Protein AF-A0A812KD79-F1 (afdb_monomer_lite)

Sequence (451 aa):
MVLLEGEEMLLRVSSHLAPRDGAVASAVSVAFRGSLRRLDQSVTVRLQTPEEMMDEDPPESDEDIAIDRGYYTELGHIGAAEVKGVHVLKARISLAEYQTHAEMVLLERQKNLRYNFHEACDAESAGLALVGTSFCDARGRIRLASVKACGPEVMSGGFLYIETLGDDEFQRPNLGAVVIRKLLLDTVLKGRWTVAVVIPSDAELRCFLQAGFVQAKELALQGEGVVLFAVPSFLDHEMKSPREARSVPILEPMDGELPSGINKDLLELVKNEGTEAQIRDLLAKGASIEASRAIHCSVYNRDLERLEILLRLTPSPEEAVNQQDDSGLVPLMLAAQGACGVLSRFNRSVPTACCARLIAAGAKVCAVDAEGCTSLGHLWRKLREIEDFEGCFGLEMGEYDSSDLEKLLMPPSGPTTADEQLINAPSDEENVLDWEGGEEEDLEDDDEDSD

pLDDT: mean 87.13, std 13.38, range [40.28, 98.56]

Structure (mmCIF, N/CA/C/O backbone):
data_AF-A0A812KD79-F1
#
_entry.id   AF-A0A812KD79-F1
#
loop_
_atom_site.group_PDB
_atom_site.id
_atom_site.type_symbol
_atom_site.label_atom_id
_atom_site.label_alt_id
_atom_site.label_comp_id
_atom_site.label_asym_id
_atom_site.label_entity_id
_atom_site.label_seq_id
_atom_site.pdbx_PDB_ins_code
_atom_site.Cartn_x
_atom_site.Cartn_y
_atom_site.Cartn_z
_atom_site.occupancy
_atom_site.B_iso_or_equiv
_atom_site.auth_seq_id
_atom_site.auth_comp_id
_atom_site.auth_asym_id
_atom_site.auth_atom_id
_atom_site.pdbx_PDB_model_num
ATOM 1 N N . MET A 1 1 ? 1.584 12.342 -38.883 1.00 46.53 1 MET A N 1
ATOM 2 C CA . MET A 1 1 ? 0.165 12.729 -39.082 1.00 46.53 1 MET A CA 1
ATOM 3 C C . MET A 1 1 ? -0.652 11.693 -39.868 1.00 46.53 1 MET A C 1
ATOM 5 O O . MET A 1 1 ? -1.639 11.213 -39.335 1.00 46.53 1 MET A O 1
ATOM 9 N N . VAL A 1 2 ? -0.224 11.251 -41.062 1.00 40.28 2 VAL A N 1
ATOM 10 C CA . VAL A 1 2 ? -1.005 10.317 -41.921 1.00 40.28 2 VAL A CA 1
ATOM 11 C C . VAL A 1 2 ? -1.254 8.925 -41.303 1.00 40.28 2 VAL A C 1
ATOM 13 O O . VAL A 1 2 ? -2.295 8.325 -41.543 1.00 40.28 2 VAL A O 1
ATOM 16 N N . LEU A 1 3 ? -0.339 8.409 -40.471 1.00 49.12 3 LEU A N 1
ATOM 17 C CA . LEU A 1 3 ? -0.548 7.143 -39.742 1.00 49.12 3 LEU A CA 1
ATOM 18 C C . LEU A 1 3 ? -1.550 7.270 -38.579 1.00 49.12 3 LEU A C 1
ATOM 20 O O . LEU A 1 3 ? -2.150 6.275 -38.191 1.00 49.12 3 LEU A O 1
ATOM 24 N N . LEU A 1 4 ? -1.743 8.481 -38.050 1.00 48.81 4 LEU A N 1
ATOM 25 C CA . LEU A 1 4 ? -2.522 8.742 -36.836 1.00 48.81 4 LEU A CA 1
ATOM 26 C C . LEU A 1 4 ? -4.001 9.027 -37.146 1.00 48.81 4 LEU A C 1
ATOM 28 O O . LEU A 1 4 ? -4.876 8.580 -36.413 1.00 48.81 4 LEU A O 1
ATOM 32 N N . GLU A 1 5 ? -4.302 9.680 -38.273 1.00 50.75 5 GLU A N 1
ATOM 33 C CA . GLU A 1 5 ? -5.690 9.923 -38.714 1.00 50.75 5 GLU A CA 1
ATOM 34 C C . GLU A 1 5 ? -6.414 8.636 -39.164 1.00 50.75 5 GLU A C 1
ATOM 36 O O . GLU A 1 5 ? -7.643 8.551 -39.127 1.00 50.75 5 GLU A O 1
ATOM 41 N N . GLY A 1 6 ? -5.665 7.595 -39.547 1.00 53.88 6 GLY A N 1
ATOM 42 C CA . GLY A 1 6 ? -6.230 6.307 -39.963 1.00 53.88 6 GLY A CA 1
ATOM 43 C C . GLY A 1 6 ? -6.872 5.498 -38.826 1.00 53.88 6 GLY A C 1
ATOM 44 O O . GLY A 1 6 ? -7.828 4.758 -39.070 1.00 53.88 6 GLY A O 1
ATOM 45 N N . GLU A 1 7 ? -6.394 5.644 -37.584 1.00 53.59 7 GLU A N 1
ATOM 46 C CA . GLU A 1 7 ? -6.899 4.876 -36.433 1.00 53.59 7 GLU A CA 1
ATOM 47 C C . GLU A 1 7 ? -8.258 5.387 -35.931 1.00 53.59 7 GLU A C 1
ATOM 49 O O . GLU A 1 7 ? -9.150 4.581 -35.647 1.00 53.59 7 GLU A O 1
ATOM 54 N N . GLU A 1 8 ? -8.479 6.708 -35.910 1.00 55.22 8 GLU A N 1
ATOM 55 C CA . GLU A 1 8 ? -9.806 7.273 -35.617 1.00 55.22 8 GLU A CA 1
ATOM 56 C C . GLU A 1 8 ? -10.848 6.856 -36.665 1.00 55.22 8 GLU A C 1
ATOM 58 O O . GLU A 1 8 ? -12.012 6.603 -36.335 1.00 55.22 8 GLU A O 1
ATOM 63 N N . MET A 1 9 ? -10.435 6.734 -37.931 1.00 53.50 9 MET A N 1
ATOM 64 C CA . MET A 1 9 ? -11.323 6.337 -39.021 1.00 53.50 9 MET A CA 1
ATOM 65 C C . MET A 1 9 ? -11.782 4.876 -38.878 1.00 53.50 9 MET A C 1
ATOM 67 O O . MET A 1 9 ? -12.964 4.582 -39.061 1.00 53.50 9 MET A O 1
ATOM 71 N N . LEU A 1 10 ? -10.888 3.966 -38.473 1.00 55.25 10 LEU A N 1
ATOM 72 C CA . LEU A 1 10 ? -11.215 2.556 -38.219 1.00 55.25 10 LEU A CA 1
ATOM 73 C C . LEU A 1 10 ? -12.150 2.371 -37.013 1.00 55.25 10 LEU A C 1
ATOM 75 O O . LEU A 1 10 ? -13.081 1.562 -37.071 1.00 55.25 10 LEU A O 1
ATOM 79 N N . LEU A 1 11 ? -11.963 3.155 -35.947 1.00 55.53 11 LEU A N 1
ATOM 80 C CA . LEU A 1 11 ? -12.844 3.130 -34.774 1.00 55.53 11 LEU A CA 1
ATOM 81 C C . LEU A 1 11 ? -14.256 3.651 -35.091 1.00 55.53 11 LEU A C 1
ATOM 83 O O . LEU A 1 11 ? -15.237 3.080 -34.609 1.00 55.53 11 LEU A O 1
ATOM 87 N N . ARG A 1 12 ? -14.385 4.676 -35.948 1.00 57.22 12 ARG A N 1
ATOM 88 C CA . ARG A 1 12 ? -15.692 5.201 -36.389 1.00 57.22 12 ARG A CA 1
ATOM 89 C C . ARG A 1 12 ? -16.459 4.241 -37.298 1.00 57.22 12 ARG A C 1
ATOM 91 O O . ARG A 1 12 ? -17.681 4.180 -37.213 1.00 57.22 12 ARG A O 1
ATOM 98 N N . VAL A 1 13 ? -15.776 3.457 -38.134 1.00 55.59 13 VAL A N 1
ATOM 99 C CA . VAL A 1 13 ? -16.440 2.458 -38.995 1.00 55.59 13 VAL A CA 1
ATOM 100 C C . VAL A 1 13 ? -17.006 1.291 -38.172 1.00 55.59 13 VAL A C 1
ATOM 102 O O . VAL A 1 13 ? -18.058 0.748 -38.510 1.00 55.59 13 VAL A O 1
ATOM 105 N N . SER A 1 14 ? -16.370 0.934 -37.051 1.00 53.41 14 SER A N 1
ATOM 106 C CA . SER A 1 14 ? -16.801 -0.199 -36.223 1.00 53.41 14 SER A CA 1
ATOM 107 C C . SER A 1 14 ? -18.026 0.081 -35.337 1.00 53.41 14 SER A C 1
ATOM 109 O O . SER A 1 14 ? -18.644 -0.876 -34.873 1.00 53.41 14 SER A O 1
ATOM 111 N N . SER A 1 15 ? -18.391 1.340 -35.075 1.00 53.56 15 SER A N 1
ATOM 112 C CA . SER A 1 15 ? -19.503 1.686 -34.169 1.00 53.56 15 SER A CA 1
ATOM 113 C C . SER A 1 15 ? -20.869 1.812 -34.859 1.00 53.56 15 SER A C 1
ATOM 115 O O . SER A 1 15 ? -21.887 1.937 -34.180 1.00 53.56 15 SER A O 1
ATOM 117 N N . HIS A 1 16 ? -20.923 1.764 -36.196 1.00 56.22 16 HIS A N 1
ATOM 118 C CA . HIS A 1 16 ? -22.162 1.916 -36.977 1.00 56.22 16 HIS A CA 1
ATOM 119 C C . HIS A 1 16 ? -22.653 0.633 -37.662 1.00 56.22 16 HIS A C 1
ATOM 121 O O . HIS A 1 16 ? -23.721 0.634 -38.273 1.00 56.22 16 HIS A O 1
ATOM 127 N N . LEU A 1 17 ? -21.928 -0.478 -37.527 1.00 53.78 17 LEU A N 1
ATOM 128 C CA . LEU A 1 17 ? -22.324 -1.776 -38.069 1.00 53.78 17 LEU A CA 1
ATOM 129 C C . LEU A 1 17 ? -22.640 -2.734 -36.915 1.00 53.78 17 LEU A C 1
ATOM 131 O O . LEU A 1 17 ? -21.753 -3.134 -36.165 1.00 53.78 17 LEU A O 1
ATOM 135 N N . ALA A 1 18 ? -23.916 -3.100 -36.762 1.00 49.34 18 ALA A N 1
ATOM 136 C CA . ALA A 1 18 ? -24.330 -4.117 -35.799 1.00 49.34 18 ALA A CA 1
ATOM 137 C C . ALA A 1 18 ? -23.624 -5.454 -36.123 1.00 49.34 18 ALA A C 1
ATOM 139 O O . ALA A 1 18 ? -23.675 -5.902 -37.273 1.00 49.34 18 ALA A O 1
ATOM 140 N N . PRO A 1 19 ? -22.962 -6.106 -35.150 1.00 52.97 19 PRO A N 1
ATOM 141 C CA . PRO A 1 19 ? -22.109 -7.250 -35.423 1.00 52.97 19 PRO A CA 1
ATOM 142 C C . PRO A 1 19 ? -22.982 -8.479 -35.672 1.00 52.97 19 PRO A C 1
ATOM 144 O O . PRO A 1 19 ? -23.569 -9.030 -34.742 1.00 52.97 19 PRO A O 1
ATOM 147 N N . ARG A 1 20 ? -23.082 -8.917 -36.930 1.00 54.16 20 ARG A N 1
ATOM 148 C CA . ARG A 1 20 ? -23.662 -10.227 -37.259 1.00 54.16 20 ARG A CA 1
ATOM 149 C C . ARG A 1 20 ? -22.666 -11.273 -37.743 1.00 54.16 20 ARG A C 1
ATOM 151 O O . ARG A 1 20 ? -23.049 -12.431 -37.780 1.00 54.16 20 ARG A O 1
ATOM 158 N N . ASP A 1 21 ? -21.399 -10.933 -37.978 1.00 56.69 21 ASP A N 1
ATOM 159 C CA . ASP A 1 21 ? -20.440 -11.889 -38.543 1.00 56.69 21 ASP A CA 1
ATOM 160 C C . ASP A 1 21 ? -19.070 -11.865 -37.855 1.00 56.69 21 ASP A C 1
ATOM 162 O O . ASP A 1 21 ? -18.403 -10.830 -37.777 1.00 56.69 21 ASP A O 1
ATOM 166 N N . GLY A 1 22 ? -18.599 -13.045 -37.432 1.00 68.38 22 GLY A N 1
ATOM 167 C CA . GLY A 1 22 ? -17.250 -13.258 -36.883 1.00 68.38 22 GLY A CA 1
ATOM 168 C C . GLY A 1 22 ? -16.110 -12.896 -37.849 1.00 68.38 22 GLY A C 1
ATOM 169 O O . GLY A 1 22 ? -14.978 -12.682 -37.418 1.00 68.38 22 GLY A O 1
ATOM 170 N N . ALA A 1 23 ? -16.406 -12.739 -39.143 1.00 73.06 23 ALA A N 1
ATOM 171 C CA . ALA A 1 23 ? -15.455 -12.256 -40.143 1.00 73.06 23 ALA A CA 1
ATOM 172 C C . ALA A 1 23 ? -14.997 -10.808 -39.879 1.00 73.06 23 ALA A C 1
ATOM 174 O O . ALA A 1 23 ? -13.827 -10.488 -40.089 1.00 73.06 23 ALA A O 1
ATOM 175 N N . VAL A 1 24 ? -15.882 -9.943 -39.364 1.00 74.31 24 VAL A N 1
ATOM 176 C CA . VAL A 1 24 ? -15.544 -8.537 -39.079 1.00 74.31 24 VAL A CA 1
ATOM 177 C C . VAL A 1 24 ? -14.573 -8.446 -37.902 1.00 74.31 24 VAL A C 1
ATOM 179 O O . VAL A 1 24 ? -13.577 -7.731 -37.981 1.00 74.31 24 VAL A O 1
ATOM 182 N N . ALA A 1 25 ? -14.802 -9.228 -36.843 1.00 72.38 25 ALA A N 1
ATOM 183 C CA . ALA A 1 25 ? -13.904 -9.279 -35.689 1.00 72.38 25 ALA A CA 1
ATOM 184 C C . ALA A 1 25 ? -12.492 -9.753 -36.079 1.00 72.38 25 ALA A C 1
ATOM 186 O O . ALA A 1 25 ? -11.496 -9.177 -35.638 1.00 72.38 25 ALA A O 1
ATOM 187 N N . SER A 1 26 ? -12.403 -10.755 -36.962 1.00 77.31 26 SER A N 1
ATOM 188 C CA . SER A 1 26 ? -11.125 -11.250 -37.480 1.00 77.31 26 SER A CA 1
ATOM 189 C C . SER A 1 26 ? -10.384 -10.189 -38.304 1.00 77.31 26 SER A C 1
ATOM 191 O O . SER A 1 26 ? -9.203 -9.945 -38.061 1.00 77.31 26 SER A O 1
ATOM 193 N N . ALA A 1 27 ? -11.069 -9.492 -39.217 1.00 77.31 27 ALA A N 1
ATOM 194 C CA . ALA A 1 27 ? -10.455 -8.444 -40.035 1.00 77.31 27 ALA A CA 1
ATOM 195 C C . ALA A 1 27 ? -9.943 -7.257 -39.196 1.00 77.31 27 ALA A C 1
ATOM 197 O O . ALA A 1 27 ? -8.840 -6.763 -39.437 1.00 77.31 27 ALA A O 1
ATOM 198 N N . VAL A 1 28 ? -10.705 -6.835 -38.178 1.00 75.50 28 VAL A N 1
ATOM 199 C CA . VAL A 1 28 ? -10.299 -5.764 -37.249 1.00 75.50 28 VAL A CA 1
ATOM 200 C C . VAL A 1 28 ? -9.060 -6.169 -36.447 1.00 75.50 28 VAL A C 1
ATOM 202 O O . VAL A 1 28 ? -8.125 -5.379 -36.334 1.00 75.50 28 VAL A O 1
ATOM 205 N N . SER A 1 29 ? -9.004 -7.410 -35.952 1.00 77.88 29 SER A N 1
ATOM 206 C CA . SER A 1 29 ? -7.829 -7.939 -35.242 1.00 77.88 29 SER A CA 1
ATOM 207 C C . SER A 1 29 ? -6.573 -7.947 -36.126 1.00 77.88 29 SER A C 1
ATOM 209 O O . SER A 1 29 ? -5.505 -7.501 -35.701 1.00 77.88 29 SER A O 1
ATOM 211 N N . VAL A 1 30 ? -6.697 -8.378 -37.386 1.00 80.75 30 VAL A N 1
ATOM 212 C CA . VAL A 1 30 ? -5.584 -8.395 -38.352 1.00 80.75 30 VAL A CA 1
ATOM 213 C C . VAL A 1 30 ? -5.085 -6.979 -38.656 1.00 80.75 30 VAL A C 1
ATOM 215 O O . VAL A 1 30 ? -3.876 -6.741 -38.647 1.00 80.75 30 VAL A O 1
ATOM 218 N N . ALA A 1 31 ? -5.996 -6.028 -38.892 1.00 78.69 31 ALA A N 1
ATOM 219 C CA . ALA A 1 31 ? -5.642 -4.634 -39.156 1.00 78.69 31 ALA A CA 1
ATOM 220 C C . ALA A 1 31 ? -4.944 -3.980 -37.953 1.00 78.69 31 ALA A C 1
ATOM 222 O O . ALA A 1 31 ? -3.916 -3.323 -38.123 1.00 78.69 31 ALA A O 1
ATOM 223 N N . PHE A 1 32 ? -5.450 -4.222 -36.740 1.00 78.69 32 PHE A N 1
ATOM 224 C CA . PHE A 1 32 ? -4.849 -3.739 -35.497 1.00 78.69 32 PHE A CA 1
ATOM 225 C C . PHE A 1 32 ? -3.421 -4.269 -35.308 1.00 78.69 32 PHE A C 1
ATOM 227 O O . PHE A 1 32 ? -2.494 -3.485 -35.113 1.00 78.69 32 PHE A O 1
ATOM 234 N N . ARG A 1 33 ? -3.207 -5.582 -35.482 1.00 82.19 33 ARG A N 1
ATOM 235 C CA . ARG A 1 33 ? -1.863 -6.190 -35.447 1.00 82.19 33 ARG A CA 1
ATOM 236 C C . ARG A 1 33 ? -0.930 -5.596 -36.506 1.00 82.19 33 ARG A C 1
ATOM 238 O O . ARG A 1 33 ? 0.258 -5.417 -36.251 1.00 82.19 33 ARG A O 1
ATOM 245 N N . GLY A 1 34 ? -1.458 -5.276 -37.688 1.00 82.31 34 GLY A N 1
ATOM 246 C CA . GLY A 1 34 ? -0.714 -4.589 -38.744 1.00 82.31 34 GLY A CA 1
ATOM 247 C C . GLY A 1 34 ? -0.275 -3.172 -38.352 1.00 82.31 34 GLY A C 1
ATOM 248 O O . GLY A 1 34 ? 0.874 -2.814 -38.609 1.00 82.31 34 GLY A O 1
ATOM 249 N N . SER A 1 35 ? -1.157 -2.392 -37.712 1.00 81.94 35 SER A N 1
ATOM 250 C CA . SER A 1 35 ? -0.841 -1.047 -37.197 1.00 81.94 35 SER A CA 1
ATOM 251 C C . SER A 1 35 ? 0.236 -1.111 -36.113 1.00 81.94 35 SER A C 1
ATOM 253 O O . SER A 1 35 ? 1.271 -0.456 -36.233 1.00 81.94 35 SER A O 1
ATOM 255 N N . LEU A 1 36 ? 0.054 -1.995 -35.125 1.00 83.31 36 LEU A N 1
ATOM 256 C CA . LEU A 1 36 ? 1.008 -2.182 -34.030 1.00 83.31 36 LEU A CA 1
ATOM 257 C C . LEU A 1 36 ? 2.402 -2.554 -34.528 1.00 83.31 36 LEU A C 1
ATOM 259 O O . LEU A 1 36 ? 3.372 -1.973 -34.066 1.00 83.31 36 LEU A O 1
ATOM 263 N N . ARG A 1 37 ? 2.521 -3.457 -35.510 1.00 86.12 37 ARG A N 1
ATOM 264 C CA . ARG A 1 37 ? 3.829 -3.807 -36.093 1.00 86.12 37 ARG A CA 1
ATOM 265 C C . ARG A 1 37 ? 4.522 -2.626 -36.770 1.00 86.12 37 ARG A C 1
ATOM 267 O O . ARG A 1 37 ? 5.740 -2.528 -36.716 1.00 86.12 37 ARG A O 1
ATOM 274 N N . ARG A 1 38 ? 3.774 -1.739 -37.434 1.00 86.31 38 ARG A N 1
ATOM 275 C CA . ARG A 1 38 ? 4.362 -0.532 -38.043 1.00 86.31 38 ARG A CA 1
ATOM 276 C C . ARG A 1 38 ? 4.828 0.452 -36.979 1.00 86.31 38 ARG A C 1
ATOM 278 O O . ARG A 1 38 ? 5.898 1.037 -37.130 1.00 86.31 38 ARG A O 1
ATOM 285 N N . LEU A 1 39 ? 4.031 0.624 -35.925 1.00 85.06 39 LEU A N 1
ATOM 286 C CA . LEU A 1 39 ? 4.383 1.473 -34.791 1.00 85.06 39 LEU A CA 1
ATOM 287 C C . LEU A 1 39 ? 5.632 0.940 -34.083 1.00 85.06 39 LEU A C 1
ATOM 289 O O . LEU A 1 39 ? 6.584 1.682 -33.883 1.00 85.06 39 LEU A O 1
ATOM 293 N N . ASP A 1 40 ? 5.669 -0.365 -33.827 1.00 86.44 40 ASP A N 1
ATOM 294 C CA . ASP A 1 40 ? 6.815 -1.088 -33.278 1.00 86.44 40 ASP A CA 1
ATOM 295 C C . ASP A 1 40 ? 8.085 -0.897 -34.127 1.00 86.44 40 ASP A C 1
ATOM 297 O O . ASP A 1 40 ? 9.167 -0.657 -33.610 1.00 86.44 40 ASP A O 1
ATOM 301 N N . GLN A 1 41 ? 7.973 -0.878 -35.453 1.00 89.44 41 GLN A N 1
ATOM 302 C CA . GLN A 1 41 ? 9.121 -0.579 -36.318 1.00 89.44 41 GLN A CA 1
ATOM 303 C C . GLN A 1 41 ? 9.536 0.901 -36.322 1.00 89.44 41 GLN A C 1
ATOM 305 O O . GLN A 1 41 ? 10.669 1.206 -36.686 1.00 89.44 41 GLN A O 1
ATOM 310 N N . SER A 1 42 ? 8.637 1.818 -35.961 1.00 90.62 42 SER A N 1
ATOM 311 C CA . SER A 1 42 ? 8.881 3.268 -36.023 1.00 90.62 42 SER A CA 1
ATOM 312 C C . SER A 1 42 ? 9.380 3.861 -34.707 1.00 90.62 42 SER A C 1
ATOM 314 O O . SER A 1 42 ? 9.966 4.940 -34.715 1.00 90.62 42 SER A O 1
ATOM 316 N N . VAL A 1 43 ? 9.117 3.186 -33.588 1.00 93.62 43 VAL A N 1
ATOM 317 C CA . VAL A 1 43 ? 9.536 3.620 -32.256 1.00 93.62 43 VAL A CA 1
ATOM 318 C C . VAL A 1 43 ? 10.919 3.061 -31.949 1.00 93.62 43 VAL A C 1
ATOM 320 O O . VAL A 1 43 ? 11.134 1.845 -31.967 1.00 93.62 43 VAL A O 1
ATOM 323 N N . THR A 1 44 ? 11.842 3.946 -31.597 1.00 94.94 44 THR A N 1
ATOM 324 C CA . THR A 1 44 ? 13.152 3.579 -31.054 1.00 94.94 44 THR A CA 1
ATOM 325 C C . THR A 1 44 ? 13.235 4.008 -29.600 1.00 94.94 44 THR A C 1
ATOM 327 O O . THR A 1 44 ? 12.889 5.142 -29.272 1.00 94.94 44 THR A O 1
ATOM 330 N N . VAL A 1 45 ? 13.710 3.110 -28.743 1.00 94.19 45 VAL A N 1
ATOM 331 C CA . VAL A 1 45 ? 13.953 3.377 -27.323 1.00 94.19 45 VAL A CA 1
ATOM 332 C C . VAL A 1 45 ? 15.407 3.042 -27.033 1.00 94.19 45 VAL A C 1
ATOM 334 O O . VAL A 1 45 ? 15.894 1.994 -27.455 1.00 94.19 45 VAL A O 1
ATOM 337 N N . ARG A 1 46 ? 16.108 3.940 -26.347 1.00 94.88 46 ARG A N 1
ATOM 338 C CA . ARG A 1 46 ? 17.509 3.761 -25.962 1.00 94.88 46 ARG A CA 1
ATOM 339 C C . ARG A 1 46 ? 17.735 4.388 -24.591 1.00 94.88 46 ARG A C 1
ATOM 341 O O . ARG A 1 46 ? 17.288 5.508 -24.370 1.00 94.88 46 ARG A O 1
ATOM 348 N N . LEU A 1 47 ? 18.445 3.695 -23.701 1.00 93.00 47 LEU A N 1
ATOM 349 C CA . LEU A 1 47 ? 18.920 4.322 -22.465 1.00 93.00 47 LEU A CA 1
ATOM 350 C C . LEU A 1 47 ? 19.961 5.392 -22.800 1.00 93.00 47 LEU A C 1
ATOM 352 O O . LEU A 1 47 ? 20.817 5.166 -23.663 1.00 93.00 47 LEU A O 1
ATOM 356 N N . GLN A 1 48 ? 19.848 6.550 -22.157 1.00 91.12 48 GLN A N 1
ATOM 357 C CA . GLN A 1 48 ? 20.834 7.613 -22.282 1.00 91.12 48 GLN A CA 1
ATOM 358 C C . GLN A 1 48 ? 22.173 7.120 -21.747 1.00 91.12 48 GLN A C 1
ATOM 360 O O . GLN A 1 48 ? 22.230 6.414 -20.739 1.00 91.12 48 GLN A O 1
ATOM 365 N N . THR A 1 49 ? 23.249 7.456 -22.453 1.00 86.31 49 THR A N 1
ATOM 366 C CA . THR A 1 49 ? 24.589 7.158 -21.945 1.00 86.31 49 THR A CA 1
ATOM 367 C C . THR A 1 49 ? 24.960 8.146 -20.842 1.00 86.31 49 THR A C 1
ATOM 369 O O . THR A 1 49 ? 24.367 9.225 -20.770 1.00 86.31 49 THR A O 1
ATOM 372 N N . PRO A 1 50 ? 25.948 7.813 -19.997 1.00 79.88 50 PRO A N 1
ATOM 373 C CA . PRO A 1 50 ? 26.476 8.741 -19.001 1.00 79.88 50 PRO A CA 1
ATOM 374 C C . PRO A 1 50 ? 26.805 10.117 -19.584 1.00 79.88 50 PRO A C 1
ATOM 376 O O . PRO A 1 50 ? 26.415 11.134 -19.025 1.00 79.88 50 PRO A O 1
ATOM 379 N N . GLU A 1 51 ? 27.429 10.153 -20.764 1.00 81.62 51 GLU A N 1
ATOM 380 C CA . GLU A 1 51 ? 27.786 11.404 -21.435 1.00 81.62 51 GLU A CA 1
ATOM 381 C C . GLU A 1 51 ? 26.553 12.237 -21.811 1.00 81.62 51 GLU A C 1
ATOM 383 O O . GLU A 1 51 ? 26.562 13.448 -21.638 1.00 81.62 51 GLU A O 1
ATOM 388 N N . GLU A 1 52 ? 25.474 11.597 -22.276 1.00 85.06 52 GLU A N 1
ATOM 389 C CA . GLU A 1 52 ? 24.235 12.292 -22.652 1.00 85.06 52 GLU A CA 1
ATOM 390 C C . GLU A 1 52 ? 23.477 12.864 -21.445 1.00 85.06 52 GLU A C 1
ATOM 392 O O . GLU A 1 52 ? 22.671 13.774 -21.625 1.00 85.06 52 GLU A O 1
ATOM 397 N N . MET A 1 53 ? 23.692 12.319 -20.244 1.00 80.38 53 MET A N 1
ATOM 398 C CA . MET A 1 53 ? 23.083 12.825 -19.008 1.00 80.38 53 MET A CA 1
ATOM 399 C C . MET A 1 53 ? 23.875 13.996 -18.409 1.00 80.38 53 MET A C 1
ATOM 401 O O . MET A 1 53 ? 23.278 14.869 -17.790 1.00 80.38 53 MET A O 1
ATOM 405 N N . MET A 1 54 ? 25.193 14.048 -18.628 1.00 75.94 54 MET A N 1
ATOM 406 C CA . MET A 1 54 ? 26.062 15.130 -18.140 1.00 75.94 54 MET A CA 1
ATOM 407 C C . MET A 1 54 ? 25.917 16.440 -18.932 1.00 75.94 54 MET A C 1
ATOM 409 O O . MET A 1 54 ? 26.266 17.504 -18.431 1.00 75.94 54 MET A O 1
ATOM 413 N N . ASP A 1 55 ? 25.405 16.388 -20.164 1.00 72.88 55 ASP A N 1
ATOM 414 C CA . ASP A 1 55 ? 25.272 17.567 -21.033 1.00 72.88 55 ASP A CA 1
ATOM 415 C C . ASP A 1 55 ? 24.214 18.586 -20.549 1.00 72.88 55 ASP A C 1
ATOM 417 O O . ASP A 1 55 ? 24.161 19.701 -21.076 1.00 72.88 55 ASP A O 1
ATOM 421 N N . GLU A 1 56 ? 23.370 18.235 -19.570 1.00 71.31 56 GLU A N 1
ATOM 422 C CA . GLU A 1 56 ? 22.381 19.163 -18.998 1.00 71.31 56 GLU A CA 1
ATOM 423 C C . GLU A 1 56 ? 23.035 20.228 -18.098 1.00 71.31 56 GLU A C 1
ATOM 425 O O . GLU A 1 56 ? 22.585 21.372 -18.118 1.00 71.31 56 GLU A O 1
ATOM 430 N N . ASP A 1 57 ? 24.145 19.896 -17.427 1.00 70.44 57 ASP A N 1
ATOM 431 C CA . ASP A 1 57 ? 24.953 20.808 -16.609 1.00 70.44 57 ASP A CA 1
ATOM 432 C C . ASP A 1 57 ? 26.444 20.430 -16.739 1.00 70.44 57 ASP A C 1
ATOM 434 O O . ASP A 1 57 ? 26.931 19.554 -16.020 1.00 70.44 57 ASP A O 1
ATOM 438 N N . PRO A 1 58 ? 27.198 21.046 -17.673 1.00 71.31 58 PRO A N 1
ATOM 439 C CA . PRO A 1 58 ? 28.567 20.632 -17.940 1.00 71.31 58 PRO A CA 1
ATOM 440 C C . PRO A 1 58 ? 29.457 20.865 -16.706 1.00 71.31 58 PRO A C 1
ATOM 442 O O . PRO A 1 58 ? 29.427 21.962 -16.140 1.00 71.31 58 PRO A O 1
ATOM 445 N N . PRO A 1 59 ? 30.283 19.879 -16.315 1.00 73.62 59 PRO A N 1
ATOM 446 C CA . PRO A 1 59 ? 31.140 19.983 -15.139 1.00 73.62 59 PRO A CA 1
ATOM 447 C C . PRO A 1 59 ? 32.112 21.161 -15.252 1.00 73.62 59 PRO A C 1
ATOM 449 O O . PRO A 1 59 ? 32.638 21.460 -16.329 1.00 73.62 59 PRO A O 1
ATOM 452 N N . GLU A 1 60 ? 32.368 21.832 -14.127 1.00 83.12 60 GLU A N 1
ATOM 453 C CA . GLU A 1 60 ? 33.225 23.022 -14.084 1.00 83.12 60 GLU A CA 1
ATOM 454 C C . GLU A 1 60 ? 34.721 22.677 -14.229 1.00 83.12 60 GLU A C 1
ATOM 456 O O . GLU A 1 60 ? 35.516 23.541 -14.621 1.00 83.12 60 GLU A O 1
ATOM 461 N N . SER A 1 61 ? 35.120 21.425 -13.953 1.00 84.06 61 SER A N 1
ATOM 462 C CA . SER A 1 61 ? 36.513 20.967 -14.020 1.00 84.06 61 SER A CA 1
ATOM 463 C C . SER A 1 61 ? 36.695 19.496 -14.443 1.00 84.06 61 SER A C 1
ATOM 465 O O . SER A 1 61 ? 35.789 18.671 -14.347 1.00 84.06 61 SER A O 1
ATOM 467 N N . ASP A 1 62 ? 37.914 19.142 -14.880 1.00 78.31 62 ASP A N 1
ATOM 468 C CA . ASP A 1 62 ? 38.298 17.757 -15.216 1.00 78.31 62 ASP A CA 1
ATOM 469 C C . ASP A 1 62 ? 38.283 16.812 -13.994 1.00 78.31 62 ASP A C 1
ATOM 471 O O . ASP A 1 62 ? 38.150 15.596 -14.153 1.00 78.31 62 ASP A O 1
ATOM 475 N N . GLU A 1 63 ? 38.429 17.353 -12.777 1.00 77.94 63 GLU A N 1
ATOM 476 C CA . GLU A 1 63 ? 38.324 16.580 -11.532 1.00 77.94 63 GLU A CA 1
ATOM 477 C C . GLU A 1 63 ? 36.867 16.187 -11.251 1.00 77.94 63 GLU A C 1
ATOM 479 O O . GLU A 1 63 ? 36.615 15.034 -10.896 1.00 77.94 63 GLU A O 1
ATOM 484 N N . ASP A 1 64 ? 35.913 17.084 -11.524 1.00 72.12 64 ASP A N 1
ATOM 485 C CA . ASP A 1 64 ? 34.475 16.801 -11.405 1.00 72.12 64 ASP A CA 1
ATOM 486 C C . ASP A 1 64 ? 34.056 15.691 -12.383 1.00 72.12 64 ASP A C 1
ATOM 488 O O . ASP A 1 64 ? 33.387 14.739 -11.992 1.00 72.12 64 ASP A O 1
ATOM 492 N N . ILE A 1 65 ? 34.579 15.704 -13.620 1.00 74.81 65 ILE A N 1
ATOM 493 C CA . ILE A 1 65 ? 34.342 14.636 -14.614 1.00 74.81 65 ILE A CA 1
ATOM 494 C C . ILE A 1 65 ? 34.801 13.263 -14.096 1.00 74.81 65 ILE A C 1
ATOM 496 O O . ILE A 1 65 ? 34.166 12.240 -14.370 1.00 74.81 65 ILE A O 1
ATOM 500 N N . ALA A 1 66 ? 35.943 13.204 -13.406 1.00 73.62 66 ALA A N 1
ATOM 501 C CA . ALA A 1 66 ? 36.494 11.947 -12.908 1.00 73.62 66 ALA A CA 1
ATOM 502 C C . ALA A 1 66 ? 35.685 11.388 -11.729 1.00 73.62 66 ALA A C 1
ATOM 504 O O . ALA A 1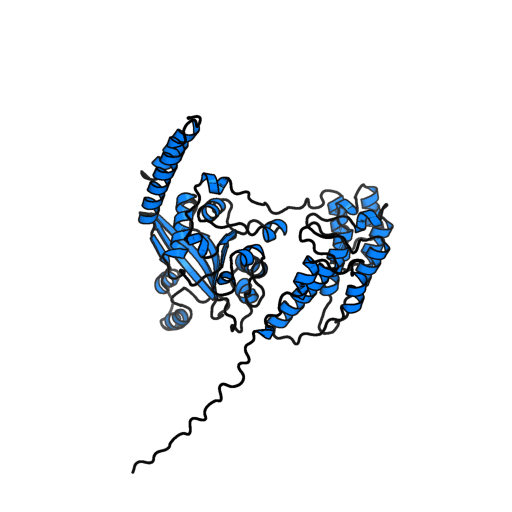 66 ? 35.499 10.171 -11.652 1.00 73.62 66 ALA A O 1
ATOM 505 N N . ILE A 1 67 ? 35.203 12.267 -10.847 1.00 75.31 67 ILE A N 1
ATOM 506 C CA . ILE A 1 67 ? 34.322 11.918 -9.729 1.00 75.31 67 ILE A CA 1
ATOM 507 C C . ILE A 1 67 ? 32.972 11.432 -10.269 1.00 75.31 67 ILE A C 1
ATOM 509 O O . ILE A 1 67 ? 32.548 10.329 -9.926 1.00 75.31 67 ILE A O 1
ATOM 513 N N . ASP A 1 68 ? 32.372 12.176 -11.199 1.00 71.12 68 ASP A N 1
ATOM 514 C CA . ASP A 1 68 ? 31.077 11.859 -11.806 1.00 71.12 68 ASP A CA 1
ATOM 515 C C . ASP A 1 68 ? 31.082 10.499 -12.502 1.00 71.12 68 ASP A C 1
ATOM 517 O O . ASP A 1 68 ? 30.184 9.688 -12.293 1.00 71.12 68 ASP A O 1
ATOM 521 N N . ARG A 1 69 ? 32.140 10.171 -13.258 1.00 75.56 69 ARG A N 1
ATOM 522 C CA . ARG A 1 69 ? 32.278 8.857 -13.917 1.00 75.56 69 ARG A CA 1
ATOM 523 C C . ARG A 1 69 ? 32.237 7.673 -12.952 1.00 75.56 69 ARG A C 1
ATOM 525 O O . ARG A 1 69 ? 31.877 6.579 -13.381 1.00 75.56 69 ARG A O 1
ATOM 532 N N . GLY A 1 70 ? 32.601 7.867 -11.684 1.00 75.94 70 GLY A N 1
ATOM 533 C CA . GLY A 1 70 ? 32.496 6.837 -10.649 1.00 75.94 70 GLY A CA 1
ATOM 534 C C . GLY A 1 70 ? 31.051 6.490 -10.277 1.00 75.94 70 GLY A C 1
ATOM 535 O O . GLY A 1 70 ? 30.803 5.382 -9.800 1.00 75.94 70 GLY A O 1
ATOM 536 N N . TYR A 1 71 ? 30.108 7.397 -10.544 1.00 78.31 71 TYR A N 1
ATOM 537 C CA . TYR A 1 71 ? 28.686 7.228 -10.261 1.00 78.31 71 TYR A CA 1
ATOM 538 C C . TYR A 1 71 ? 27.879 6.720 -11.453 1.00 78.31 71 TYR A C 1
ATOM 540 O O . TYR A 1 71 ? 26.683 6.507 -11.317 1.00 78.31 71 TYR A O 1
ATOM 548 N N . TYR A 1 72 ? 28.488 6.479 -12.614 1.00 80.50 72 TYR A N 1
ATOM 549 C CA . TYR A 1 72 ? 27.768 5.950 -13.770 1.00 80.50 72 TYR A CA 1
ATOM 550 C C . TYR A 1 72 ? 28.102 4.482 -14.034 1.00 80.50 72 TYR A C 1
ATOM 552 O O . TYR A 1 72 ? 29.257 4.056 -14.042 1.00 80.50 72 TYR A O 1
ATOM 560 N N . THR A 1 73 ? 27.065 3.698 -14.302 1.00 81.75 73 THR A N 1
ATOM 561 C CA . THR A 1 73 ? 27.134 2.301 -14.725 1.00 81.75 73 THR A CA 1
ATOM 562 C C . THR A 1 73 ? 26.606 2.153 -16.153 1.00 81.75 73 THR A C 1
ATOM 564 O O . THR A 1 73 ? 26.094 3.095 -16.755 1.00 81.75 73 THR A O 1
ATOM 567 N N . GLU A 1 74 ? 26.699 0.945 -16.717 1.00 79.12 74 GLU A N 1
ATOM 568 C CA . GLU A 1 74 ? 26.065 0.629 -18.009 1.00 79.12 74 GLU A CA 1
ATOM 569 C C . GLU A 1 74 ? 24.529 0.734 -17.980 1.00 79.12 74 GLU A C 1
ATOM 571 O O . GLU A 1 74 ? 23.892 0.738 -19.035 1.00 79.12 74 GLU A O 1
ATOM 576 N N . LEU A 1 75 ? 23.934 0.775 -16.783 1.00 78.81 75 LEU A N 1
ATOM 577 C CA . LEU A 1 75 ? 22.496 0.891 -16.592 1.00 78.81 75 LEU A CA 1
ATOM 578 C C . LEU A 1 75 ? 22.096 2.367 -16.486 1.00 78.81 75 LEU A C 1
ATOM 580 O O . LEU A 1 75 ? 21.157 2.780 -17.159 1.00 78.81 75 LEU A O 1
ATOM 584 N N . GLY A 1 76 ? 22.831 3.173 -15.720 1.00 80.62 76 GLY A N 1
ATOM 585 C CA . GLY A 1 76 ? 22.542 4.593 -15.520 1.00 80.62 76 GLY A CA 1
ATOM 586 C C . GLY A 1 76 ? 23.391 5.190 -14.401 1.00 80.62 76 GLY A C 1
ATOM 587 O O . GLY A 1 76 ? 24.502 4.726 -14.166 1.00 80.62 76 GLY A O 1
ATOM 588 N N . HIS A 1 77 ? 22.886 6.210 -13.713 1.00 81.75 77 HIS A N 1
ATOM 589 C CA . HIS A 1 77 ? 23.570 6.809 -12.563 1.00 81.75 77 HIS A CA 1
ATOM 590 C C . HIS A 1 77 ? 23.261 6.024 -11.276 1.00 81.75 77 HIS A C 1
ATOM 592 O O . HIS A 1 77 ? 22.148 5.532 -11.103 1.00 81.75 77 HIS A O 1
ATOM 598 N N . ILE A 1 78 ? 24.225 5.892 -10.368 1.00 82.06 78 ILE A N 1
ATOM 599 C CA . ILE A 1 78 ? 24.041 5.287 -9.045 1.00 82.06 78 ILE A CA 1
ATOM 600 C C . ILE A 1 78 ? 23.111 6.195 -8.236 1.00 82.06 78 ILE A C 1
ATOM 602 O O . ILE A 1 78 ? 23.333 7.396 -8.170 1.00 82.06 78 ILE A O 1
ATOM 606 N N . GLY A 1 79 ? 22.056 5.640 -7.644 1.00 77.00 79 GLY A N 1
ATOM 607 C CA . GLY A 1 79 ? 21.054 6.422 -6.910 1.00 77.00 79 GLY A CA 1
ATOM 608 C C . GLY A 1 79 ? 21.625 7.311 -5.796 1.00 77.00 79 GLY A C 1
ATOM 609 O O . GLY A 1 79 ? 22.741 7.094 -5.313 1.00 77.00 79 GLY A O 1
ATOM 610 N N . ALA A 1 80 ? 20.833 8.295 -5.367 1.00 72.69 80 ALA A N 1
ATOM 611 C CA . ALA A 1 80 ? 21.157 9.250 -4.306 1.00 72.69 80 ALA A CA 1
ATOM 612 C C . ALA A 1 80 ? 21.570 8.587 -2.982 1.00 72.69 80 ALA A C 1
ATOM 614 O O . ALA A 1 80 ? 22.308 9.178 -2.195 1.00 72.69 80 ALA A O 1
ATOM 615 N N . ALA A 1 81 ? 21.135 7.349 -2.740 1.00 65.00 81 ALA A N 1
ATOM 616 C CA . ALA A 1 81 ? 21.557 6.584 -1.573 1.00 65.00 81 ALA A CA 1
ATOM 617 C C . ALA A 1 81 ? 23.067 6.242 -1.561 1.00 65.00 81 ALA A C 1
ATOM 619 O O . ALA A 1 81 ? 23.559 5.729 -0.558 1.00 65.00 81 ALA A O 1
ATOM 620 N N . GLU A 1 82 ? 23.794 6.434 -2.674 1.00 75.06 82 GLU A N 1
ATOM 621 C CA . GLU A 1 82 ? 25.163 5.923 -2.908 1.00 75.06 82 GLU A CA 1
ATOM 622 C C . GLU A 1 82 ? 25.278 4.401 -2.678 1.00 75.06 82 GLU A C 1
ATOM 624 O O . GLU A 1 82 ? 26.355 3.815 -2.515 1.00 75.06 82 GLU A O 1
ATOM 629 N N . VAL A 1 83 ? 24.129 3.727 -2.678 1.00 76.44 83 VAL A N 1
ATOM 630 C CA . VAL A 1 83 ? 24.007 2.305 -2.417 1.00 76.44 83 VAL A CA 1
ATOM 631 C C . VAL A 1 83 ? 24.262 1.552 -3.714 1.00 76.44 83 VAL A C 1
ATOM 633 O O . VAL A 1 83 ? 23.557 1.708 -4.715 1.00 76.44 83 VAL A O 1
ATOM 636 N N . LYS A 1 84 ? 25.253 0.656 -3.683 1.00 80.31 84 LYS A N 1
ATOM 637 C CA . LYS A 1 84 ? 25.497 -0.280 -4.785 1.00 80.31 84 LYS A CA 1
ATOM 638 C C . LYS A 1 84 ? 24.226 -1.076 -5.086 1.00 80.31 84 LYS A C 1
ATOM 640 O O . LYS A 1 84 ? 23.753 -1.825 -4.234 1.00 80.31 84 LYS A O 1
ATOM 645 N N . GLY A 1 85 ? 23.738 -0.958 -6.319 1.00 85.31 85 GLY A N 1
ATOM 646 C CA . GLY A 1 85 ? 22.566 -1.685 -6.807 1.00 85.31 85 GLY A CA 1
ATOM 647 C C . GLY A 1 85 ? 21.318 -0.827 -7.007 1.00 85.31 85 GLY A C 1
ATOM 648 O O . GLY A 1 85 ? 20.320 -1.373 -7.467 1.00 85.31 85 GLY A O 1
ATOM 649 N N . VAL A 1 86 ? 21.358 0.475 -6.709 1.00 91.12 86 VAL A N 1
ATOM 650 C CA . VAL A 1 86 ? 20.320 1.434 -7.121 1.00 91.12 86 VAL A CA 1
ATOM 651 C C . VAL A 1 86 ? 20.796 2.158 -8.373 1.00 91.12 86 VAL A C 1
ATOM 653 O O . VAL A 1 86 ? 21.854 2.783 -8.354 1.00 91.12 86 VAL A O 1
ATOM 656 N N . HIS A 1 87 ? 20.030 2.070 -9.457 1.00 92.31 87 HIS A N 1
ATOM 657 C CA . HIS A 1 87 ? 20.362 2.694 -10.737 1.00 92.31 87 HIS A CA 1
ATOM 658 C C . HIS A 1 87 ? 19.209 3.584 -11.199 1.00 92.31 87 HIS A C 1
ATOM 660 O O . HIS A 1 87 ? 18.118 3.082 -11.471 1.00 92.31 87 HIS A O 1
ATOM 666 N N . VAL A 1 88 ? 19.454 4.886 -11.319 1.00 93.25 88 VAL A N 1
ATOM 667 C CA . VAL A 1 88 ? 18.544 5.857 -11.934 1.00 93.25 88 VAL A CA 1
ATOM 668 C C . VAL A 1 88 ? 18.805 5.870 -13.435 1.00 93.25 88 VAL A C 1
ATOM 670 O O . VAL A 1 88 ? 19.933 6.054 -13.897 1.00 93.25 88 VAL A O 1
ATOM 673 N N . LEU A 1 89 ? 17.753 5.629 -14.206 1.00 94.75 89 LEU A N 1
ATOM 674 C CA . LEU A 1 89 ? 17.807 5.382 -15.637 1.00 94.75 89 LEU A CA 1
ATOM 675 C C . LEU A 1 89 ? 16.957 6.427 -16.353 1.00 94.75 89 LEU A C 1
ATOM 677 O O . LEU A 1 89 ? 15.771 6.579 -16.056 1.00 94.75 89 LEU A O 1
ATOM 681 N N . LYS A 1 90 ? 17.526 7.061 -17.376 1.00 95.19 90 LYS A N 1
ATOM 682 C CA . LYS A 1 90 ? 16.769 7.865 -18.336 1.00 95.19 90 LYS A CA 1
ATOM 683 C C . LYS A 1 90 ? 16.794 7.186 -19.698 1.00 95.19 90 LYS A C 1
ATOM 685 O O . LYS A 1 90 ? 17.844 6.771 -20.188 1.00 95.19 90 LYS A O 1
ATOM 690 N N . ALA A 1 91 ? 15.638 7.051 -20.333 1.00 95.38 91 ALA A N 1
ATOM 691 C CA . ALA A 1 91 ? 15.516 6.484 -21.669 1.00 95.38 91 ALA A CA 1
ATOM 692 C C . ALA A 1 91 ? 15.025 7.535 -22.655 1.00 95.38 91 ALA A C 1
ATOM 694 O O . ALA A 1 91 ? 13.955 8.101 -22.465 1.00 95.38 91 ALA A O 1
ATOM 695 N N . ARG A 1 92 ? 15.755 7.746 -23.752 1.00 95.25 92 ARG A N 1
ATOM 696 C CA . ARG A 1 92 ? 15.282 8.558 -24.874 1.00 95.25 92 ARG A CA 1
ATOM 697 C C . ARG A 1 92 ? 14.356 7.715 -25.746 1.00 95.25 92 ARG A C 1
ATOM 699 O O . ARG A 1 92 ? 14.728 6.644 -26.236 1.00 95.25 92 ARG A O 1
ATOM 706 N N . ILE A 1 93 ? 13.156 8.231 -25.971 1.00 95.00 93 ILE A N 1
ATOM 707 C CA . ILE A 1 93 ? 12.138 7.639 -26.835 1.00 95.00 93 ILE A CA 1
ATOM 708 C C . ILE A 1 93 ? 12.039 8.513 -28.079 1.00 95.00 93 ILE A C 1
ATOM 710 O O . ILE A 1 93 ? 11.947 9.735 -27.985 1.00 95.00 93 ILE A O 1
ATOM 714 N N . SER A 1 94 ? 12.078 7.910 -29.264 1.00 93.06 94 SER A N 1
ATOM 715 C CA . SER A 1 94 ? 11.938 8.647 -30.522 1.00 93.06 94 SER A CA 1
ATOM 716 C C . SER A 1 94 ? 10.907 7.999 -31.437 1.00 93.06 94 SER A C 1
ATOM 718 O O . SER A 1 94 ? 10.900 6.781 -31.631 1.00 93.06 94 SER A O 1
ATOM 720 N N . LEU A 1 95 ? 10.043 8.838 -32.008 1.00 91.00 95 LEU A N 1
ATOM 721 C CA . LEU A 1 95 ? 9.059 8.480 -33.023 1.00 91.00 95 LEU A CA 1
ATOM 722 C C . LEU A 1 95 ? 9.043 9.569 -34.099 1.00 91.00 95 LEU A C 1
ATOM 724 O O . LEU A 1 95 ? 8.497 10.653 -33.896 1.00 91.00 95 LEU A O 1
ATOM 728 N N . ALA A 1 96 ? 9.596 9.262 -35.273 1.00 89.81 96 ALA A N 1
ATOM 729 C CA . ALA A 1 96 ? 9.801 10.247 -36.337 1.00 89.81 96 ALA A CA 1
ATOM 730 C C . ALA A 1 96 ? 10.583 11.482 -35.829 1.00 89.81 96 ALA A C 1
ATOM 732 O O . ALA A 1 96 ? 11.726 11.332 -35.412 1.00 89.81 96 ALA A O 1
ATOM 733 N N . GLU A 1 97 ? 9.988 12.677 -35.879 1.00 87.75 97 GLU A N 1
ATOM 734 C CA . GLU A 1 97 ? 10.601 13.936 -35.419 1.00 87.75 97 GLU A CA 1
ATOM 735 C C . GLU A 1 97 ? 10.349 14.221 -33.929 1.00 87.75 97 GLU A C 1
ATOM 737 O O . GLU A 1 97 ? 10.912 15.165 -33.382 1.00 87.75 97 GLU A O 1
ATOM 742 N N . TYR A 1 98 ? 9.519 13.413 -33.265 1.00 89.44 98 TYR A N 1
ATOM 743 C CA . TYR A 1 98 ? 9.168 13.595 -31.861 1.00 89.44 98 TYR A CA 1
ATOM 744 C C . TYR A 1 98 ? 10.126 12.820 -30.966 1.00 89.44 98 TYR A C 1
ATOM 746 O O . TYR A 1 98 ? 10.418 11.643 -31.213 1.00 89.44 98 TYR A O 1
ATOM 754 N N . GLN A 1 99 ? 10.579 13.478 -29.905 1.00 92.56 99 GLN A N 1
ATOM 755 C CA . GLN A 1 99 ? 11.399 12.883 -28.863 1.00 92.56 99 GLN A CA 1
ATOM 756 C C . GLN A 1 99 ? 10.781 13.173 -27.504 1.00 92.56 99 GLN A C 1
ATOM 758 O O . GLN A 1 99 ? 10.244 14.253 -27.284 1.00 92.56 99 GLN A O 1
ATOM 763 N N . THR A 1 100 ? 10.874 12.200 -26.611 1.00 93.88 100 THR A N 1
ATOM 764 C CA . THR A 1 100 ? 10.540 12.358 -25.197 1.00 93.88 100 THR A CA 1
ATOM 765 C C . THR A 1 100 ? 11.471 11.468 -24.373 1.00 93.88 100 THR A C 1
ATOM 767 O O . THR A 1 100 ? 12.342 10.787 -24.934 1.00 93.88 100 THR A O 1
ATOM 770 N N . HIS A 1 101 ? 11.305 11.464 -23.058 1.00 94.50 101 HIS A N 1
ATOM 771 C CA . HIS A 1 101 ? 12.104 10.662 -22.142 1.00 94.50 101 HIS A CA 1
ATOM 772 C C . HIS A 1 101 ? 11.222 9.816 -21.219 1.00 94.50 101 HIS A C 1
ATOM 774 O O . HIS A 1 101 ? 10.051 10.111 -21.027 1.00 94.50 101 HIS A O 1
ATOM 780 N N . ALA A 1 102 ? 11.773 8.736 -20.680 1.00 95.62 102 ALA A N 1
ATOM 781 C CA . ALA A 1 102 ? 11.181 8.004 -19.567 1.00 95.62 102 ALA A CA 1
ATOM 782 C C . ALA A 1 102 ? 12.206 7.907 -18.444 1.00 95.62 102 ALA A C 1
ATOM 784 O O . ALA A 1 102 ? 13.382 7.643 -18.717 1.00 95.62 102 ALA A O 1
ATOM 785 N N . GLU A 1 103 ? 11.750 8.092 -17.212 1.00 96.12 103 GLU A N 1
ATOM 786 C CA . GLU A 1 103 ? 12.580 8.011 -16.014 1.00 96.12 103 GLU A CA 1
ATOM 787 C C . GLU A 1 103 ? 12.194 6.779 -15.208 1.00 96.12 103 GLU A C 1
ATOM 789 O O . GLU A 1 103 ? 11.015 6.444 -15.042 1.00 96.12 103 GLU A O 1
ATOM 794 N N . MET A 1 104 ? 13.207 6.047 -14.763 1.00 97.62 104 MET A N 1
ATOM 795 C CA . MET A 1 104 ? 13.026 4.804 -14.032 1.00 97.62 104 MET A CA 1
ATOM 796 C C . MET A 1 104 ? 14.107 4.650 -12.974 1.00 97.62 104 MET A C 1
ATOM 798 O O . MET A 1 104 ? 15.229 5.119 -13.146 1.00 97.62 104 MET A O 1
ATOM 802 N N . VAL A 1 105 ? 13.801 3.878 -11.939 1.00 96.88 105 VAL A N 1
ATOM 803 C CA . VAL A 1 105 ? 14.768 3.455 -10.927 1.00 96.88 105 VAL A CA 1
ATOM 804 C C . VAL A 1 105 ? 14.786 1.934 -10.871 1.00 96.88 105 VAL A C 1
ATOM 806 O O . VAL A 1 105 ? 13.751 1.297 -10.681 1.00 96.88 105 VAL A O 1
ATOM 809 N N . LEU A 1 106 ? 15.957 1.330 -11.049 1.00 96.50 106 LEU A N 1
ATOM 810 C CA . LEU A 1 106 ? 16.170 -0.107 -10.915 1.00 96.50 106 LEU A CA 1
ATOM 811 C C . LEU A 1 106 ? 16.941 -0.396 -9.628 1.00 96.50 106 LEU A C 1
ATOM 813 O O . LEU A 1 106 ? 18.099 -0.011 -9.501 1.00 96.50 106 LEU A O 1
ATOM 817 N N . LEU A 1 107 ? 16.318 -1.135 -8.715 1.00 95.38 107 LEU A N 1
ATOM 818 C CA . LEU A 1 107 ? 16.921 -1.580 -7.464 1.00 95.38 107 LEU A CA 1
ATOM 819 C C . LEU A 1 107 ? 17.200 -3.077 -7.535 1.00 95.38 107 LEU A C 1
ATOM 821 O O . LEU A 1 107 ? 16.288 -3.890 -7.687 1.00 95.38 107 LEU A O 1
ATOM 825 N N . GLU A 1 108 ? 18.455 -3.476 -7.417 1.00 92.88 108 GLU A N 1
ATOM 826 C CA . GLU A 1 108 ? 18.838 -4.883 -7.388 1.00 92.88 108 GLU A CA 1
ATOM 827 C C . GLU A 1 108 ? 18.441 -5.538 -6.060 1.00 92.88 108 GLU A C 1
ATOM 829 O O . GLU A 1 108 ? 18.946 -5.165 -5.008 1.00 92.88 108 GLU A O 1
ATOM 834 N N . ARG A 1 109 ? 17.590 -6.572 -6.097 1.00 90.62 109 ARG A N 1
ATOM 835 C CA . ARG A 1 109 ? 17.144 -7.308 -4.899 1.00 90.62 109 ARG A CA 1
ATOM 836 C C . ARG A 1 109 ? 17.964 -8.582 -4.700 1.00 90.62 109 ARG A C 1
ATOM 838 O O . ARG A 1 109 ? 17.463 -9.697 -4.860 1.00 90.62 109 ARG A O 1
ATOM 845 N N . GLN A 1 110 ? 19.267 -8.448 -4.474 1.00 73.00 110 GLN A N 1
ATOM 846 C CA . GLN A 1 110 ? 20.131 -9.608 -4.224 1.00 73.00 110 GLN A CA 1
ATOM 847 C C . GLN A 1 110 ? 20.117 -10.033 -2.749 1.00 73.00 110 GLN A C 1
ATOM 849 O O . GLN A 1 110 ? 20.057 -9.204 -1.847 1.00 73.00 110 GLN A O 1
ATOM 854 N N . LYS A 1 111 ? 20.266 -11.343 -2.509 1.00 64.81 111 LYS A N 1
ATOM 855 C CA . LYS A 1 111 ? 20.233 -11.964 -1.171 1.00 64.81 111 LYS A CA 1
ATOM 856 C C . LYS A 1 111 ? 21.345 -11.503 -0.214 1.00 64.81 111 LYS A C 1
ATOM 858 O O . LYS A 1 111 ? 21.179 -11.642 0.989 1.00 64.81 111 LYS A O 1
ATOM 863 N N . ASN A 1 112 ? 22.449 -10.965 -0.738 1.00 63.06 112 ASN A N 1
ATOM 864 C CA . ASN A 1 112 ? 23.660 -10.650 0.036 1.00 63.06 112 ASN A CA 1
ATOM 865 C C . ASN A 1 112 ? 23.951 -9.148 0.127 1.00 63.06 112 ASN A C 1
ATOM 867 O O . ASN A 1 112 ? 25.083 -8.742 0.403 1.00 63.06 112 ASN A O 1
ATOM 871 N N . LEU A 1 113 ? 22.962 -8.307 -0.160 1.00 65.25 113 LEU A N 1
ATOM 872 C CA . LEU A 1 113 ? 23.156 -6.871 -0.068 1.00 65.25 113 LEU A CA 1
ATOM 873 C C . LEU A 1 113 ? 23.125 -6.458 1.398 1.00 65.25 113 LEU A C 1
ATOM 875 O O . LEU A 1 113 ? 22.218 -6.806 2.144 1.00 65.25 113 LEU A O 1
ATOM 879 N N . ARG A 1 114 ? 24.151 -5.710 1.805 1.00 75.69 114 ARG A N 1
ATOM 880 C CA . ARG A 1 114 ? 24.272 -5.158 3.161 1.00 75.69 114 ARG A CA 1
ATOM 881 C C . ARG A 1 114 ? 23.387 -3.928 3.386 1.00 75.69 114 ARG A C 1
ATOM 883 O O . ARG A 1 114 ? 23.536 -3.282 4.416 1.00 75.69 114 ARG A O 1
ATOM 890 N N . TYR A 1 115 ? 22.544 -3.566 2.420 1.00 79.62 115 TYR A N 1
ATOM 891 C CA . TYR A 1 115 ? 21.731 -2.359 2.483 1.00 79.62 115 TYR A CA 1
ATOM 892 C C . TYR A 1 115 ? 20.261 -2.690 2.733 1.00 79.62 115 TYR A C 1
ATOM 894 O O . TYR A 1 115 ? 19.763 -3.736 2.315 1.00 79.62 115 TYR A O 1
ATOM 902 N N . ASN A 1 116 ? 19.577 -1.769 3.405 1.00 87.31 116 ASN A N 1
ATOM 903 C CA . ASN A 1 116 ? 18.144 -1.824 3.634 1.00 87.31 116 ASN A CA 1
ATOM 904 C C . ASN A 1 116 ? 17.408 -1.350 2.369 1.00 87.31 116 ASN A C 1
ATOM 906 O O . ASN A 1 116 ? 17.544 -0.202 1.947 1.00 87.31 116 ASN A O 1
ATOM 910 N N . PHE A 1 117 ? 16.633 -2.239 1.748 1.00 91.38 117 PHE A N 1
ATOM 911 C CA . PHE A 1 117 ? 15.891 -1.958 0.519 1.00 91.38 117 PHE A CA 1
ATOM 912 C C . PHE A 1 117 ? 14.904 -0.797 0.682 1.00 91.38 117 PHE A C 1
ATOM 914 O O . PHE A 1 117 ? 14.747 -0.003 -0.239 1.00 91.38 117 PHE A O 1
ATOM 921 N N . HIS A 1 118 ? 14.263 -0.663 1.847 1.00 92.31 118 HIS A N 1
ATOM 922 C CA . HIS A 1 118 ? 13.327 0.437 2.098 1.00 92.31 118 HIS A CA 1
ATOM 923 C C . HIS A 1 118 ? 14.042 1.782 2.201 1.00 92.31 118 HIS A C 1
ATOM 925 O O . HIS A 1 118 ? 13.533 2.754 1.658 1.00 92.31 118 HIS A O 1
ATOM 931 N N . GLU A 1 119 ? 15.224 1.833 2.820 1.00 88.19 119 GLU A N 1
ATOM 932 C CA . GLU A 1 119 ? 16.046 3.054 2.854 1.00 88.19 119 GLU A CA 1
ATOM 933 C C . GLU A 1 119 ? 16.480 3.471 1.447 1.00 88.19 119 GLU A C 1
ATOM 935 O O . GLU A 1 119 ? 16.402 4.646 1.100 1.00 88.19 119 GLU A O 1
ATOM 940 N N . ALA A 1 120 ? 16.873 2.504 0.612 1.00 91.12 120 ALA A N 1
ATOM 941 C CA . ALA A 1 120 ? 17.187 2.762 -0.788 1.00 91.12 120 ALA A CA 1
ATOM 942 C C . ALA A 1 120 ? 15.971 3.295 -1.565 1.00 91.12 120 ALA A C 1
ATOM 944 O O . ALA A 1 120 ? 16.129 4.156 -2.419 1.00 91.12 120 ALA A O 1
ATOM 945 N N . CYS A 1 121 ? 14.756 2.820 -1.275 1.00 94.25 121 CYS A N 1
ATOM 946 C CA . CYS A 1 121 ? 13.543 3.366 -1.884 1.00 94.25 121 CYS A CA 1
ATOM 947 C C . CYS A 1 121 ? 13.218 4.791 -1.405 1.00 94.25 121 CYS A C 1
ATOM 949 O O . CYS A 1 121 ? 12.865 5.635 -2.226 1.00 94.25 121 CYS A O 1
ATOM 951 N N . ASP A 1 122 ? 13.328 5.043 -0.097 1.00 91.69 122 ASP A N 1
ATOM 952 C CA . ASP A 1 122 ? 13.043 6.338 0.540 1.00 91.69 122 ASP A CA 1
ATOM 953 C C . ASP A 1 122 ? 13.992 7.446 0.070 1.00 91.69 122 ASP A C 1
ATOM 955 O O . ASP A 1 122 ? 13.569 8.580 -0.145 1.00 91.69 122 ASP A O 1
ATOM 959 N N . ALA A 1 123 ? 15.261 7.099 -0.160 1.00 91.31 123 ALA A N 1
ATOM 960 C CA . ALA A 1 123 ? 16.282 8.034 -0.616 1.00 91.31 123 ALA A CA 1
ATOM 961 C C . ALA A 1 123 ? 16.038 8.593 -2.030 1.00 91.31 123 ALA A C 1
ATOM 963 O O . ALA A 1 123 ? 16.477 9.708 -2.308 1.00 91.31 123 ALA A O 1
ATOM 964 N N . GLU A 1 124 ? 15.362 7.854 -2.920 1.00 93.56 124 GLU A N 1
ATOM 965 C CA . GLU A 1 124 ? 15.176 8.296 -4.311 1.00 93.56 124 GLU A CA 1
ATOM 966 C C . GLU A 1 124 ? 13.881 9.091 -4.505 1.00 93.56 124 GLU A C 1
ATOM 968 O O . GLU A 1 124 ? 13.914 10.206 -5.022 1.00 93.56 124 GLU A O 1
ATOM 973 N N . SER A 1 125 ? 12.720 8.547 -4.112 1.00 94.69 125 SER A N 1
ATOM 974 C CA . SER A 1 125 ? 11.452 9.275 -4.239 1.00 94.69 125 SER A CA 1
ATOM 975 C C . SER A 1 125 ? 10.348 8.735 -3.334 1.00 94.69 125 SER A C 1
ATOM 977 O O . SER A 1 125 ? 10.279 7.547 -3.026 1.00 94.69 125 SER A O 1
ATOM 979 N N . ALA A 1 126 ? 9.402 9.603 -2.958 1.00 94.38 126 ALA A N 1
ATOM 980 C CA . ALA A 1 126 ? 8.247 9.210 -2.147 1.00 94.38 126 ALA A CA 1
ATOM 981 C C . ALA A 1 126 ? 7.360 8.159 -2.846 1.00 94.38 126 ALA A C 1
ATOM 983 O O . ALA A 1 126 ? 6.807 7.276 -2.190 1.00 94.38 126 ALA A O 1
ATOM 984 N N . GLY A 1 127 ? 7.240 8.234 -4.179 1.00 95.44 127 GLY A N 1
ATOM 985 C CA . GLY A 1 127 ? 6.509 7.243 -4.970 1.00 95.44 127 GLY A CA 1
ATOM 986 C C . GLY A 1 127 ? 7.183 5.872 -4.924 1.00 95.44 127 GLY A C 1
ATOM 987 O O . GLY A 1 127 ? 6.509 4.865 -4.697 1.00 95.44 127 GLY A O 1
ATOM 988 N N . LEU A 1 128 ? 8.516 5.837 -5.049 1.00 96.44 128 LEU A N 1
ATOM 989 C CA . LEU A 1 128 ? 9.295 4.613 -4.902 1.00 96.44 128 LEU A CA 1
ATOM 990 C C . LEU A 1 128 ? 9.232 4.062 -3.471 1.00 96.44 128 LEU A C 1
ATOM 992 O O . LEU A 1 128 ? 9.066 2.856 -3.305 1.00 96.44 128 LEU A O 1
ATOM 996 N N . ALA A 1 129 ? 9.321 4.915 -2.449 1.00 95.25 129 ALA A N 1
ATOM 997 C CA . ALA A 1 129 ? 9.188 4.529 -1.044 1.00 95.25 129 ALA A CA 1
ATOM 998 C C . ALA A 1 129 ? 7.854 3.816 -0.781 1.00 95.25 129 ALA A C 1
ATOM 1000 O O . ALA A 1 129 ? 7.824 2.721 -0.209 1.00 95.25 129 ALA A O 1
ATOM 1001 N N . LEU A 1 130 ? 6.756 4.398 -1.277 1.00 94.38 130 LEU A N 1
ATOM 1002 C CA . LEU A 1 130 ? 5.414 3.839 -1.157 1.00 94.38 130 LEU A CA 1
ATOM 1003 C C . LEU A 1 130 ? 5.322 2.448 -1.795 1.00 94.38 130 LEU A C 1
ATOM 1005 O O . LEU A 1 130 ? 4.933 1.480 -1.136 1.00 94.38 130 LEU A O 1
ATOM 1009 N N . VAL A 1 131 ? 5.699 2.312 -3.072 1.00 96.62 131 VAL A N 1
ATOM 1010 C CA . VAL A 1 131 ? 5.570 1.015 -3.755 1.00 96.62 131 VAL A CA 1
ATOM 1011 C C . VAL A 1 131 ? 6.603 0.001 -3.277 1.00 96.62 131 VAL A C 1
ATOM 1013 O O . VAL A 1 131 ? 6.291 -1.181 -3.184 1.00 96.62 131 VAL A O 1
ATOM 1016 N N . GLY A 1 132 ? 7.814 0.436 -2.939 1.00 96.44 132 GLY A N 1
ATOM 1017 C CA . GLY A 1 132 ? 8.896 -0.422 -2.469 1.00 96.44 132 GLY A CA 1
ATOM 1018 C C . GLY A 1 132 ? 8.554 -1.090 -1.140 1.00 96.44 132 GLY A C 1
ATOM 1019 O O . GLY A 1 132 ? 8.689 -2.306 -1.015 1.00 96.44 132 GLY A O 1
ATOM 1020 N N . THR A 1 133 ? 8.029 -0.324 -0.181 1.00 93.00 133 THR A N 1
ATOM 1021 C CA . THR A 1 133 ? 7.597 -0.836 1.136 1.00 93.00 133 THR A CA 1
ATOM 1022 C C . THR A 1 133 ? 6.339 -1.706 1.064 1.00 93.00 133 THR A C 1
ATOM 1024 O O . THR A 1 133 ? 6.181 -2.660 1.835 1.00 93.00 133 THR A O 1
ATOM 1027 N N . SER A 1 134 ? 5.472 -1.417 0.093 1.00 94.12 134 SER A N 1
ATOM 1028 C CA . SER A 1 134 ? 4.257 -2.185 -0.183 1.00 94.12 134 SER A CA 1
ATOM 1029 C C . SER A 1 134 ? 4.547 -3.531 -0.859 1.00 94.12 134 SER A C 1
ATOM 1031 O O . SER A 1 134 ? 3.980 -4.562 -0.493 1.00 94.12 134 SER A O 1
ATOM 1033 N N . PHE A 1 135 ? 5.439 -3.548 -1.855 1.00 96.25 135 PHE A N 1
ATOM 1034 C CA . PHE A 1 135 ? 5.755 -4.748 -2.635 1.00 96.25 135 PHE A CA 1
ATOM 1035 C C . PHE A 1 135 ? 6.785 -5.645 -1.966 1.00 96.25 135 PHE A C 1
ATOM 1037 O O . PHE A 1 135 ? 6.700 -6.866 -2.122 1.00 96.25 135 PHE A O 1
ATOM 1044 N N . CYS A 1 136 ? 7.747 -5.060 -1.256 1.00 94.56 136 CYS A N 1
ATOM 1045 C CA . CYS A 1 136 ? 8.904 -5.755 -0.719 1.00 94.56 136 CYS A CA 1
ATOM 1046 C C . CYS A 1 136 ? 9.043 -5.552 0.792 1.00 94.56 136 CYS A C 1
ATOM 1048 O O . CYS A 1 136 ? 8.576 -4.564 1.353 1.00 94.56 136 CYS A O 1
ATOM 1050 N N . ASP A 1 137 ? 9.717 -6.477 1.470 1.00 88.38 137 ASP A N 1
ATOM 1051 C CA . ASP A 1 137 ? 10.279 -6.203 2.795 1.00 88.38 137 ASP A CA 1
ATOM 1052 C C . ASP A 1 137 ? 11.592 -5.408 2.684 1.00 88.38 137 ASP A C 1
ATOM 1054 O O . ASP A 1 137 ? 12.069 -5.120 1.583 1.00 88.38 137 ASP A O 1
ATOM 1058 N N . ALA A 1 138 ? 12.189 -5.047 3.820 1.00 87.19 138 ALA A N 1
ATOM 1059 C CA . ALA A 1 138 ? 13.419 -4.257 3.836 1.00 87.19 138 ALA A CA 1
ATOM 1060 C C . ALA A 1 138 ? 14.664 -5.044 3.371 1.00 87.19 138 ALA A C 1
ATOM 1062 O O . ALA A 1 138 ? 15.722 -4.454 3.176 1.00 87.19 138 ALA A O 1
ATOM 1063 N N . ARG A 1 139 ? 14.543 -6.351 3.089 1.00 87.38 139 ARG A N 1
ATOM 1064 C CA . ARG A 1 139 ? 15.561 -7.150 2.379 1.00 87.38 139 ARG A CA 1
ATOM 1065 C C . ARG A 1 139 ? 15.283 -7.243 0.868 1.00 87.38 139 ARG A C 1
ATOM 1067 O O . ARG A 1 139 ? 15.986 -7.955 0.154 1.00 87.38 139 ARG A O 1
ATOM 1074 N N . GLY A 1 140 ? 14.244 -6.574 0.363 1.00 91.44 140 GLY A N 1
ATOM 1075 C CA . GLY A 1 140 ? 13.829 -6.629 -1.039 1.00 91.44 140 GLY A CA 1
ATOM 1076 C C . GLY A 1 140 ? 13.041 -7.894 -1.412 1.00 91.44 140 GLY A C 1
ATOM 1077 O O . GLY A 1 140 ? 12.847 -8.183 -2.590 1.00 91.44 140 GLY A O 1
ATOM 1078 N N . ARG A 1 141 ? 12.564 -8.705 -0.466 1.00 89.94 141 ARG A N 1
ATOM 1079 C CA . ARG A 1 141 ? 11.774 -9.904 -0.802 1.00 89.94 141 ARG A CA 1
ATOM 1080 C C . ARG A 1 141 ? 10.328 -9.520 -1.077 1.00 89.94 141 ARG A C 1
ATOM 1082 O O . ARG A 1 141 ? 9.737 -8.768 -0.310 1.00 89.94 141 ARG A O 1
ATOM 1089 N N . ILE A 1 142 ? 9.730 -10.079 -2.132 1.00 93.81 142 ILE A N 1
ATOM 1090 C CA . ILE A 1 142 ? 8.324 -9.809 -2.472 1.00 93.81 142 ILE A CA 1
ATOM 1091 C C . ILE A 1 142 ? 7.407 -10.243 -1.324 1.00 93.81 142 ILE A C 1
ATOM 1093 O O . ILE A 1 142 ? 7.505 -11.367 -0.831 1.00 93.81 142 ILE A O 1
ATOM 1097 N N . ARG A 1 143 ? 6.466 -9.375 -0.944 1.00 91.00 143 ARG A N 1
ATOM 1098 C CA . ARG A 1 143 ? 5.437 -9.614 0.079 1.00 91.00 143 ARG A CA 1
ATOM 1099 C C . ARG A 1 143 ? 4.081 -9.939 -0.538 1.00 91.00 143 ARG A C 1
ATOM 1101 O O . ARG A 1 143 ? 3.456 -10.906 -0.096 1.00 91.00 143 ARG A O 1
ATOM 1108 N N . LEU A 1 144 ? 3.681 -9.201 -1.577 1.00 91.62 144 LEU A N 1
ATOM 1109 C CA . LEU A 1 144 ? 2.343 -9.274 -2.172 1.00 91.62 144 LEU A CA 1
ATOM 1110 C C . LEU A 1 144 ? 2.023 -10.650 -2.765 1.00 91.62 144 LEU A C 1
ATOM 1112 O O . LEU A 1 144 ? 2.795 -11.213 -3.547 1.00 91.62 144 LEU A O 1
ATOM 1116 N N . ALA A 1 145 ? 0.849 -11.174 -2.408 1.00 87.88 145 ALA A N 1
ATOM 1117 C CA . ALA A 1 145 ? 0.407 -12.501 -2.816 1.00 87.88 145 ALA A CA 1
ATOM 1118 C C . ALA A 1 145 ? 0.147 -12.571 -4.327 1.00 87.88 145 ALA A C 1
ATOM 1120 O O . ALA A 1 145 ? 0.544 -13.543 -4.970 1.00 87.88 145 ALA A O 1
ATOM 1121 N N . SER A 1 146 ? -0.448 -11.524 -4.909 1.00 93.12 146 SER A N 1
ATOM 1122 C CA . SER A 1 146 ? -0.688 -11.410 -6.351 1.00 93.12 146 SER A CA 1
ATOM 1123 C C . SER A 1 146 ? 0.591 -11.484 -7.179 1.00 93.12 146 SER A C 1
ATOM 1125 O O . SER A 1 146 ? 0.589 -12.118 -8.232 1.00 93.12 146 SER A O 1
ATOM 1127 N N . VAL A 1 147 ? 1.690 -10.908 -6.687 1.00 95.94 147 VAL A N 1
ATOM 1128 C CA . VAL A 1 147 ? 3.000 -10.967 -7.350 1.00 95.94 147 VAL A CA 1
ATOM 1129 C C . VAL A 1 147 ? 3.624 -12.352 -7.178 1.00 95.94 147 VAL A C 1
ATOM 1131 O O . VAL A 1 147 ? 4.076 -12.941 -8.154 1.00 95.94 147 VAL A O 1
ATOM 1134 N N . LYS A 1 148 ? 3.596 -12.926 -5.966 1.00 94.12 148 LYS A N 1
ATOM 1135 C CA . LYS A 1 148 ? 4.099 -14.293 -5.702 1.00 94.12 148 LYS A CA 1
ATOM 1136 C C . LYS A 1 148 ? 3.397 -15.354 -6.548 1.00 94.12 148 LYS A C 1
ATOM 1138 O O . LYS A 1 148 ? 4.031 -16.307 -6.995 1.00 94.12 148 LYS A O 1
ATOM 1143 N N . ALA A 1 149 ? 2.098 -15.183 -6.789 1.00 93.25 149 ALA A N 1
ATOM 1144 C CA . ALA A 1 149 ? 1.299 -16.088 -7.608 1.00 93.25 149 ALA A CA 1
ATOM 1145 C C . ALA A 1 149 ? 1.749 -16.138 -9.079 1.00 93.25 149 ALA A C 1
ATOM 1147 O O . ALA A 1 149 ? 1.372 -17.068 -9.792 1.00 93.25 149 ALA A O 1
ATOM 1148 N N . CYS A 1 150 ? 2.553 -15.172 -9.538 1.00 94.38 150 CYS A N 1
ATOM 1149 C CA . CYS A 1 150 ? 3.097 -15.171 -10.890 1.00 94.38 150 CYS A CA 1
ATOM 1150 C C . CYS A 1 150 ? 4.199 -16.213 -11.117 1.00 94.38 150 CYS A C 1
ATOM 1152 O O . CYS A 1 150 ? 4.415 -16.575 -12.268 1.00 94.38 150 CYS A O 1
ATOM 1154 N N . GLY A 1 151 ? 4.851 -16.713 -10.062 1.00 93.25 151 GLY A N 1
ATOM 1155 C CA . GLY A 1 151 ? 5.890 -17.739 -10.166 1.00 93.25 151 GLY A CA 1
ATOM 1156 C C . GLY A 1 151 ? 7.164 -17.408 -9.380 1.00 93.25 151 GLY A C 1
ATOM 1157 O O . GLY A 1 151 ? 7.323 -16.290 -8.890 1.00 93.25 151 GLY A O 1
ATOM 1158 N N . PRO A 1 152 ? 8.084 -18.376 -9.215 1.00 90.69 152 PRO A N 1
ATOM 1159 C CA . PRO A 1 152 ? 9.305 -18.205 -8.425 1.00 90.69 152 PRO A CA 1
ATOM 1160 C C . PRO A 1 152 ? 10.295 -17.190 -9.017 1.00 90.69 152 PRO A C 1
ATOM 1162 O O . PRO A 1 152 ? 11.134 -16.666 -8.288 1.00 90.69 152 PRO A O 1
ATOM 1165 N N . GLU A 1 153 ? 10.206 -16.875 -10.311 1.00 91.06 153 GLU A N 1
ATOM 1166 C CA . GLU A 1 153 ? 11.072 -15.905 -10.986 1.00 91.06 153 GLU A CA 1
ATOM 1167 C C . GLU A 1 153 ? 10.982 -14.493 -10.389 1.00 91.06 153 GLU A C 1
ATOM 1169 O O . GLU A 1 153 ? 11.946 -13.735 -10.454 1.00 91.06 153 GLU A O 1
ATOM 1174 N N . VAL A 1 154 ? 9.862 -14.146 -9.745 1.00 92.75 154 VAL A N 1
ATOM 1175 C CA . VAL A 1 154 ? 9.673 -12.836 -9.100 1.00 92.75 154 VAL A CA 1
ATOM 1176 C C . VAL A 1 154 ? 10.455 -12.703 -7.791 1.00 92.75 154 VAL A C 1
ATOM 1178 O O . VAL A 1 154 ? 10.566 -11.604 -7.246 1.00 92.75 154 VAL A O 1
ATOM 1181 N N . MET A 1 155 ? 11.004 -13.799 -7.262 1.00 88.81 155 MET A N 1
ATOM 1182 C CA . MET A 1 155 ? 11.659 -13.825 -5.949 1.00 88.81 155 MET A CA 1
ATOM 1183 C C . MET A 1 155 ? 13.122 -13.369 -5.988 1.00 88.81 155 MET A C 1
ATOM 1185 O O . MET A 1 155 ? 13.713 -13.139 -4.938 1.00 88.81 155 MET A O 1
ATOM 1189 N N . SER A 1 156 ? 13.710 -13.219 -7.176 1.00 86.69 156 SER A N 1
ATOM 1190 C CA . SER A 1 156 ? 15.102 -12.794 -7.364 1.00 86.69 156 SER A CA 1
ATOM 1191 C C . SER A 1 156 ? 15.220 -11.822 -8.531 1.00 86.69 156 SER A C 1
ATOM 1193 O O . SER A 1 156 ? 14.487 -11.972 -9.499 1.00 86.69 156 SER A O 1
ATOM 1195 N N . GLY A 1 157 ? 16.147 -10.865 -8.483 1.00 91.06 157 GLY A N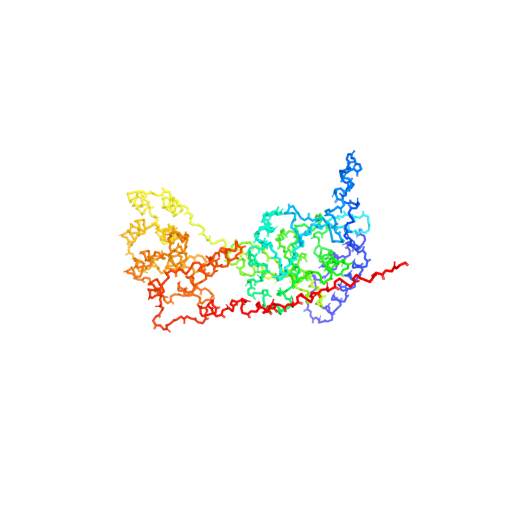 1
ATOM 1196 C CA . GLY A 1 157 ? 16.405 -9.913 -9.575 1.00 91.06 157 GLY A CA 1
ATOM 1197 C C . GLY A 1 157 ? 15.984 -8.481 -9.241 1.00 91.06 157 GLY A C 1
ATOM 1198 O O . GLY A 1 157 ? 15.672 -8.172 -8.096 1.00 91.06 157 GLY A O 1
ATOM 1199 N N . GLY A 1 158 ? 16.008 -7.579 -10.220 1.00 95.56 158 GLY A N 1
ATOM 1200 C CA . GLY A 1 158 ? 15.726 -6.164 -9.983 1.00 95.56 158 GLY A CA 1
ATOM 1201 C C . GLY A 1 158 ? 14.248 -5.837 -9.747 1.00 95.56 158 GLY A C 1
ATOM 1202 O O . GLY A 1 158 ? 13.352 -6.489 -10.292 1.00 95.56 158 GLY A O 1
ATOM 1203 N N . PHE A 1 159 ? 14.009 -4.811 -8.938 1.00 97.50 159 PHE A N 1
ATOM 1204 C CA . PHE A 1 159 ? 12.756 -4.078 -8.807 1.00 97.50 159 PHE A CA 1
ATOM 1205 C C . PHE A 1 159 ? 12.856 -2.812 -9.646 1.00 97.50 159 PHE A C 1
ATOM 1207 O O . PHE A 1 159 ? 13.673 -1.945 -9.353 1.00 97.50 159 PHE A O 1
ATOM 1214 N N . LEU A 1 160 ? 12.069 -2.731 -10.711 1.00 98.00 160 LEU A N 1
ATOM 1215 C CA . LEU A 1 160 ? 12.059 -1.580 -11.600 1.00 98.00 160 LEU A CA 1
ATOM 1216 C C . LEU A 1 160 ? 10.847 -0.708 -11.279 1.00 98.00 160 LEU A C 1
ATOM 1218 O O . LEU A 1 160 ? 9.715 -1.141 -11.466 1.00 98.00 160 LEU A O 1
ATOM 1222 N N . TYR A 1 161 ? 11.073 0.519 -10.843 1.00 98.19 161 TYR A N 1
ATOM 1223 C CA . TYR A 1 161 ? 10.038 1.535 -10.727 1.00 98.19 161 TYR A CA 1
ATOM 1224 C C . TYR A 1 161 ? 10.076 2.437 -11.956 1.00 98.19 161 TYR A C 1
ATOM 1226 O O . TYR A 1 161 ? 11.131 2.959 -12.306 1.00 98.19 161 TYR A O 1
ATOM 1234 N N . ILE A 1 162 ? 8.943 2.578 -12.640 1.00 97.88 162 ILE A N 1
ATOM 1235 C CA . ILE A 1 162 ? 8.789 3.493 -13.774 1.00 97.88 162 ILE A CA 1
ATOM 1236 C C . ILE A 1 162 ? 8.117 4.746 -13.227 1.00 97.88 162 ILE A C 1
ATOM 1238 O O . ILE A 1 162 ? 6.941 4.696 -12.870 1.00 97.88 162 ILE A O 1
ATOM 1242 N N . GLU A 1 163 ? 8.874 5.833 -13.128 1.00 96.50 163 GLU A N 1
ATOM 1243 C CA . GLU A 1 163 ? 8.418 7.068 -12.493 1.00 96.50 163 GLU A CA 1
ATOM 1244 C C . GLU A 1 163 ? 7.636 7.942 -13.470 1.00 96.50 163 GLU A C 1
ATOM 1246 O O . GLU A 1 163 ? 6.541 8.399 -13.150 1.00 96.50 163 GLU A O 1
ATOM 1251 N N . THR A 1 164 ? 8.163 8.117 -14.683 1.00 94.75 164 THR A N 1
ATOM 1252 C CA . THR A 1 164 ? 7.521 8.912 -15.734 1.00 94.75 164 THR A CA 1
ATOM 1253 C C . THR A 1 164 ? 7.633 8.226 -17.092 1.00 94.75 164 THR A C 1
ATOM 1255 O O . THR A 1 164 ? 8.640 7.586 -17.416 1.00 94.75 164 THR A O 1
ATOM 1258 N N . LEU A 1 165 ? 6.588 8.356 -17.918 1.00 93.62 165 LEU A N 1
ATOM 1259 C CA . LEU A 1 165 ? 6.573 7.848 -19.289 1.00 93.62 165 LEU A CA 1
ATOM 1260 C C . LEU A 1 165 ? 6.255 8.958 -20.297 1.00 93.62 165 LEU A C 1
ATOM 1262 O O . LEU A 1 165 ? 5.185 8.984 -20.908 1.00 93.62 165 LEU A O 1
ATOM 1266 N N . GLY A 1 166 ? 7.238 9.818 -20.537 1.00 89.19 166 GLY A N 1
ATOM 1267 C CA . GLY A 1 166 ? 7.187 10.839 -21.573 1.00 89.19 166 GLY A CA 1
ATOM 1268 C C . GLY A 1 166 ? 6.030 11.824 -21.457 1.00 89.19 166 GLY A C 1
ATOM 1269 O O . GLY A 1 166 ? 5.251 11.841 -20.505 1.00 89.19 166 GLY A O 1
ATOM 1270 N N . ASP A 1 167 ? 5.925 12.666 -22.476 1.00 89.62 167 ASP A N 1
ATOM 1271 C CA . ASP A 1 167 ? 4.909 13.715 -22.537 1.00 89.62 167 ASP A CA 1
ATOM 1272 C C . ASP A 1 167 ? 3.552 13.171 -23.023 1.00 89.62 167 ASP A C 1
ATOM 1274 O O . ASP A 1 167 ? 3.458 12.072 -23.580 1.00 89.62 167 ASP A O 1
ATOM 1278 N N . ASP A 1 168 ? 2.497 13.985 -22.911 1.00 85.75 168 ASP A N 1
ATOM 1279 C CA . ASP A 1 168 ? 1.107 13.660 -23.280 1.00 85.75 168 ASP A CA 1
ATOM 1280 C C . ASP A 1 168 ? 0.943 12.975 -24.655 1.00 85.75 168 ASP A C 1
ATOM 1282 O O . ASP A 1 168 ? 0.037 12.163 -24.869 1.00 85.75 168 ASP A O 1
ATOM 1286 N N . GLU A 1 169 ? 1.810 13.281 -25.627 1.00 81.38 169 GLU A N 1
ATOM 1287 C CA . GLU A 1 169 ? 1.749 12.672 -26.960 1.00 81.38 169 GLU A CA 1
ATOM 1288 C C . GLU A 1 169 ? 2.086 11.170 -26.948 1.00 81.38 169 GLU A C 1
ATOM 1290 O O . GLU A 1 169 ? 1.504 10.395 -27.720 1.00 81.38 169 GLU A O 1
ATOM 1295 N N . PHE A 1 170 ? 2.959 10.744 -26.036 1.00 78.19 170 PHE A N 1
ATOM 1296 C CA . PHE A 1 170 ? 3.363 9.352 -25.843 1.00 78.19 170 PHE A CA 1
ATOM 1297 C C . PHE A 1 170 ? 2.429 8.584 -24.904 1.00 78.19 170 PHE A C 1
ATOM 1299 O O . PHE A 1 170 ? 2.429 7.355 -24.916 1.00 78.19 170 PHE A O 1
ATOM 1306 N N . GLN A 1 171 ? 1.522 9.283 -24.219 1.00 78.56 171 GLN A N 1
ATOM 1307 C CA . GLN A 1 171 ? 0.465 8.699 -23.388 1.00 78.56 171 GLN A CA 1
ATOM 1308 C C . GLN A 1 171 ? -0.757 8.232 -24.206 1.00 78.56 171 GLN A C 1
ATOM 1310 O O . GLN A 1 171 ? -1.795 7.840 -23.669 1.00 78.56 171 GLN A O 1
ATOM 1315 N N . ARG A 1 172 ? -0.661 8.222 -25.544 1.00 81.44 172 ARG A N 1
ATOM 1316 C CA . ARG A 1 172 ? -1.678 7.588 -26.394 1.00 81.44 172 ARG A CA 1
ATOM 1317 C C . ARG A 1 172 ? -1.623 6.065 -26.213 1.00 81.44 172 ARG A C 1
ATOM 1319 O O . ARG A 1 172 ? -0.561 5.494 -26.447 1.00 81.44 172 ARG A O 1
ATOM 1326 N N . PRO A 1 173 ? -2.752 5.373 -25.950 1.00 77.25 173 PRO A N 1
ATOM 1327 C CA . PRO A 1 173 ? -2.762 3.967 -25.525 1.00 77.25 173 PRO A CA 1
ATOM 1328 C C . PRO A 1 173 ? -1.890 3.013 -26.358 1.00 77.25 173 PRO A C 1
ATOM 1330 O O . PRO A 1 173 ? -1.085 2.270 -25.803 1.00 77.25 173 PRO A O 1
ATOM 1333 N N . ASN A 1 174 ? -1.990 3.069 -27.693 1.00 88.94 174 ASN A N 1
ATOM 1334 C CA . ASN A 1 174 ? -1.204 2.208 -28.584 1.00 88.94 174 ASN A CA 1
ATOM 1335 C C . ASN A 1 174 ? 0.294 2.541 -28.563 1.00 88.94 174 ASN A C 1
ATOM 1337 O O . ASN A 1 174 ? 1.122 1.633 -28.581 1.00 88.94 174 ASN A O 1
ATOM 1341 N N . LEU A 1 175 ? 0.634 3.832 -28.557 1.00 91.38 175 LEU A N 1
ATOM 1342 C CA . LEU A 1 175 ? 2.018 4.293 -28.595 1.00 91.38 175 LEU A CA 1
ATOM 1343 C C . LEU A 1 175 ? 2.706 4.049 -27.258 1.00 91.38 175 LEU A C 1
ATOM 1345 O O . LEU A 1 175 ? 3.737 3.385 -27.242 1.00 91.38 175 LEU A O 1
ATOM 1349 N N . GLY A 1 176 ? 2.098 4.485 -26.154 1.00 93.44 176 GLY A N 1
ATOM 1350 C CA . GLY A 1 176 ? 2.627 4.262 -24.813 1.00 93.44 176 GLY A CA 1
ATOM 1351 C C . GLY A 1 176 ? 2.823 2.777 -24.522 1.00 93.44 176 GLY A C 1
ATOM 1352 O O . GLY A 1 176 ? 3.890 2.381 -24.066 1.00 93.44 176 GLY A O 1
ATOM 1353 N N . ALA A 1 177 ? 1.865 1.917 -24.890 1.00 95.62 177 ALA A N 1
ATOM 1354 C CA . ALA A 1 177 ? 2.009 0.472 -24.704 1.00 95.62 177 ALA A CA 1
ATOM 1355 C C . ALA A 1 177 ? 3.194 -0.132 -25.480 1.00 95.62 177 ALA A C 1
ATOM 1357 O O . ALA A 1 177 ? 3.925 -0.965 -24.938 1.00 95.62 177 ALA A O 1
ATOM 1358 N N . VAL A 1 178 ? 3.406 0.294 -26.732 1.00 95.50 178 VAL A N 1
ATOM 1359 C CA . VAL A 1 178 ? 4.564 -0.127 -27.540 1.00 95.50 178 VAL A CA 1
ATOM 1360 C C . VAL A 1 178 ? 5.867 0.378 -26.923 1.00 95.50 178 VAL A C 1
ATOM 1362 O O . VAL A 1 178 ? 6.814 -0.396 -26.801 1.00 95.50 178 VAL A O 1
ATOM 1365 N N . VAL A 1 179 ? 5.906 1.643 -26.497 1.00 95.44 179 VAL A N 1
ATOM 1366 C CA . VAL A 1 179 ? 7.072 2.251 -25.844 1.00 95.44 179 VAL A CA 1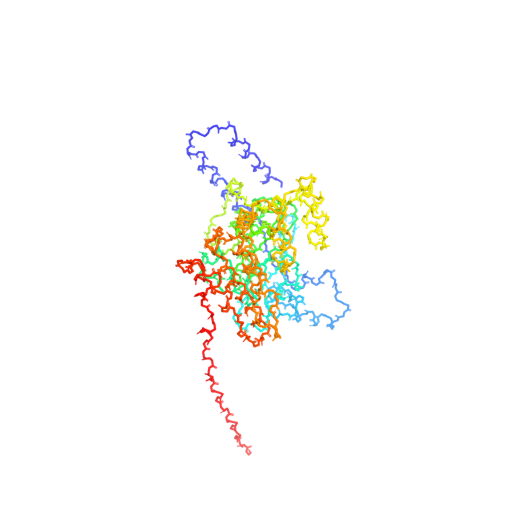
ATOM 1367 C C . VAL A 1 179 ? 7.444 1.483 -24.578 1.00 95.44 179 VAL A C 1
ATOM 1369 O O . VAL A 1 179 ? 8.592 1.069 -24.461 1.00 95.44 179 VAL A O 1
ATOM 1372 N N . ILE A 1 180 ? 6.486 1.213 -23.684 1.00 96.69 180 ILE A N 1
ATOM 1373 C CA . ILE A 1 180 ? 6.709 0.452 -22.442 1.00 96.69 180 ILE A CA 1
ATOM 1374 C C . ILE A 1 180 ? 7.318 -0.919 -22.752 1.00 96.69 180 ILE A C 1
ATOM 1376 O O . ILE A 1 180 ? 8.301 -1.326 -22.138 1.00 96.69 180 ILE A O 1
ATOM 1380 N N . ARG A 1 181 ? 6.765 -1.655 -23.724 1.00 97.00 181 ARG A N 1
ATOM 1381 C CA . ARG A 1 181 ? 7.285 -2.991 -24.048 1.00 97.00 181 ARG A CA 1
ATOM 1382 C C . ARG A 1 181 ? 8.677 -2.936 -24.652 1.00 97.00 181 ARG A C 1
ATOM 1384 O O . ARG A 1 181 ? 9.513 -3.739 -24.255 1.00 97.00 181 ARG A O 1
ATOM 1391 N N . LYS A 1 182 ? 8.945 -1.989 -25.551 1.00 96.44 182 LYS A N 1
ATOM 1392 C CA . LYS A 1 182 ? 10.287 -1.777 -26.111 1.00 96.44 182 LYS A CA 1
ATOM 1393 C C . LYS A 1 182 ? 11.294 -1.376 -25.053 1.00 96.44 182 LYS A C 1
ATOM 1395 O O . LYS A 1 182 ? 12.400 -1.892 -25.050 1.00 96.44 182 LYS A O 1
ATOM 1400 N N . LEU A 1 183 ? 10.905 -0.505 -24.132 1.00 96.12 183 LEU A N 1
ATOM 1401 C CA . LEU A 1 183 ? 11.743 -0.108 -23.010 1.00 96.12 183 LEU A CA 1
ATOM 1402 C C . LEU A 1 183 ? 12.211 -1.332 -22.216 1.00 96.12 183 LEU A C 1
ATOM 1404 O O . LEU A 1 183 ? 13.392 -1.450 -21.908 1.00 96.12 183 LEU A O 1
ATOM 1408 N N . LEU A 1 184 ? 11.313 -2.288 -21.974 1.00 96.81 184 LEU A N 1
ATOM 1409 C CA . LEU A 1 184 ? 11.599 -3.495 -21.196 1.00 96.81 184 LEU A CA 1
ATOM 1410 C C . LEU A 1 184 ? 12.229 -4.648 -22.007 1.00 96.81 184 LEU A C 1
ATOM 1412 O O . LEU A 1 184 ? 12.847 -5.529 -21.407 1.00 96.81 184 LEU A O 1
ATOM 1416 N N . LEU A 1 185 ? 12.079 -4.666 -23.340 1.00 95.19 185 LEU A N 1
ATOM 1417 C CA . LEU A 1 185 ? 12.562 -5.731 -24.240 1.00 95.19 185 LEU A CA 1
ATOM 1418 C C . LEU A 1 185 ? 13.821 -5.383 -25.037 1.00 95.19 185 LEU A C 1
ATOM 1420 O O . LEU A 1 185 ? 14.659 -6.260 -25.247 1.00 95.19 185 LEU A O 1
ATOM 1424 N N . ASP A 1 186 ? 13.929 -4.149 -25.516 1.00 94.12 186 ASP A N 1
ATOM 1425 C CA . ASP A 1 186 ? 14.918 -3.728 -26.516 1.00 94.12 186 ASP A CA 1
ATOM 1426 C C . ASP A 1 186 ? 16.097 -2.970 -25.882 1.00 94.12 186 ASP A C 1
ATOM 1428 O O . ASP A 1 186 ? 17.014 -2.542 -26.584 1.00 94.12 186 ASP A O 1
ATOM 1432 N N . THR A 1 187 ? 16.096 -2.803 -24.558 1.00 93.31 187 THR A N 1
ATOM 1433 C CA . THR A 1 187 ? 17.175 -2.147 -23.810 1.00 93.31 187 THR A CA 1
ATOM 1434 C C . THR A 1 187 ? 17.943 -3.139 -22.935 1.00 93.31 187 THR A C 1
ATOM 1436 O O . THR A 1 187 ? 17.584 -4.314 -22.812 1.00 93.31 187 THR A O 1
ATOM 1439 N N . VAL A 1 188 ? 18.997 -2.653 -22.274 1.00 92.50 188 VAL A N 1
ATOM 1440 C CA . VAL A 1 188 ? 19.782 -3.422 -21.292 1.00 92.50 188 VAL A CA 1
ATOM 1441 C C . VAL A 1 188 ? 18.967 -3.868 -20.073 1.00 92.50 188 VAL A C 1
ATOM 1443 O O . VAL A 1 188 ? 19.430 -4.713 -19.312 1.00 92.50 188 VAL A O 1
ATOM 1446 N N . LEU A 1 189 ? 17.736 -3.367 -19.907 1.00 94.06 189 LEU A N 1
ATOM 1447 C CA . LEU A 1 189 ? 16.807 -3.823 -18.874 1.00 94.06 189 LEU A CA 1
ATOM 1448 C C . LEU A 1 189 ? 16.372 -5.277 -19.060 1.00 94.06 189 LEU A C 1
ATOM 1450 O O . LEU A 1 189 ? 15.987 -5.926 -18.085 1.00 94.06 189 LEU A O 1
ATOM 1454 N N . LYS A 1 190 ? 16.419 -5.817 -20.282 1.00 94.88 190 LYS A N 1
ATOM 1455 C CA . LYS A 1 190 ? 15.974 -7.186 -20.548 1.00 94.88 190 LYS A CA 1
ATOM 1456 C C . LYS A 1 190 ? 16.736 -8.187 -19.672 1.00 94.88 190 LYS A C 1
ATOM 1458 O O . LYS A 1 190 ? 17.940 -8.370 -19.814 1.00 94.88 190 LYS A O 1
ATOM 1463 N N . GLY A 1 191 ? 16.005 -8.872 -18.790 1.00 93.44 191 GLY A N 1
ATOM 1464 C CA . GLY A 1 191 ? 16.566 -9.860 -17.863 1.00 93.44 191 GLY A CA 1
ATOM 1465 C C . GLY A 1 191 ? 17.238 -9.275 -16.614 1.00 93.44 191 GLY A C 1
ATOM 1466 O O . GLY A 1 191 ? 17.802 -10.037 -15.834 1.00 93.44 191 GLY A O 1
ATOM 1467 N N . ARG A 1 192 ? 17.184 -7.954 -16.401 1.00 94.50 192 ARG A N 1
ATOM 1468 C CA . ARG A 1 192 ? 17.708 -7.287 -15.192 1.00 94.50 192 ARG A CA 1
ATOM 1469 C C . ARG A 1 192 ? 16.642 -7.042 -14.128 1.00 94.50 192 ARG A C 1
ATOM 1471 O O . ARG A 1 192 ? 16.968 -6.912 -12.952 1.00 94.50 192 ARG A O 1
ATOM 1478 N N . TRP A 1 193 ? 15.376 -7.012 -14.522 1.00 96.44 193 TRP A N 1
ATOM 1479 C CA . TRP A 1 193 ? 14.238 -6.828 -13.629 1.00 96.44 193 TRP A CA 1
ATOM 1480 C C . TRP A 1 193 ? 13.387 -8.097 -13.576 1.00 96.44 193 TRP A C 1
ATOM 1482 O O . TRP A 1 193 ? 13.347 -8.884 -14.524 1.00 96.44 193 TRP A O 1
ATOM 1492 N N . THR A 1 194 ? 12.688 -8.281 -12.463 1.00 96.94 194 THR A N 1
ATOM 1493 C CA . THR A 1 194 ? 11.719 -9.374 -12.286 1.00 96.94 194 THR A CA 1
ATOM 1494 C C . THR A 1 194 ? 10.376 -8.913 -11.745 1.00 96.94 194 THR A C 1
ATOM 1496 O O . THR A 1 194 ? 9.393 -9.642 -11.867 1.00 96.94 194 THR A O 1
ATOM 1499 N N . VAL A 1 195 ? 10.300 -7.678 -11.247 1.00 98.06 195 VAL A N 1
ATOM 1500 C CA . VAL A 1 195 ? 9.044 -6.958 -11.031 1.00 98.06 195 VAL A CA 1
ATOM 1501 C C . VAL A 1 195 ? 9.226 -5.527 -11.525 1.00 98.06 195 VAL A C 1
ATOM 1503 O O . VAL A 1 195 ? 10.202 -4.875 -11.158 1.00 98.06 195 VAL A O 1
ATOM 1506 N N . ALA A 1 196 ? 8.312 -5.063 -12.374 1.00 98.38 196 ALA A N 1
ATOM 1507 C CA . ALA A 1 196 ? 8.211 -3.667 -12.786 1.00 98.38 196 ALA A CA 1
ATOM 1508 C C . ALA A 1 196 ? 6.941 -3.062 -12.183 1.00 98.38 196 ALA A C 1
ATOM 1510 O O . ALA A 1 196 ? 5.883 -3.680 -12.286 1.00 98.38 196 ALA A O 1
ATOM 1511 N N . VAL A 1 197 ? 7.035 -1.887 -11.564 1.00 98.38 197 VAL A N 1
ATOM 1512 C CA . VAL A 1 197 ? 5.943 -1.227 -10.836 1.00 98.38 197 VAL A CA 1
ATOM 1513 C C . VAL A 1 197 ? 5.795 0.216 -11.302 1.00 98.38 197 VAL A C 1
ATOM 1515 O O . VAL A 1 197 ? 6.776 0.865 -11.659 1.00 98.38 197 VAL A O 1
ATOM 1518 N N . VAL A 1 198 ? 4.559 0.708 -11.308 1.00 98.12 198 VAL A N 1
ATOM 1519 C CA . VAL A 1 198 ? 4.227 2.094 -11.647 1.00 98.12 198 VAL A CA 1
ATOM 1520 C C . VAL A 1 198 ? 3.007 2.562 -10.854 1.00 98.12 198 VAL A C 1
ATOM 1522 O O . VAL A 1 198 ? 2.066 1.790 -10.633 1.00 98.12 198 VAL A O 1
ATOM 1525 N N . ILE A 1 199 ? 3.015 3.837 -10.470 1.00 97.31 199 ILE A N 1
ATOM 1526 C CA . ILE A 1 199 ? 1.827 4.584 -10.046 1.00 97.31 199 ILE A CA 1
ATOM 1527 C C . ILE A 1 199 ? 1.433 5.465 -11.240 1.00 97.31 199 ILE A C 1
ATOM 1529 O O . ILE A 1 199 ? 1.994 6.546 -11.404 1.00 97.31 199 ILE A O 1
ATOM 1533 N N . PRO A 1 200 ? 0.555 4.997 -12.144 1.00 96.38 200 PRO A N 1
ATOM 1534 C CA . PRO A 1 200 ? 0.265 5.730 -13.364 1.00 96.38 200 PRO A CA 1
ATOM 1535 C C . PRO A 1 200 ? -0.633 6.933 -13.075 1.00 96.38 200 PRO A C 1
ATOM 1537 O O . PRO A 1 200 ? -1.557 6.854 -12.264 1.00 96.38 200 PRO A O 1
ATOM 1540 N N . SER A 1 201 ? -0.449 8.007 -13.837 1.00 94.81 201 SER A N 1
ATOM 1541 C CA . SER A 1 201 ? -1.491 9.023 -13.982 1.00 94.81 201 SER A CA 1
ATOM 1542 C C . SER A 1 201 ? -2.731 8.459 -14.698 1.00 94.81 201 SER A C 1
ATOM 1544 O O . SER A 1 201 ? -2.674 7.433 -15.387 1.00 94.81 201 SER A O 1
ATOM 1546 N N . ASP A 1 202 ? -3.863 9.165 -14.615 1.00 92.38 202 ASP A N 1
ATOM 1547 C CA . ASP A 1 202 ? -5.093 8.800 -15.340 1.00 92.38 202 ASP A CA 1
ATOM 1548 C C . ASP A 1 202 ? -4.874 8.658 -16.856 1.00 92.38 202 ASP A C 1
ATOM 1550 O O . ASP A 1 202 ? -5.495 7.814 -17.515 1.00 92.38 202 ASP A O 1
ATOM 1554 N N . ALA A 1 203 ? -3.978 9.476 -17.416 1.00 91.00 203 ALA A N 1
ATOM 1555 C CA . ALA A 1 203 ? -3.643 9.464 -18.833 1.00 91.00 203 ALA A CA 1
ATOM 1556 C C . ALA A 1 203 ? -2.784 8.243 -19.215 1.00 91.00 203 ALA A C 1
ATOM 1558 O O . ALA A 1 203 ? -3.017 7.611 -20.250 1.00 91.00 203 ALA A O 1
ATOM 1559 N N . GLU A 1 204 ? -1.852 7.840 -18.351 1.00 94.50 204 GLU A N 1
ATOM 1560 C CA . GLU A 1 204 ? -0.955 6.702 -18.580 1.00 94.50 204 GLU A CA 1
ATOM 1561 C C . GLU A 1 204 ? -1.602 5.348 -18.278 1.00 94.50 204 GLU A C 1
ATOM 1563 O O . GLU A 1 204 ? -1.237 4.337 -18.887 1.00 94.50 204 GLU A O 1
ATOM 1568 N N . LEU A 1 205 ? -2.589 5.308 -17.376 1.00 95.44 205 LEU A N 1
ATOM 1569 C CA . LEU A 1 205 ? -3.224 4.087 -16.875 1.00 95.44 205 LEU A CA 1
ATOM 1570 C C . LEU A 1 205 ? -3.594 3.113 -18.002 1.00 95.44 205 LEU A C 1
ATOM 1572 O O . LEU A 1 205 ? -3.317 1.911 -17.942 1.00 95.44 205 LEU A O 1
ATOM 1576 N N . ARG A 1 206 ? -4.191 3.621 -19.085 1.00 94.88 206 ARG A N 1
ATOM 1577 C CA . ARG A 1 206 ? -4.610 2.773 -20.209 1.00 94.88 206 ARG A CA 1
ATOM 1578 C C . ARG A 1 206 ? -3.437 2.267 -21.048 1.00 94.88 206 ARG A C 1
ATOM 1580 O O . ARG A 1 206 ? -3.556 1.161 -21.571 1.00 94.88 206 ARG A O 1
ATOM 1587 N N . CYS A 1 207 ? -2.327 2.999 -21.134 1.00 95.75 207 CYS A N 1
ATOM 1588 C CA . CYS A 1 207 ? -1.104 2.536 -21.795 1.00 95.75 207 CYS A CA 1
ATOM 1589 C C . CYS A 1 207 ? -0.514 1.324 -21.067 1.00 95.75 207 CYS A C 1
ATOM 1591 O O . CYS A 1 207 ? -0.258 0.296 -21.693 1.00 95.75 207 CYS A O 1
ATOM 1593 N N . PHE A 1 208 ? -0.380 1.399 -19.741 1.00 97.50 208 PHE A N 1
ATOM 1594 C CA . PHE A 1 208 ? 0.169 0.304 -18.936 1.00 97.50 208 PHE A CA 1
ATOM 1595 C C . PHE A 1 208 ? -0.719 -0.943 -18.956 1.00 97.50 208 PHE A C 1
ATOM 1597 O O . PHE A 1 208 ? -0.241 -2.051 -19.224 1.00 97.50 208 PHE A O 1
ATOM 1604 N N . LEU A 1 209 ? -2.034 -0.782 -18.776 1.00 97.38 209 LEU A N 1
ATOM 1605 C CA . LEU A 1 209 ? -2.968 -1.907 -18.886 1.00 97.38 209 LEU A CA 1
ATOM 1606 C C . LEU A 1 209 ? -2.926 -2.562 -20.266 1.00 97.38 209 LEU A C 1
ATOM 1608 O O . LEU A 1 209 ? -3.055 -3.787 -20.364 1.00 97.38 209 LEU A O 1
ATOM 1612 N N . GLN A 1 210 ? -2.769 -1.750 -21.317 1.00 96.81 210 GLN A N 1
ATOM 1613 C CA . GLN A 1 210 ? -2.657 -2.219 -22.691 1.00 96.81 210 GLN A CA 1
ATOM 1614 C C . GLN A 1 210 ? -1.341 -2.971 -22.936 1.00 96.81 210 GLN A C 1
ATOM 1616 O O . GLN A 1 210 ? -1.359 -4.026 -23.576 1.00 96.81 210 GLN A O 1
ATOM 1621 N N . ALA A 1 211 ? -0.229 -2.477 -22.381 1.00 97.06 211 ALA A N 1
ATOM 1622 C CA . ALA A 1 211 ? 1.073 -3.141 -22.423 1.00 97.06 211 ALA A CA 1
ATOM 1623 C C . ALA A 1 211 ? 1.024 -4.534 -21.779 1.00 97.06 211 ALA A C 1
ATOM 1625 O O . ALA A 1 211 ? 1.688 -5.456 -22.259 1.00 97.06 211 ALA A O 1
ATOM 1626 N N . GLY A 1 212 ? 0.190 -4.690 -20.746 1.00 97.31 212 GLY A N 1
ATOM 1627 C CA . GLY A 1 212 ? -0.071 -5.956 -20.063 1.00 97.31 212 GLY A CA 1
ATOM 1628 C C . GLY A 1 212 ? 0.082 -5.891 -18.547 1.00 97.31 212 GLY A C 1
ATOM 1629 O O . GLY A 1 212 ? -0.073 -6.925 -17.904 1.00 97.31 212 GLY A O 1
ATOM 1630 N N . PHE A 1 213 ? 0.323 -4.706 -17.978 1.00 98.19 213 PHE A N 1
ATOM 1631 C CA . PHE A 1 213 ? 0.377 -4.523 -16.532 1.00 98.19 213 PHE A CA 1
ATOM 1632 C C . PHE A 1 213 ? -0.963 -4.897 -15.885 1.00 98.19 213 PHE A C 1
ATOM 1634 O O . PHE A 1 213 ? -2.041 -4.816 -16.499 1.00 98.19 213 PHE A O 1
ATOM 1641 N N . VAL A 1 214 ? -0.878 -5.321 -14.629 1.00 97.56 214 VAL A N 1
ATOM 1642 C CA . VAL A 1 214 ? -1.995 -5.764 -13.798 1.00 97.56 214 VAL A CA 1
ATOM 1643 C C . VAL A 1 214 ? -2.017 -4.927 -12.527 1.00 97.56 214 VAL A C 1
ATOM 1645 O O . VAL A 1 214 ? -0.973 -4.573 -11.992 1.00 97.56 214 VAL A O 1
ATOM 1648 N N . GLN A 1 215 ? -3.210 -4.590 -12.047 1.00 97.31 215 GLN A N 1
ATOM 1649 C CA . GLN A 1 215 ? -3.358 -3.858 -10.795 1.00 97.31 215 GLN A CA 1
ATOM 1650 C C . GLN A 1 215 ? -3.030 -4.752 -9.592 1.00 97.31 215 GLN A C 1
ATOM 1652 O O . GLN A 1 215 ? -3.544 -5.871 -9.501 1.00 97.31 215 GLN A O 1
ATOM 1657 N N . ALA A 1 216 ? -2.235 -4.232 -8.655 1.00 96.62 216 ALA A N 1
ATOM 1658 C CA . ALA A 1 216 ? -2.058 -4.814 -7.329 1.00 96.62 216 ALA A CA 1
ATOM 1659 C C . ALA A 1 216 ? -3.339 -4.576 -6.515 1.00 96.62 216 ALA A C 1
ATOM 1661 O O . ALA A 1 216 ? -3.538 -3.516 -5.922 1.00 96.62 216 ALA A O 1
ATOM 1662 N N . LYS A 1 217 ? -4.260 -5.545 -6.557 1.00 92.94 217 LYS A N 1
ATOM 1663 C CA . LYS A 1 217 ? -5.600 -5.409 -5.964 1.00 92.94 217 LYS A CA 1
ATOM 1664 C C . LYS A 1 217 ? -5.538 -5.205 -4.458 1.00 92.94 217 LYS A C 1
ATOM 1666 O O . LYS A 1 217 ? -6.358 -4.474 -3.922 1.00 92.94 217 LYS A O 1
ATOM 1671 N N . GLU A 1 218 ? -4.575 -5.844 -3.806 1.00 89.69 218 GLU A N 1
ATOM 1672 C CA . GLU A 1 218 ? -4.341 -5.733 -2.370 1.00 89.69 218 GLU A CA 1
ATOM 1673 C C . GLU A 1 218 ? -4.084 -4.280 -1.962 1.00 89.69 218 GLU A C 1
ATOM 1675 O O . GLU A 1 218 ? -4.687 -3.806 -1.008 1.00 89.69 218 GLU A O 1
ATOM 1680 N N . LEU A 1 219 ? -3.284 -3.548 -2.744 1.00 91.12 219 LEU A N 1
ATOM 1681 C CA . LEU A 1 219 ? -2.967 -2.143 -2.472 1.00 91.12 219 LEU A CA 1
ATOM 1682 C C . LEU A 1 219 ? -4.162 -1.223 -2.724 1.00 91.12 219 LEU A C 1
ATOM 1684 O O . LEU A 1 219 ? -4.434 -0.326 -1.932 1.00 91.12 219 LEU A O 1
ATOM 1688 N N . ALA A 1 220 ? -4.939 -1.492 -3.776 1.00 90.06 220 ALA A N 1
ATOM 1689 C CA . ALA A 1 220 ? -6.180 -0.759 -4.014 1.00 90.06 220 ALA A CA 1
ATOM 1690 C C . ALA A 1 220 ? -7.176 -0.952 -2.854 1.00 90.06 220 ALA A C 1
ATOM 1692 O O . ALA A 1 220 ? -7.755 0.010 -2.363 1.00 90.06 220 ALA A O 1
ATOM 1693 N N . LEU A 1 221 ? -7.340 -2.180 -2.355 1.00 83.56 221 LEU A N 1
ATOM 1694 C CA . LEU A 1 221 ? -8.215 -2.458 -1.210 1.00 83.56 221 LEU A CA 1
ATOM 1695 C C . LEU A 1 221 ? -7.720 -1.817 0.095 1.00 83.56 221 LEU A C 1
ATOM 1697 O O . LEU A 1 221 ? -8.530 -1.541 0.973 1.00 83.56 221 LEU A O 1
ATOM 1701 N N . GLN A 1 222 ? -6.417 -1.558 0.208 1.00 81.44 222 GLN A N 1
ATOM 1702 C CA . GLN A 1 222 ? -5.806 -0.846 1.334 1.00 81.44 222 GLN A CA 1
ATOM 1703 C C . GLN A 1 222 ? -5.905 0.682 1.215 1.00 81.44 222 GLN A C 1
ATOM 1705 O O . GLN A 1 222 ? -5.547 1.384 2.156 1.00 81.44 222 GLN A O 1
ATOM 1710 N N . GLY A 1 223 ? -6.407 1.206 0.093 1.00 85.44 223 GLY A N 1
ATOM 1711 C CA . GLY A 1 223 ? -6.518 2.646 -0.132 1.00 85.44 223 GLY A CA 1
ATOM 1712 C C . GLY A 1 223 ? -5.245 3.302 -0.677 1.00 85.44 223 GLY A C 1
ATOM 1713 O O . GLY A 1 223 ? -5.214 4.518 -0.818 1.00 85.44 223 GLY A O 1
ATOM 1714 N N . GLU A 1 224 ? -4.227 2.528 -1.064 1.00 87.31 224 GLU A N 1
ATOM 1715 C CA . GLU A 1 224 ? -2.936 3.031 -1.581 1.00 87.31 224 GLU A CA 1
ATOM 1716 C C . GLU A 1 224 ? -3.006 3.476 -3.060 1.00 87.31 224 GLU A C 1
ATOM 1718 O O . GLU A 1 224 ? -1.997 3.638 -3.747 1.00 87.31 224 GLU A O 1
ATOM 1723 N N . GLY A 1 225 ? -4.220 3.650 -3.587 1.00 91.75 225 GLY A N 1
ATOM 1724 C CA . GLY A 1 225 ? -4.471 4.077 -4.958 1.00 91.75 225 GLY A CA 1
ATOM 1725 C C . GLY A 1 225 ? -4.309 2.978 -6.012 1.00 91.75 225 GLY A C 1
ATOM 1726 O O . GLY A 1 225 ? -4.385 1.773 -5.755 1.00 91.75 225 GLY A O 1
ATOM 1727 N N . VAL A 1 226 ? -4.154 3.409 -7.265 1.00 95.81 226 VAL A N 1
ATOM 1728 C CA . VAL A 1 226 ? -3.999 2.508 -8.411 1.00 95.81 226 VAL A CA 1
ATOM 1729 C C . VAL A 1 226 ? -2.517 2.238 -8.621 1.00 95.81 226 VAL A C 1
ATOM 1731 O O . VAL A 1 226 ? -1.835 3.009 -9.279 1.00 95.81 226 VAL A O 1
ATOM 1734 N N . VAL A 1 227 ? -2.023 1.118 -8.097 1.00 97.25 227 VAL A N 1
ATOM 1735 C CA . VAL A 1 227 ? -0.655 0.653 -8.362 1.00 97.25 227 VAL A CA 1
ATOM 1736 C C . VAL A 1 227 ? -0.696 -0.509 -9.344 1.00 97.25 227 VAL A C 1
ATOM 1738 O O . VAL A 1 227 ? -1.442 -1.477 -9.153 1.00 97.25 227 VAL A O 1
ATOM 1741 N N . LEU A 1 228 ? 0.091 -0.423 -10.415 1.00 98.06 228 LEU A N 1
ATOM 1742 C CA . LEU A 1 228 ? 0.194 -1.483 -11.411 1.00 98.06 228 LEU A CA 1
ATOM 1743 C C . LEU A 1 228 ? 1.559 -2.153 -11.352 1.00 98.06 228 LEU A C 1
ATOM 1745 O O . LEU A 1 228 ? 2.572 -1.500 -11.115 1.00 98.06 228 LEU A O 1
ATOM 1749 N N . PHE A 1 229 ? 1.591 -3.445 -11.659 1.00 98.38 229 PHE A N 1
ATOM 1750 C CA . PHE A 1 229 ? 2.828 -4.194 -11.799 1.00 98.38 229 PHE A CA 1
ATOM 1751 C C . PHE A 1 229 ? 2.834 -5.098 -13.031 1.00 98.38 229 PHE A C 1
ATOM 1753 O O . PHE A 1 229 ? 1.792 -5.440 -13.600 1.00 98.38 229 PHE A O 1
ATOM 1760 N N . ALA A 1 230 ? 4.033 -5.503 -13.431 1.00 98.12 230 ALA A N 1
ATOM 1761 C CA . ALA A 1 230 ? 4.278 -6.521 -14.436 1.00 98.12 230 ALA A CA 1
ATOM 1762 C C . ALA A 1 230 ? 5.456 -7.414 -14.024 1.00 98.12 230 ALA A C 1
ATOM 1764 O O . ALA A 1 230 ? 6.332 -7.012 -13.259 1.00 98.12 230 ALA A O 1
ATOM 1765 N N . VAL A 1 231 ? 5.475 -8.631 -14.563 1.00 97.62 231 VAL A N 1
ATOM 1766 C CA . VAL A 1 231 ? 6.533 -9.642 -14.386 1.00 97.62 231 VAL A CA 1
ATOM 1767 C C . VAL A 1 231 ? 6.985 -10.120 -15.767 1.00 97.62 231 VAL A C 1
ATOM 1769 O O . VAL A 1 231 ? 6.149 -10.112 -16.670 1.00 97.62 231 VAL A O 1
ATOM 1772 N N . PRO A 1 232 ? 8.240 -10.557 -15.983 1.00 97.06 232 PRO A N 1
ATOM 1773 C CA . PRO A 1 232 ? 8.802 -10.769 -17.323 1.00 97.06 232 PRO A CA 1
ATOM 1774 C C . PRO A 1 232 ? 7.946 -11.591 -18.297 1.00 97.06 232 PRO A C 1
ATOM 1776 O O . PRO A 1 232 ? 7.889 -11.248 -19.477 1.00 97.06 232 PRO A O 1
ATOM 1779 N N . SER A 1 233 ? 7.217 -12.604 -17.819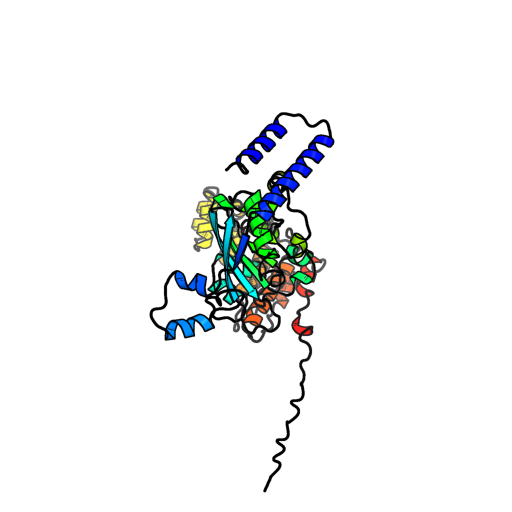 1.00 95.56 233 SER A N 1
ATOM 1780 C CA . SER A 1 233 ? 6.332 -13.446 -18.642 1.00 95.56 233 SER A CA 1
ATOM 1781 C C . SER A 1 233 ? 5.228 -12.671 -19.379 1.00 95.56 233 SER A C 1
ATOM 1783 O O . SER A 1 233 ? 4.741 -13.124 -20.414 1.00 95.56 233 SER A O 1
ATOM 1785 N N . PHE A 1 234 ? 4.872 -11.454 -18.944 1.00 95.25 234 PHE A N 1
ATOM 1786 C CA . PHE A 1 234 ? 3.920 -10.606 -19.677 1.00 95.25 234 PHE A CA 1
ATOM 1787 C C . PHE A 1 234 ? 4.419 -10.215 -21.078 1.00 95.25 234 PHE A C 1
ATOM 1789 O O . PHE A 1 234 ? 3.618 -9.936 -21.980 1.00 95.25 234 PHE A O 1
ATOM 1796 N N . LEU A 1 235 ? 5.742 -10.215 -21.271 1.00 94.75 235 LEU A N 1
ATOM 1797 C CA . LEU A 1 235 ? 6.379 -9.906 -22.544 1.00 94.75 235 LEU A CA 1
ATOM 1798 C C . LEU A 1 235 ? 6.189 -11.016 -23.588 1.00 94.75 235 LEU A C 1
ATOM 1800 O O . LEU A 1 235 ? 6.298 -10.735 -24.784 1.00 94.75 235 LEU A O 1
ATOM 1804 N N . ASP A 1 236 ? 5.818 -12.224 -23.162 1.00 95.19 236 ASP A N 1
ATOM 1805 C CA . ASP A 1 236 ? 5.491 -13.348 -24.047 1.00 95.19 236 ASP A CA 1
ATOM 1806 C C . ASP A 1 236 ? 4.029 -13.314 -24.525 1.00 95.19 236 ASP A C 1
ATOM 1808 O O . ASP A 1 236 ? 3.648 -14.002 -25.475 1.00 95.19 236 ASP A O 1
ATOM 1812 N N . HIS A 1 237 ? 3.187 -12.498 -23.888 1.00 94.88 237 HIS A N 1
ATOM 1813 C CA . HIS A 1 237 ? 1.781 -12.337 -24.249 1.00 94.88 237 HIS A CA 1
ATOM 1814 C C . HIS A 1 237 ? 1.581 -11.200 -25.251 1.00 94.88 237 HIS A C 1
ATOM 1816 O O . HIS A 1 237 ? 2.273 -10.184 -25.198 1.00 94.88 237 HIS A O 1
ATOM 1822 N N . GLU A 1 238 ? 0.604 -11.335 -26.152 1.00 94.50 238 GLU A N 1
ATOM 1823 C CA . GLU A 1 238 ? 0.208 -10.224 -27.023 1.00 94.50 238 GLU A CA 1
ATOM 1824 C C . GLU A 1 238 ? -0.288 -9.032 -26.185 1.00 94.50 238 GLU A C 1
ATOM 1826 O O . GLU A 1 238 ? -0.953 -9.207 -25.161 1.00 94.50 238 GLU A O 1
ATOM 1831 N N . MET A 1 239 ? 0.012 -7.809 -26.637 1.00 95.00 239 MET A N 1
ATOM 1832 C CA . MET A 1 239 ? -0.591 -6.605 -26.061 1.00 95.00 239 MET A CA 1
ATOM 1833 C C . MET A 1 239 ? -2.111 -6.682 -26.149 1.00 95.00 239 MET A C 1
ATOM 1835 O O . MET A 1 239 ? -2.666 -7.123 -27.161 1.00 95.00 239 MET A O 1
ATOM 1839 N N . LYS A 1 240 ? -2.785 -6.162 -25.124 1.00 95.25 240 LYS A N 1
ATOM 1840 C CA . LYS A 1 240 ? -4.237 -6.002 -25.170 1.00 95.25 240 LYS A CA 1
ATOM 1841 C C . LYS A 1 240 ? -4.588 -4.977 -26.251 1.00 95.25 240 LYS A C 1
ATOM 1843 O O . LYS A 1 240 ? -3.824 -4.065 -26.564 1.00 95.25 240 LYS A O 1
ATOM 1848 N N . SER A 1 241 ? -5.772 -5.097 -26.827 1.00 93.38 241 SER A N 1
ATOM 1849 C CA . SER A 1 241 ? -6.355 -4.022 -27.625 1.00 93.38 241 SER A CA 1
ATOM 1850 C C . SER A 1 241 ? -6.794 -2.856 -26.722 1.00 93.38 241 SER A C 1
ATOM 1852 O O . SER A 1 241 ? -7.092 -3.068 -25.541 1.00 93.38 241 SER A O 1
ATOM 1854 N N . PRO A 1 242 ? -6.957 -1.629 -27.254 1.00 91.88 242 PRO A N 1
ATOM 1855 C CA . PRO A 1 242 ? -7.500 -0.506 -26.486 1.00 91.88 242 PRO A CA 1
ATOM 1856 C C . PRO A 1 242 ? -8.861 -0.803 -25.852 1.00 91.88 242 PRO A C 1
ATOM 1858 O O . PRO A 1 242 ? -9.173 -0.320 -24.766 1.00 91.88 242 PRO A O 1
ATOM 1861 N N . ARG A 1 243 ? -9.691 -1.614 -26.520 1.00 92.06 243 ARG A N 1
ATOM 1862 C CA . ARG A 1 243 ? -10.999 -2.019 -25.998 1.00 92.06 243 ARG A CA 1
ATOM 1863 C C . ARG A 1 243 ? -10.855 -2.949 -24.797 1.00 92.06 243 ARG A C 1
ATOM 1865 O O . ARG A 1 243 ? -11.558 -2.755 -23.808 1.00 92.06 243 ARG A O 1
ATOM 1872 N N . GLU A 1 244 ? -9.966 -3.933 -24.875 1.00 94.81 244 GLU A N 1
ATOM 1873 C CA . GLU A 1 244 ? -9.688 -4.845 -23.761 1.00 94.81 244 GLU A CA 1
ATOM 1874 C C . GLU A 1 244 ? -9.094 -4.085 -22.578 1.00 94.81 244 GLU A C 1
ATOM 1876 O O . GLU A 1 244 ? -9.605 -4.218 -21.472 1.00 94.81 244 GLU A O 1
ATOM 1881 N N . ALA A 1 245 ? -8.111 -3.210 -22.814 1.00 95.12 245 ALA A N 1
ATOM 1882 C CA . ALA A 1 245 ? -7.507 -2.371 -21.779 1.00 95.12 245 ALA A CA 1
ATOM 1883 C C . ALA A 1 245 ? -8.531 -1.460 -21.077 1.00 95.12 245 ALA A C 1
ATOM 1885 O O . ALA A 1 245 ? -8.475 -1.292 -19.861 1.00 95.12 245 ALA A O 1
ATOM 1886 N N . ARG A 1 246 ? -9.507 -0.906 -21.814 1.00 94.50 246 ARG A N 1
ATOM 1887 C CA . ARG A 1 246 ? -10.633 -0.137 -21.242 1.00 94.50 246 ARG A CA 1
ATOM 1888 C C . ARG A 1 246 ? -11.619 -0.990 -20.450 1.00 94.50 246 ARG A C 1
ATOM 1890 O O . ARG A 1 246 ? -12.282 -0.470 -19.563 1.00 94.50 246 ARG A O 1
ATOM 1897 N N . SER A 1 247 ? -11.728 -2.270 -20.794 1.00 95.06 247 SER A N 1
ATOM 1898 C CA . SER A 1 247 ? -12.641 -3.213 -20.143 1.00 95.06 247 SER A CA 1
ATOM 1899 C C . SER A 1 247 ? -12.034 -3.851 -18.892 1.00 95.06 247 SER A C 1
ATOM 1901 O O . SER A 1 247 ? -12.750 -4.542 -18.173 1.00 95.06 247 SER A O 1
ATOM 1903 N N . VAL A 1 248 ? -10.735 -3.647 -18.628 1.00 95.88 248 VAL A N 1
ATOM 1904 C CA . VAL A 1 248 ? -10.116 -4.070 -17.368 1.00 95.88 248 VAL A CA 1
ATOM 1905 C C . VAL A 1 248 ? -10.762 -3.268 -16.233 1.00 95.88 248 VAL A C 1
ATOM 1907 O O . VAL A 1 248 ? -10.681 -2.033 -16.266 1.00 95.88 248 VAL A O 1
ATOM 1910 N N . PRO A 1 249 ? -11.413 -3.935 -15.260 1.00 95.94 249 PRO A N 1
ATOM 1911 C CA . PRO A 1 249 ? -11.959 -3.253 -14.100 1.00 95.94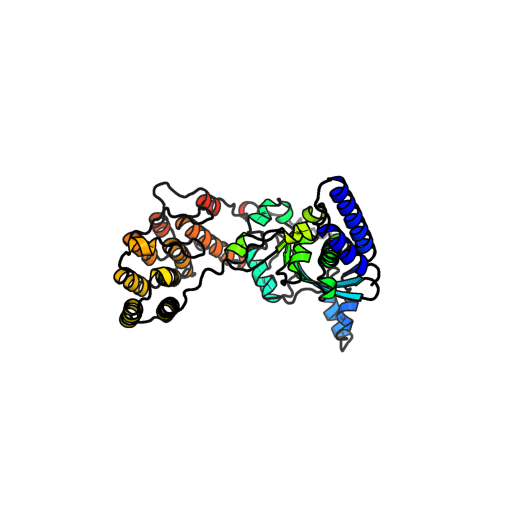 249 PRO A CA 1
ATOM 1912 C C . PRO A 1 249 ? -10.805 -2.669 -13.290 1.00 95.94 249 PRO A C 1
ATOM 1914 O O . PRO A 1 249 ? -9.855 -3.382 -12.965 1.00 95.94 249 PRO A O 1
ATOM 1917 N N . ILE A 1 250 ? -10.898 -1.377 -12.997 1.00 95.44 250 ILE A N 1
ATOM 1918 C CA . ILE A 1 250 ? -10.010 -0.705 -12.056 1.00 95.44 250 ILE A CA 1
ATOM 1919 C C . ILE A 1 250 ? -10.702 -0.765 -10.710 1.00 95.44 250 ILE A C 1
ATOM 1921 O O . ILE A 1 250 ? -11.842 -0.317 -10.587 1.00 95.44 250 ILE A O 1
ATOM 1925 N N . LEU A 1 251 ? -10.041 -1.374 -9.733 1.00 92.81 251 LEU A N 1
ATOM 1926 C CA . LEU A 1 251 ? -10.443 -1.210 -8.349 1.00 92.81 251 LEU A CA 1
ATOM 1927 C C . LEU A 1 251 ? -9.985 0.182 -7.945 1.00 92.81 251 LEU A C 1
ATOM 1929 O O . LEU A 1 251 ? -8.788 0.432 -7.827 1.00 92.81 251 LEU A O 1
ATOM 1933 N N . GLU A 1 252 ? -10.923 1.107 -7.823 1.00 86.50 252 GLU A N 1
ATOM 1934 C CA . GLU A 1 252 ? -10.619 2.359 -7.148 1.00 86.50 252 GLU A CA 1
ATOM 1935 C C . GLU A 1 252 ? -10.288 2.033 -5.690 1.00 86.50 252 GLU A C 1
ATOM 1937 O O . GLU A 1 252 ? -10.834 1.052 -5.157 1.00 86.50 252 GLU A O 1
ATOM 1942 N N . PRO A 1 253 ? -9.365 2.787 -5.063 1.00 78.44 253 PRO A N 1
ATOM 1943 C CA . PRO A 1 253 ? -9.202 2.690 -3.629 1.00 78.44 253 PRO A CA 1
ATOM 1944 C C . PRO A 1 253 ? -10.585 2.777 -3.001 1.00 78.44 253 PRO A C 1
ATOM 1946 O O . PRO A 1 253 ? -11.403 3.606 -3.413 1.00 78.44 253 PRO A O 1
ATOM 1949 N N . MET A 1 254 ? -10.890 1.872 -2.069 1.00 71.44 254 MET A N 1
ATOM 1950 C CA . MET A 1 254 ? -12.054 2.105 -1.234 1.00 71.44 254 MET A CA 1
ATOM 1951 C C . MET A 1 254 ? -11.702 3.335 -0.408 1.00 71.44 254 MET A C 1
ATOM 1953 O O . MET A 1 254 ? -11.109 3.221 0.661 1.00 71.44 254 MET A O 1
ATOM 1957 N N . ASP A 1 255 ? -12.056 4.508 -0.936 1.00 66.81 255 ASP A N 1
ATOM 1958 C CA . ASP A 1 255 ? -12.255 5.726 -0.172 1.00 66.81 255 ASP A CA 1
ATOM 1959 C C . ASP A 1 255 ? -13.440 5.423 0.718 1.00 66.81 255 ASP A C 1
ATOM 1961 O O . ASP A 1 255 ? -14.592 5.777 0.455 1.00 66.81 255 ASP A O 1
ATOM 1965 N N . GLY A 1 256 ? -13.149 4.620 1.727 1.00 70.88 256 GLY A N 1
ATOM 1966 C CA . GLY A 1 256 ? -14.078 4.290 2.746 1.00 70.88 256 GLY A CA 1
ATOM 1967 C C . GLY A 1 256 ? -14.692 5.595 3.227 1.00 70.88 256 GLY A C 1
ATOM 1968 O O . GLY A 1 256 ? -13.941 6.547 3.461 1.00 70.88 256 GLY A O 1
ATOM 1969 N N . GLU A 1 257 ? -16.029 5.686 3.240 1.00 80.62 257 GLU A N 1
ATOM 1970 C CA . GLU A 1 257 ? -16.718 6.952 3.488 1.00 80.62 257 GLU A CA 1
ATOM 1971 C C . GLU A 1 257 ? -16.209 7.515 4.813 1.00 80.62 257 GLU A C 1
ATOM 1973 O O . GLU A 1 257 ? -16.602 7.075 5.898 1.00 80.62 257 GLU A O 1
ATOM 1978 N N . LEU A 1 258 ? -15.282 8.475 4.719 1.00 85.06 258 LEU A N 1
ATOM 1979 C CA . LEU A 1 258 ? -14.719 9.096 5.897 1.00 85.06 258 LEU A CA 1
ATOM 1980 C C . LEU A 1 258 ? -15.895 9.670 6.680 1.00 85.06 258 LEU A C 1
ATOM 1982 O O . LEU A 1 258 ? -16.788 10.280 6.071 1.00 85.06 258 LEU A O 1
ATOM 1986 N N . PRO A 1 259 ? -15.908 9.511 8.016 1.00 92.44 259 PRO A N 1
ATOM 1987 C CA . PRO A 1 259 ? -16.937 10.123 8.829 1.00 92.44 259 PRO A CA 1
ATOM 1988 C C . PRO A 1 259 ? -17.098 11.584 8.423 1.00 92.44 259 PRO A C 1
ATOM 1990 O O . PRO A 1 259 ? -16.125 12.336 8.352 1.00 92.44 259 PRO A O 1
ATOM 1993 N N . SER A 1 260 ? -18.328 11.964 8.090 1.00 95.00 260 SER A N 1
ATOM 1994 C CA . SER A 1 260 ? -18.673 13.298 7.609 1.00 95.00 260 SER A CA 1
ATOM 1995 C C . SER A 1 260 ? -19.627 13.987 8.586 1.00 95.00 260 SER A C 1
ATOM 1997 O O . SER A 1 260 ? -20.233 13.352 9.458 1.00 95.00 260 SER A O 1
ATOM 1999 N N . GLY A 1 261 ? -19.725 15.316 8.485 1.00 96.44 261 GLY A N 1
ATOM 2000 C CA . GLY A 1 261 ? -20.553 16.127 9.380 1.00 96.44 261 GLY A CA 1
ATOM 2001 C C . GLY A 1 261 ? -20.227 15.880 10.856 1.00 96.44 261 GLY A C 1
ATOM 2002 O O . GLY A 1 261 ? -19.067 15.821 11.244 1.00 96.44 261 GLY A O 1
ATOM 2003 N N . ILE A 1 262 ? -21.254 15.675 11.679 1.00 97.81 262 ILE A N 1
ATOM 2004 C CA . ILE A 1 262 ? -21.080 15.553 13.132 1.00 97.81 262 ILE A CA 1
ATOM 2005 C C . ILE A 1 262 ? -20.326 14.284 13.576 1.00 97.81 262 ILE A C 1
ATOM 2007 O O . ILE A 1 262 ? -19.726 14.256 14.649 1.00 97.81 262 ILE A O 1
ATOM 2011 N N . ASN A 1 263 ? -20.315 13.233 12.750 1.00 97.50 263 ASN A N 1
ATOM 2012 C CA . ASN A 1 263 ? -19.530 12.029 13.029 1.00 97.50 263 ASN A CA 1
ATOM 2013 C C . ASN A 1 263 ? -18.032 12.293 12.833 1.00 97.50 263 ASN A C 1
ATOM 2015 O O . ASN A 1 263 ? -17.218 11.761 13.587 1.00 97.50 263 ASN A O 1
ATOM 2019 N N . LYS A 1 264 ? -17.678 13.161 11.873 1.00 97.31 264 LYS A N 1
ATOM 2020 C CA . LYS A 1 264 ? -16.314 13.680 11.717 1.00 97.31 264 LYS A CA 1
ATOM 2021 C C . LYS A 1 264 ? -15.878 14.434 12.964 1.00 97.31 264 LYS A C 1
ATOM 2023 O O . LYS A 1 264 ? -14.812 14.149 13.498 1.00 97.31 264 LYS A O 1
ATOM 2028 N N . ASP A 1 265 ? -16.732 15.338 13.447 1.00 98.06 265 ASP A N 1
ATOM 2029 C CA . ASP A 1 265 ? -16.453 16.146 14.636 1.00 98.06 265 ASP A CA 1
ATOM 2030 C C . ASP A 1 265 ? -16.214 15.255 15.863 1.00 98.06 265 ASP A C 1
ATOM 2032 O O . ASP A 1 265 ? -15.315 15.522 16.657 1.00 98.06 265 ASP A O 1
ATOM 2036 N N . LEU A 1 266 ? -16.977 14.162 16.008 1.00 98.31 266 LEU A N 1
ATOM 2037 C CA . LEU A 1 266 ? -16.778 13.193 17.088 1.00 98.31 266 LEU A CA 1
ATOM 2038 C C . LEU A 1 266 ? -15.443 12.450 16.955 1.00 98.31 266 LEU A C 1
ATOM 2040 O O . LEU A 1 266 ? -14.722 12.321 17.945 1.00 98.31 266 LEU A O 1
ATOM 2044 N N . LEU A 1 267 ? -15.089 11.995 15.751 1.00 97.31 267 LEU A N 1
ATOM 2045 C CA . LEU A 1 267 ? -13.803 11.339 15.511 1.00 97.31 267 LEU A CA 1
ATOM 2046 C C . LEU A 1 267 ? -12.625 12.284 15.791 1.00 97.31 267 LEU A C 1
ATOM 2048 O O . LEU A 1 267 ? -11.675 11.901 16.471 1.00 97.31 267 LEU A O 1
ATOM 2052 N N . GLU A 1 268 ? -12.682 13.521 15.293 1.00 97.19 268 GLU A N 1
ATOM 2053 C CA . GLU A 1 268 ? -11.658 14.541 15.542 1.00 97.19 268 GLU A CA 1
ATOM 2054 C C . GLU A 1 268 ? -11.562 14.892 17.026 1.00 97.19 268 GLU A C 1
ATOM 2056 O O . GLU A 1 268 ? -10.461 15.032 17.556 1.00 97.19 268 GLU A O 1
ATOM 2061 N N . LEU A 1 269 ? -12.694 14.985 17.725 1.00 97.75 269 LEU A N 1
ATOM 2062 C CA . LEU A 1 269 ? -12.713 15.219 19.163 1.00 97.75 269 LEU A CA 1
ATOM 2063 C C . LEU A 1 269 ? -12.016 14.083 19.926 1.00 97.75 269 LEU A C 1
ATOM 2065 O O . LEU A 1 269 ? -11.224 14.361 20.821 1.00 97.75 269 LEU A O 1
ATOM 2069 N N . VAL A 1 270 ? -12.267 12.820 19.567 1.00 97.00 270 VAL A N 1
ATOM 2070 C CA . VAL A 1 270 ? -11.612 11.658 20.195 1.00 97.00 270 VAL A CA 1
ATOM 2071 C C . VAL A 1 270 ? -10.110 11.636 19.902 1.00 97.00 270 VAL A C 1
ATOM 2073 O O . VAL A 1 270 ? -9.325 11.370 20.809 1.00 97.00 270 VAL A O 1
ATOM 2076 N N . LYS A 1 271 ? -9.691 11.980 18.675 1.00 95.31 271 LYS A N 1
ATOM 2077 C CA . LYS A 1 271 ? -8.268 12.121 18.312 1.00 95.31 271 LYS A CA 1
ATOM 2078 C C . LYS A 1 271 ? -7.559 13.216 19.113 1.00 95.31 271 LYS A C 1
ATOM 2080 O O . LYS A 1 271 ? -6.395 13.056 19.455 1.00 95.31 271 LYS A O 1
ATOM 2085 N N . ASN A 1 272 ? -8.267 14.301 19.418 1.00 95.94 272 ASN A N 1
ATOM 2086 C CA . ASN A 1 272 ? -7.747 15.461 20.144 1.00 95.94 272 ASN A CA 1
ATOM 2087 C C . ASN A 1 272 ? -8.018 15.398 21.658 1.00 95.94 272 ASN A C 1
ATOM 2089 O O . ASN A 1 272 ? -8.103 16.440 22.308 1.00 95.94 272 ASN A O 1
ATOM 2093 N N . GLU A 1 273 ? -8.187 14.194 22.213 1.00 95.00 273 GLU A N 1
ATOM 2094 C CA . GLU A 1 273 ? -8.362 13.960 23.654 1.00 95.00 273 GLU A CA 1
ATOM 2095 C C . GLU A 1 273 ? -9.535 14.737 24.285 1.00 95.00 273 GLU A C 1
ATOM 2097 O O . GLU A 1 273 ? -9.470 15.216 25.419 1.00 95.00 273 GLU A O 1
ATOM 2102 N N . GLY A 1 274 ? -10.636 14.886 23.546 1.00 95.00 274 GLY A N 1
ATOM 2103 C CA . GLY A 1 274 ? -11.824 15.569 24.036 1.00 95.00 274 GLY A CA 1
ATOM 2104 C C . GLY A 1 274 ? -12.429 14.913 25.279 1.00 95.00 274 GLY A C 1
ATOM 2105 O O . GLY A 1 274 ? -12.402 13.698 25.469 1.00 95.00 274 GLY A O 1
ATOM 2106 N N . THR A 1 275 ? -13.026 15.738 26.136 1.00 97.50 275 THR A N 1
ATOM 2107 C CA . THR A 1 275 ? -13.607 15.294 27.410 1.00 97.50 275 THR A CA 1
ATOM 2108 C C . THR A 1 275 ? -14.903 14.496 27.219 1.00 97.50 275 THR A C 1
ATOM 2110 O O . THR A 1 275 ? -15.648 14.708 26.258 1.00 97.50 275 THR A O 1
ATOM 2113 N N . GLU A 1 276 ? -15.260 13.653 28.198 1.00 98.00 276 GLU A N 1
ATOM 2114 C CA . GLU A 1 276 ? -16.539 12.914 28.209 1.00 98.00 276 GLU A CA 1
ATOM 2115 C C . GLU A 1 276 ? -17.757 13.842 28.018 1.00 98.00 276 GLU A C 1
ATOM 2117 O O . GLU A 1 276 ? -18.727 13.473 27.355 1.00 98.00 276 GLU A O 1
ATOM 2122 N N . ALA A 1 277 ? -17.712 15.066 28.557 1.00 97.94 277 ALA A N 1
ATOM 2123 C CA . ALA A 1 277 ? -18.788 16.044 28.406 1.00 97.94 277 ALA A CA 1
ATOM 2124 C C . ALA A 1 277 ? -18.959 16.516 26.951 1.00 97.94 277 ALA A C 1
ATOM 2126 O O . ALA A 1 277 ? -20.089 16.636 26.480 1.00 97.94 277 ALA A O 1
ATOM 2127 N N . GLN A 1 278 ? -17.855 16.747 26.235 1.00 98.25 278 GLN A N 1
ATOM 2128 C CA . GLN A 1 278 ? -17.884 17.140 24.823 1.00 98.25 278 GLN A CA 1
ATOM 2129 C C . GLN A 1 278 ? -18.352 15.981 23.936 1.00 98.25 278 GLN A C 1
ATOM 2131 O O . GLN A 1 278 ? -19.156 16.192 23.031 1.00 98.25 278 GLN A O 1
ATOM 2136 N N . ILE A 1 279 ? -17.921 14.751 24.241 1.00 98.31 279 ILE A N 1
ATOM 2137 C CA . ILE A 1 279 ? -18.396 13.548 23.543 1.00 98.31 279 ILE A CA 1
ATOM 2138 C C . ILE A 1 279 ? -19.915 13.421 23.714 1.00 98.31 279 ILE A C 1
ATOM 2140 O O . ILE A 1 279 ? -20.638 13.298 22.729 1.00 98.31 279 ILE A O 1
ATOM 2144 N N . ARG A 1 280 ? -20.428 13.533 24.949 1.00 98.25 280 ARG A N 1
ATOM 2145 C CA . ARG A 1 280 ? -21.876 13.503 25.227 1.00 98.25 280 ARG A CA 1
ATOM 2146 C C . ARG A 1 280 ? -22.650 14.589 24.478 1.00 98.25 280 ARG A C 1
ATOM 2148 O O . ARG A 1 280 ? -23.751 14.309 24.015 1.00 98.25 280 ARG A O 1
ATOM 2155 N N . ASP A 1 281 ? -22.103 15.799 24.363 1.00 98.38 281 ASP A N 1
ATOM 2156 C CA . ASP A 1 281 ? -22.735 16.898 23.620 1.00 98.38 281 ASP A CA 1
ATOM 2157 C C . ASP A 1 281 ? -22.877 16.571 22.123 1.00 98.38 281 ASP A C 1
ATOM 2159 O O . ASP A 1 281 ? -23.951 16.760 21.553 1.00 98.38 281 ASP A O 1
ATOM 2163 N N . LEU A 1 282 ? -21.844 16.000 21.494 1.00 98.38 282 LEU A N 1
ATOM 2164 C CA . LEU A 1 282 ? -21.922 15.565 20.095 1.00 98.38 282 LEU A CA 1
ATOM 2165 C C . LEU A 1 282 ? -22.905 14.406 19.897 1.00 98.38 282 LEU A C 1
ATOM 2167 O O . LEU A 1 282 ? -23.702 14.437 18.960 1.00 98.38 282 LEU A O 1
ATOM 2171 N N . LEU A 1 283 ? -22.917 13.426 20.804 1.00 98.12 283 LEU A N 1
ATOM 2172 C CA . LEU A 1 283 ? -23.897 12.334 20.765 1.00 98.12 283 LEU A CA 1
ATOM 2173 C C . LEU A 1 283 ? -25.332 12.864 20.918 1.00 98.12 283 LEU A C 1
ATOM 2175 O O . LEU A 1 283 ? -26.227 12.454 20.183 1.00 98.12 283 LEU A O 1
ATOM 2179 N N . ALA A 1 284 ? -25.557 13.837 21.807 1.00 97.81 284 ALA A N 1
ATOM 2180 C CA . ALA A 1 284 ? -26.864 14.476 21.982 1.00 97.81 284 ALA A CA 1
ATOM 2181 C C . ALA A 1 284 ? -27.323 15.259 20.739 1.00 97.81 284 ALA A C 1
ATOM 2183 O O . ALA A 1 284 ? -28.522 15.383 20.491 1.00 97.81 284 ALA A O 1
ATOM 2184 N N . LYS A 1 285 ? -26.377 15.765 19.943 1.00 98.19 285 LYS A N 1
ATOM 2185 C CA . LYS A 1 285 ? -26.625 16.420 18.651 1.00 98.19 285 LYS A CA 1
ATOM 2186 C C . LYS A 1 285 ? -26.801 15.431 17.488 1.00 98.19 285 LYS A C 1
ATOM 2188 O O . LYS A 1 285 ? -27.061 15.868 16.369 1.00 98.19 285 LYS A O 1
ATOM 2193 N N . GLY A 1 286 ? -26.704 14.125 17.745 1.00 97.88 286 GLY A N 1
ATOM 2194 C CA . GLY A 1 286 ? -26.969 13.069 16.769 1.00 97.88 286 GLY A CA 1
ATOM 2195 C C . GLY A 1 286 ? -25.729 12.400 16.175 1.00 97.88 286 GLY A C 1
ATOM 2196 O O . GLY A 1 286 ? -25.870 11.688 15.185 1.00 97.88 286 GLY A O 1
ATOM 2197 N N . ALA A 1 287 ? -24.535 12.603 16.742 1.00 98.00 287 ALA A N 1
ATOM 2198 C CA . ALA A 1 287 ? -23.378 11.791 16.371 1.00 98.00 287 ALA A CA 1
ATOM 2199 C C . ALA A 1 287 ? -23.579 10.320 16.768 1.00 98.00 287 ALA A C 1
ATOM 2201 O O . ALA A 1 287 ? -24.164 10.020 17.809 1.00 98.00 287 ALA A O 1
ATOM 2202 N N . SER A 1 288 ? -23.053 9.408 15.953 1.00 97.88 288 SER A N 1
ATOM 2203 C CA . SER A 1 288 ? -23.011 7.970 16.222 1.00 97.88 288 SER A CA 1
ATOM 2204 C C . SER A 1 288 ? -21.565 7.530 16.449 1.00 97.88 288 SER A C 1
ATOM 2206 O O . SER A 1 288 ? -20.653 7.896 15.704 1.00 97.88 288 SER A O 1
ATOM 2208 N N . ILE A 1 289 ? -21.351 6.732 17.497 1.00 97.44 289 ILE A N 1
ATOM 2209 C CA . ILE A 1 289 ? -20.035 6.165 17.834 1.00 97.44 289 ILE A CA 1
ATOM 2210 C C . ILE A 1 289 ? -19.582 5.205 16.726 1.00 97.44 289 ILE A C 1
ATOM 2212 O O . ILE A 1 289 ? -18.418 5.203 16.333 1.00 97.44 289 ILE A O 1
ATOM 2216 N N . GLU A 1 290 ? -20.538 4.453 16.198 1.00 96.00 290 GLU A N 1
ATOM 2217 C CA . GLU A 1 290 ? -20.410 3.496 15.110 1.00 96.00 290 GLU A CA 1
ATOM 2218 C C . GLU A 1 290 ? -20.022 4.200 13.800 1.00 96.00 290 GLU A C 1
ATOM 2220 O O . GLU A 1 290 ? -18.989 3.914 13.198 1.00 96.00 290 GLU A O 1
ATOM 2225 N N . ALA A 1 291 ? -20.806 5.199 13.383 1.00 95.44 291 ALA A N 1
ATOM 2226 C CA . ALA A 1 291 ? -20.571 5.927 12.133 1.00 95.44 291 ALA A CA 1
ATOM 2227 C C . ALA A 1 291 ? -19.332 6.843 12.175 1.00 95.44 291 ALA A C 1
ATOM 2229 O O . ALA A 1 291 ? -18.804 7.215 11.131 1.00 95.44 291 ALA A O 1
ATOM 2230 N N . SER A 1 292 ? -18.873 7.233 13.368 1.00 96.94 292 SER A N 1
ATOM 2231 C CA . SER A 1 292 ? -17.637 8.010 13.550 1.00 96.94 292 SER A CA 1
ATOM 2232 C C . SER A 1 292 ? -16.375 7.156 13.628 1.00 96.94 292 SER A C 1
ATOM 2234 O O . SER A 1 292 ? -15.283 7.706 13.511 1.00 96.94 292 SER A O 1
ATOM 2236 N N . ARG A 1 293 ? -16.493 5.837 13.847 1.00 96.81 293 ARG A N 1
ATOM 2237 C CA . ARG A 1 293 ? -15.356 4.935 14.124 1.00 96.81 293 ARG A CA 1
ATOM 2238 C C . ARG A 1 293 ? -14.509 5.365 15.317 1.00 96.81 293 ARG A C 1
ATOM 2240 O O . ARG A 1 293 ? -13.305 5.110 15.382 1.00 96.81 293 ARG A O 1
ATOM 2247 N N . ALA A 1 294 ? -15.137 6.022 16.286 1.00 97.81 294 ALA A N 1
ATOM 2248 C CA . ALA A 1 294 ? -14.447 6.506 17.471 1.00 97.81 294 ALA A CA 1
ATOM 2249 C C . ALA A 1 294 ? -13.768 5.356 18.239 1.00 97.81 294 ALA A C 1
ATOM 2251 O O . ALA A 1 294 ? -12.631 5.507 18.682 1.00 97.81 294 ALA A O 1
ATOM 2252 N N . ILE A 1 295 ? -14.423 4.189 18.330 1.00 98.31 295 ILE A N 1
ATOM 2253 C CA . ILE A 1 295 ? -13.862 3.006 19.003 1.00 98.31 295 ILE A CA 1
ATOM 2254 C C . ILE A 1 295 ? -12.621 2.495 18.264 1.00 98.31 295 ILE A C 1
ATOM 2256 O O . ILE A 1 295 ? -11.601 2.292 18.919 1.00 98.31 295 ILE A O 1
ATOM 2260 N N . HIS A 1 296 ? -12.674 2.336 16.933 1.00 97.75 296 HIS A N 1
ATOM 2261 C CA . HIS A 1 296 ? -11.520 1.946 16.105 1.00 97.75 296 HIS A CA 1
ATOM 2262 C C . HIS A 1 296 ? -10.320 2.867 16.348 1.00 97.75 296 HIS A C 1
ATOM 2264 O O . HIS A 1 296 ? -9.206 2.397 16.570 1.00 97.75 296 HIS A O 1
ATOM 2270 N N . CYS A 1 297 ? -10.556 4.180 16.394 1.00 96.50 297 CYS A N 1
ATOM 2271 C CA . CYS A 1 297 ? -9.501 5.151 16.661 1.00 96.50 297 CYS A CA 1
ATOM 2272 C C . CYS A 1 297 ? -8.923 5.024 18.080 1.00 96.50 297 CYS A C 1
ATOM 2274 O O . CYS A 1 297 ? -7.703 5.042 18.244 1.00 96.50 297 CYS A O 1
ATOM 2276 N N . SER A 1 298 ? -9.769 4.892 19.109 1.00 97.44 298 SER A N 1
ATOM 2277 C CA . SER A 1 298 ? -9.302 4.762 20.495 1.00 97.44 298 SER A CA 1
ATOM 2278 C C . SER A 1 298 ? -8.461 3.506 20.700 1.00 97.44 298 SER A C 1
ATOM 2280 O O . SER A 1 298 ? -7.423 3.571 21.353 1.00 97.44 298 SER A O 1
ATOM 2282 N N . VAL A 1 299 ? -8.865 2.369 20.127 1.00 97.38 299 VAL A N 1
ATOM 2283 C CA . VAL A 1 299 ? -8.139 1.101 20.310 1.00 97.38 299 VAL A CA 1
ATOM 2284 C C . VAL A 1 299 ? -6.818 1.081 19.547 1.00 97.38 299 VAL A C 1
ATOM 2286 O O . VAL A 1 299 ? -5.825 0.612 20.097 1.00 97.38 299 VAL A O 1
ATOM 2289 N N . TYR A 1 300 ? -6.776 1.659 18.342 1.00 94.06 300 TYR A N 1
ATOM 2290 C CA . TYR A 1 300 ? -5.544 1.808 17.565 1.00 94.06 300 TYR A CA 1
ATOM 2291 C C . TYR A 1 300 ? -4.515 2.673 18.310 1.00 94.06 300 TYR A C 1
ATOM 2293 O O . TYR A 1 300 ? -3.345 2.313 18.419 1.00 94.06 300 TYR A O 1
ATOM 2301 N N . ASN A 1 301 ? -4.975 3.766 18.928 1.00 92.25 301 ASN A N 1
ATOM 2302 C CA . ASN A 1 301 ? -4.139 4.648 19.748 1.00 92.25 301 ASN A CA 1
ATOM 2303 C C . ASN A 1 301 ? -3.859 4.103 21.163 1.00 92.25 301 ASN A C 1
ATOM 2305 O O . ASN A 1 301 ? -3.092 4.711 21.911 1.00 92.25 301 ASN A O 1
ATOM 2309 N N . ARG A 1 302 ? -4.445 2.952 21.530 1.00 94.88 302 ARG A N 1
ATOM 2310 C CA . ARG A 1 302 ? -4.364 2.316 22.863 1.00 94.88 302 ARG A CA 1
ATOM 2311 C C . ARG A 1 302 ? -4.894 3.193 23.998 1.00 94.88 302 ARG A C 1
ATOM 2313 O O . ARG A 1 302 ? -4.435 3.120 25.138 1.00 94.88 302 ARG A O 1
ATOM 2320 N N . ASP A 1 303 ? -5.871 4.024 23.684 1.00 95.94 303 ASP A N 1
ATOM 2321 C CA . ASP A 1 303 ? -6.473 4.971 24.604 1.00 95.94 303 ASP A CA 1
ATOM 2322 C C . ASP A 1 303 ? -7.598 4.301 25.402 1.00 95.94 303 ASP A C 1
ATOM 2324 O O . ASP A 1 303 ? -8.784 4.374 25.060 1.00 95.94 303 ASP A O 1
ATOM 2328 N N . LEU A 1 304 ? -7.205 3.576 26.454 1.00 97.44 304 LEU A N 1
ATOM 2329 C CA . LEU A 1 304 ? -8.134 2.796 27.273 1.00 97.44 304 LEU A CA 1
ATOM 2330 C C . LEU A 1 304 ? -9.199 3.676 27.940 1.00 97.44 304 LEU A C 1
ATOM 2332 O O . LEU A 1 304 ? -10.355 3.268 28.026 1.00 97.44 304 LEU A O 1
ATOM 2336 N N . GLU A 1 305 ? -8.836 4.880 28.385 1.00 97.31 305 GLU A N 1
ATOM 2337 C CA . GLU A 1 305 ? -9.776 5.802 29.027 1.00 97.31 305 GLU A CA 1
ATOM 2338 C C . GLU A 1 305 ? -10.879 6.220 28.049 1.00 97.31 305 GLU A C 1
ATOM 2340 O O . GLU A 1 305 ? -12.069 6.145 28.372 1.00 97.31 305 GLU A O 1
ATOM 2345 N N . ARG A 1 306 ? -10.506 6.608 26.823 1.00 97.56 306 ARG A N 1
ATOM 2346 C CA . ARG A 1 306 ? -11.490 7.021 25.817 1.00 97.56 306 ARG A CA 1
ATOM 2347 C C . ARG A 1 306 ? -12.307 5.836 25.318 1.00 97.56 306 ARG A C 1
ATOM 2349 O O . ARG A 1 306 ? -13.521 5.975 25.171 1.00 97.56 306 ARG A O 1
ATOM 2356 N N . LEU A 1 307 ? -11.702 4.654 25.180 1.00 98.31 307 LEU A N 1
ATOM 2357 C CA . LEU A 1 307 ? -12.441 3.416 24.930 1.00 98.31 307 LEU A CA 1
ATOM 2358 C C . LEU A 1 307 ? -13.508 3.172 26.010 1.00 98.31 307 LEU A C 1
ATOM 2360 O O . LEU A 1 307 ? -14.659 2.890 25.685 1.00 98.31 307 LEU A O 1
ATOM 2364 N N . GLU A 1 308 ? -13.167 3.306 27.294 1.00 98.38 308 GLU A N 1
ATOM 2365 C CA . GLU A 1 308 ? -14.125 3.116 28.388 1.00 98.38 308 GLU A CA 1
ATOM 2366 C C . GLU A 1 308 ? -15.264 4.137 28.376 1.00 98.38 308 GLU A C 1
ATOM 2368 O O . GLU A 1 308 ? -16.408 3.774 28.666 1.00 98.38 308 GLU A O 1
ATOM 2373 N N . ILE A 1 309 ? -14.974 5.396 28.037 1.00 98.31 309 ILE A N 1
ATOM 2374 C CA . ILE A 1 309 ? -15.995 6.434 27.867 1.00 98.31 309 ILE A CA 1
ATOM 2375 C C . ILE A 1 309 ? -16.942 6.045 26.727 1.00 98.31 309 ILE A C 1
ATOM 2377 O O . ILE A 1 309 ? -18.154 5.994 26.934 1.00 98.31 309 ILE A O 1
ATOM 2381 N N . LEU A 1 310 ? -16.410 5.711 25.550 1.00 98.50 310 LEU A N 1
ATOM 2382 C CA . LEU A 1 310 ? -17.207 5.345 24.377 1.00 98.50 310 LEU A CA 1
ATOM 2383 C C . LEU A 1 310 ? -18.077 4.108 24.637 1.00 98.50 310 LEU A C 1
ATOM 2385 O O . LEU A 1 310 ? -19.274 4.136 24.361 1.00 98.50 310 LEU A O 1
ATOM 2389 N N . LEU A 1 311 ? -17.521 3.061 25.256 1.00 98.31 311 LEU A N 1
ATOM 2390 C CA . LEU A 1 311 ? -18.264 1.843 25.605 1.00 98.31 311 LEU A CA 1
ATOM 2391 C C . LEU A 1 311 ? -19.370 2.080 26.642 1.00 98.31 311 LEU A C 1
ATOM 2393 O O . LEU A 1 311 ? -20.334 1.325 26.693 1.00 98.31 311 LEU A O 1
ATOM 2397 N N . ARG A 1 312 ? -19.239 3.102 27.492 1.00 98.25 312 ARG A N 1
ATOM 2398 C CA . ARG A 1 312 ? -20.272 3.476 28.469 1.00 98.25 312 ARG A CA 1
ATOM 2399 C C . ARG A 1 312 ? -21.384 4.313 27.841 1.00 98.25 312 ARG A C 1
ATOM 2401 O O . ARG A 1 312 ? -22.508 4.298 28.338 1.00 98.25 312 ARG A O 1
ATOM 2408 N N . LEU A 1 313 ? -21.050 5.091 26.812 1.00 98.06 313 LEU A N 1
ATOM 2409 C CA . LEU A 1 313 ? -21.972 6.002 26.137 1.00 98.06 313 LEU A CA 1
ATOM 2410 C C . LEU A 1 313 ? -22.701 5.359 24.954 1.00 98.06 313 LEU A C 1
ATOM 2412 O O . LEU A 1 313 ? -23.775 5.841 24.596 1.00 98.06 313 LEU A O 1
ATOM 2416 N N . THR A 1 314 ? -22.159 4.291 24.361 1.00 97.44 314 THR A N 1
ATOM 2417 C CA . THR A 1 314 ? -22.860 3.547 23.306 1.00 97.44 314 THR A CA 1
ATOM 2418 C C . THR A 1 314 ? -24.074 2.803 23.881 1.00 97.44 314 THR A C 1
ATOM 2420 O O . THR A 1 314 ? -23.979 2.184 24.946 1.00 97.44 314 THR A O 1
ATOM 2423 N N . PRO A 1 315 ? -25.234 2.844 23.200 1.00 96.75 315 PRO A N 1
ATOM 2424 C CA . PRO A 1 315 ? -26.421 2.110 23.628 1.00 96.75 315 PRO A CA 1
ATOM 2425 C C . PRO A 1 315 ? -26.266 0.587 23.498 1.00 96.75 315 PRO A C 1
ATOM 2427 O O . PRO A 1 315 ? -26.960 -0.146 24.201 1.00 96.75 315 PRO A O 1
ATOM 2430 N N . SER A 1 316 ? -25.376 0.112 22.618 1.00 97.25 316 SER A N 1
ATOM 2431 C CA . SER A 1 316 ? -25.170 -1.311 22.323 1.00 97.25 316 SER A CA 1
ATOM 2432 C C . SER A 1 316 ? -23.669 -1.619 22.222 1.00 97.25 316 SER A C 1
ATOM 2434 O O . SER A 1 316 ? -23.122 -1.691 21.120 1.00 97.25 316 SER A O 1
ATOM 2436 N N . PRO A 1 317 ? -22.967 -1.794 23.364 1.00 97.81 317 PRO A N 1
ATOM 2437 C CA . PRO A 1 317 ? -21.523 -2.026 23.362 1.00 97.81 317 PRO A CA 1
ATOM 2438 C C . PRO A 1 317 ? -21.106 -3.235 22.526 1.00 97.81 317 PRO A C 1
ATOM 2440 O O . PRO A 1 317 ? -20.135 -3.136 21.786 1.00 97.81 317 PRO A O 1
ATOM 2443 N N . GLU A 1 318 ? -21.858 -4.338 22.598 1.00 98.12 318 GLU A N 1
ATOM 2444 C CA . GLU A 1 318 ? -21.581 -5.567 21.843 1.00 98.12 318 GLU A CA 1
ATOM 2445 C C . GLU A 1 318 ? -21.649 -5.347 20.328 1.00 98.12 318 GLU A C 1
ATOM 2447 O O . GLU A 1 318 ? -20.809 -5.855 19.588 1.00 98.12 318 GLU A O 1
ATOM 2452 N N . GLU A 1 319 ? -22.624 -4.578 19.847 1.00 97.62 319 GLU A N 1
ATOM 2453 C CA . GLU A 1 319 ? -22.750 -4.269 18.423 1.00 97.62 319 GLU A CA 1
ATOM 2454 C C . GLU A 1 319 ? -21.617 -3.348 17.963 1.00 97.62 319 GLU A C 1
ATOM 2456 O O . GLU A 1 319 ? -20.939 -3.648 16.980 1.00 97.62 319 GLU A O 1
ATOM 2461 N N . ALA A 1 320 ? -21.340 -2.292 18.732 1.00 97.75 320 ALA A N 1
ATOM 2462 C CA . ALA A 1 320 ? -20.315 -1.308 18.407 1.00 97.75 320 ALA A CA 1
ATOM 2463 C C . ALA A 1 320 ? -18.901 -1.917 18.332 1.00 97.75 320 ALA A C 1
ATOM 2465 O O . ALA A 1 320 ? -18.124 -1.572 17.444 1.00 97.75 320 ALA A O 1
ATOM 2466 N N . VAL A 1 321 ? -18.552 -2.863 19.217 1.00 98.38 321 VAL A N 1
ATOM 2467 C CA . VAL A 1 321 ? -17.223 -3.517 19.201 1.00 98.38 321 VAL A CA 1
ATOM 2468 C C . VAL A 1 321 ? -17.056 -4.588 18.124 1.00 98.38 321 VAL A C 1
ATOM 2470 O O . VAL A 1 321 ? -15.947 -5.087 17.937 1.00 98.38 321 VAL A O 1
ATOM 2473 N N . ASN A 1 322 ? -18.133 -4.962 17.432 1.00 98.31 322 ASN A N 1
ATOM 2474 C CA . ASN A 1 322 ? -18.115 -5.934 16.338 1.00 98.31 322 ASN A CA 1
ATOM 2475 C C . ASN A 1 322 ? -18.365 -5.291 14.967 1.00 98.31 322 ASN A C 1
ATOM 2477 O O . ASN A 1 322 ? -18.449 -6.004 13.966 1.00 98.31 322 ASN A O 1
ATOM 2481 N N . GLN A 1 323 ? -18.495 -3.967 14.907 1.00 97.19 323 GLN A N 1
ATOM 2482 C CA . GLN A 1 323 ? -18.663 -3.256 13.652 1.00 97.19 323 GLN A CA 1
ATOM 2483 C C . GLN A 1 323 ? -17.341 -3.207 12.883 1.00 97.19 323 GLN A C 1
ATOM 2485 O O . GLN A 1 323 ? -16.310 -2.811 13.423 1.00 97.19 323 GLN A O 1
ATOM 2490 N N . GLN A 1 324 ? -17.384 -3.591 11.612 1.00 95.81 324 GLN A N 1
ATOM 2491 C CA . GLN A 1 324 ? -16.248 -3.459 10.707 1.00 95.81 324 GLN A CA 1
ATOM 2492 C C . GLN A 1 324 ? -16.103 -2.007 10.229 1.00 95.81 324 GLN A C 1
ATOM 2494 O O . GLN A 1 324 ? -17.104 -1.314 10.030 1.00 95.81 324 GLN A O 1
ATOM 2499 N N . ASP A 1 325 ? -14.866 -1.544 10.068 1.00 93.69 325 ASP A N 1
ATOM 2500 C CA . ASP A 1 325 ? -14.577 -0.354 9.267 1.00 93.69 325 ASP A CA 1
ATOM 2501 C C . ASP A 1 325 ? -14.621 -0.679 7.762 1.00 93.69 325 ASP A C 1
ATOM 2503 O O . ASP A 1 325 ? -14.999 -1.782 7.359 1.00 93.69 325 ASP A O 1
ATOM 2507 N N . ASP A 1 326 ? -14.255 0.285 6.917 1.00 87.56 326 ASP A N 1
ATOM 2508 C CA . ASP A 1 326 ? -14.279 0.089 5.459 1.00 87.56 326 ASP A CA 1
ATOM 2509 C C . ASP A 1 326 ? -13.228 -0.908 4.971 1.00 87.56 326 ASP A C 1
ATOM 2511 O O . ASP A 1 326 ? -13.396 -1.508 3.912 1.00 87.56 326 ASP A O 1
ATOM 2515 N N . SER A 1 327 ? -12.183 -1.135 5.768 1.00 83.88 327 SER A N 1
ATOM 2516 C CA . SER A 1 327 ? -11.172 -2.161 5.519 1.00 83.88 327 SER A CA 1
ATOM 2517 C C . SER A 1 327 ? -11.635 -3.548 5.981 1.00 83.88 327 SER A C 1
ATOM 2519 O O . SER A 1 327 ? -10.890 -4.522 5.878 1.00 83.88 327 SER A O 1
ATOM 2521 N N . GLY A 1 328 ? -12.860 -3.670 6.505 1.00 91.31 328 GLY A N 1
ATOM 2522 C CA . GLY A 1 328 ? -13.399 -4.922 7.027 1.00 91.31 328 GLY A CA 1
ATOM 2523 C C . GLY A 1 328 ? -12.870 -5.291 8.416 1.00 91.31 328 GLY A C 1
ATOM 2524 O O . GLY A 1 328 ? -13.099 -6.414 8.871 1.00 91.31 328 GLY A O 1
ATOM 2525 N N . LEU A 1 329 ? -12.178 -4.379 9.106 1.00 95.38 329 LEU A N 1
ATOM 2526 C CA . LEU A 1 329 ? -11.549 -4.644 10.395 1.00 95.38 329 LEU A CA 1
ATOM 2527 C C . LEU A 1 329 ? -12.480 -4.268 11.547 1.00 95.38 329 LEU A C 1
ATOM 2529 O O . LEU A 1 329 ? -13.036 -3.170 11.616 1.00 95.38 329 LEU A O 1
ATOM 2533 N N . VAL A 1 330 ? -12.630 -5.184 12.503 1.00 97.75 330 VAL A N 1
ATOM 2534 C CA . VAL A 1 330 ? -13.313 -4.890 13.771 1.00 97.75 330 VAL A CA 1
ATOM 2535 C C . VAL A 1 330 ? -12.334 -4.259 14.770 1.00 97.75 330 VAL A C 1
ATOM 2537 O O . VAL A 1 330 ? -11.132 -4.539 14.705 1.00 97.75 330 VAL A O 1
ATOM 2540 N N . PRO A 1 331 ? -12.807 -3.489 15.768 1.00 98.44 331 PRO A N 1
ATOM 2541 C CA . PRO A 1 331 ? -11.951 -2.885 16.788 1.00 98.44 331 PRO A CA 1
ATOM 2542 C C . PRO A 1 331 ? -10.963 -3.846 17.457 1.00 98.44 331 PRO A C 1
ATOM 2544 O O . PRO A 1 331 ? -9.845 -3.451 17.771 1.00 98.44 331 PRO A O 1
ATOM 2547 N N . LEU A 1 332 ? -11.331 -5.116 17.661 1.00 98.50 332 LEU A N 1
ATOM 2548 C CA . LEU A 1 332 ? -10.431 -6.094 18.280 1.00 98.50 332 LEU A CA 1
ATOM 2549 C C . LEU A 1 332 ? -9.202 -6.414 17.411 1.00 98.50 332 LEU A C 1
ATOM 2551 O O . LEU A 1 332 ? -8.121 -6.621 17.953 1.00 98.50 332 LEU A O 1
ATOM 2555 N N . MET A 1 333 ? -9.339 -6.411 16.079 1.00 98.38 333 MET A N 1
ATOM 2556 C CA . MET A 1 333 ? -8.209 -6.593 15.155 1.00 98.38 333 MET A CA 1
ATOM 2557 C C . MET A 1 333 ? -7.246 -5.405 15.238 1.00 98.38 333 MET A C 1
ATOM 2559 O O . MET A 1 333 ? -6.044 -5.600 15.398 1.00 98.38 333 MET A O 1
ATOM 2563 N N . LEU A 1 334 ? -7.777 -4.178 15.236 1.00 97.19 334 LEU A N 1
ATOM 2564 C CA . LEU A 1 334 ? -6.973 -2.960 15.390 1.00 97.19 334 LEU A CA 1
ATOM 2565 C C . LEU A 1 334 ? -6.304 -2.871 16.767 1.00 97.19 334 LEU A C 1
ATOM 2567 O O . LEU A 1 334 ? -5.156 -2.449 16.867 1.00 97.19 334 LEU A O 1
ATOM 2571 N N . ALA A 1 335 ? -6.991 -3.298 17.830 1.00 97.62 335 ALA A N 1
ATOM 2572 C CA . ALA A 1 335 ? -6.420 -3.362 19.173 1.00 97.62 335 ALA A CA 1
ATOM 2573 C C . ALA A 1 335 ? -5.231 -4.334 19.240 1.00 97.62 335 ALA A C 1
ATOM 2575 O O . ALA A 1 335 ? -4.217 -4.015 19.861 1.00 97.62 335 ALA A O 1
ATOM 2576 N N . ALA A 1 336 ? -5.344 -5.494 18.583 1.00 97.06 336 ALA A N 1
ATOM 2577 C CA . ALA A 1 336 ? -4.275 -6.485 18.505 1.00 97.06 336 ALA A CA 1
ATOM 2578 C C . ALA A 1 336 ? -3.038 -5.934 17.773 1.00 97.06 336 ALA A C 1
ATOM 2580 O O . ALA A 1 336 ? -1.929 -6.054 18.287 1.00 97.06 336 ALA A O 1
ATOM 2581 N N . GLN A 1 337 ? -3.229 -5.248 16.638 1.00 94.94 337 GLN A N 1
ATOM 2582 C CA . GLN A 1 337 ? -2.140 -4.566 15.924 1.00 94.94 337 GLN A CA 1
ATOM 2583 C C . GLN A 1 337 ? -1.514 -3.443 16.770 1.00 94.94 337 GLN A C 1
ATOM 2585 O O . GLN A 1 337 ? -0.292 -3.349 16.900 1.00 94.94 337 GLN A O 1
ATOM 2590 N N . GLY A 1 338 ? -2.348 -2.590 17.374 1.00 93.19 338 GLY A N 1
ATOM 2591 C CA . GLY A 1 338 ? -1.904 -1.440 18.164 1.00 93.19 338 GLY A CA 1
ATOM 2592 C C . GLY A 1 338 ? -1.104 -1.836 19.406 1.00 93.19 338 GLY A C 1
ATOM 2593 O O . GLY A 1 338 ? -0.171 -1.122 19.789 1.00 93.19 338 GLY A O 1
ATOM 2594 N N . ALA A 1 339 ? -1.408 -2.992 20.007 1.00 93.75 339 ALA A N 1
ATOM 2595 C CA . ALA A 1 339 ? -0.699 -3.516 21.173 1.00 93.75 339 ALA A CA 1
ATOM 2596 C C . ALA A 1 339 ? 0.807 -3.708 20.909 1.00 93.75 339 ALA A C 1
ATOM 2598 O O . ALA A 1 339 ? 1.629 -3.381 21.766 1.00 93.75 339 ALA A O 1
ATOM 2599 N N . CYS A 1 340 ? 1.183 -4.126 19.700 1.00 90.25 340 CYS A N 1
ATOM 2600 C CA . CYS A 1 340 ? 2.582 -4.277 19.300 1.00 90.25 340 CYS A CA 1
ATOM 2601 C C . CYS A 1 340 ? 3.307 -2.938 19.100 1.00 90.25 340 CYS A C 1
ATOM 2603 O O . CYS A 1 340 ? 4.523 -2.869 19.226 1.00 90.25 340 CYS A O 1
ATOM 2605 N N . GLY A 1 341 ? 2.594 -1.837 18.850 1.00 81.50 341 GLY A N 1
ATOM 2606 C CA . GLY A 1 341 ? 3.224 -0.537 18.602 1.00 81.50 341 GLY A CA 1
ATOM 2607 C C . GLY A 1 341 ? 3.866 0.127 19.832 1.00 81.50 341 GLY A C 1
ATOM 2608 O O . GLY A 1 341 ? 4.310 1.267 19.725 1.00 81.50 341 GLY A O 1
ATOM 2609 N N . VAL A 1 342 ? 3.785 -0.462 21.039 1.00 76.62 342 VAL A N 1
ATOM 2610 C CA . VAL A 1 342 ? 4.481 0.041 22.258 1.00 76.62 342 VAL A CA 1
ATOM 2611 C C . VAL A 1 342 ? 5.803 -0.691 22.461 1.00 76.62 342 VAL A C 1
ATOM 2613 O O . VAL A 1 342 ? 6.591 -0.323 23.336 1.00 76.62 342 VAL A O 1
ATOM 2616 N N . LEU A 1 343 ? 6.020 -1.761 21.698 1.00 80.50 343 LEU A N 1
ATOM 2617 C CA . LEU A 1 343 ? 7.180 -2.598 21.873 1.00 80.50 343 LEU A CA 1
ATOM 2618 C C . LEU A 1 343 ? 8.430 -1.757 21.647 1.00 80.50 343 LEU A C 1
ATOM 2620 O O . LEU A 1 343 ? 8.577 -1.017 20.677 1.00 80.50 343 LEU A O 1
ATOM 2624 N N . SER A 1 344 ? 9.295 -1.811 22.644 1.00 78.56 344 SER A N 1
ATOM 2625 C CA . SER A 1 344 ? 10.604 -1.187 22.622 1.00 78.56 344 SER A CA 1
ATOM 2626 C C . SER A 1 344 ? 11.571 -2.145 23.288 1.00 78.56 344 SER A C 1
ATOM 2628 O O . SER A 1 344 ? 11.165 -3.024 24.053 1.00 78.56 344 SER A O 1
ATOM 2630 N N . ARG A 1 345 ? 12.870 -1.914 23.103 1.00 74.12 345 ARG A N 1
ATOM 2631 C CA . ARG A 1 345 ? 13.904 -2.712 23.775 1.00 74.12 345 ARG A CA 1
ATOM 2632 C C . ARG A 1 345 ? 13.725 -2.798 25.297 1.00 74.12 345 ARG A C 1
ATOM 2634 O O . ARG A 1 345 ? 14.165 -3.773 25.896 1.00 74.12 345 ARG A O 1
ATOM 2641 N N . PHE A 1 346 ? 13.080 -1.803 25.913 1.00 82.62 346 PHE A N 1
ATOM 2642 C CA . PHE A 1 346 ? 12.844 -1.738 27.358 1.00 82.62 346 PHE A CA 1
ATOM 2643 C C . PHE A 1 346 ? 11.463 -2.238 27.791 1.00 82.62 346 PHE A C 1
ATOM 2645 O O . PHE A 1 346 ? 11.255 -2.481 28.978 1.00 82.62 346 PHE A O 1
ATOM 2652 N N . ASN A 1 347 ? 10.521 -2.386 26.859 1.00 84.06 347 ASN A N 1
ATOM 2653 C CA . ASN A 1 347 ? 9.172 -2.852 27.143 1.00 84.06 347 ASN A CA 1
ATOM 2654 C C . ASN A 1 347 ? 8.770 -3.922 26.127 1.00 84.06 347 ASN A C 1
ATOM 2656 O O . ASN A 1 347 ? 8.259 -3.607 25.054 1.00 84.06 347 ASN A O 1
ATOM 2660 N N . ARG A 1 348 ? 9.035 -5.182 26.484 1.00 84.81 348 ARG A N 1
ATOM 2661 C CA . ARG A 1 348 ? 8.756 -6.359 25.646 1.00 84.81 348 ARG A CA 1
ATOM 2662 C C . ARG A 1 348 ? 7.398 -7.005 25.924 1.00 84.81 348 ARG A C 1
ATOM 2664 O O . ARG A 1 348 ? 7.019 -7.933 25.220 1.00 84.81 348 ARG A O 1
ATOM 2671 N N . SER A 1 349 ? 6.688 -6.553 26.960 1.00 89.31 349 SER A N 1
ATOM 2672 C CA . SER A 1 349 ? 5.371 -7.089 27.304 1.00 89.31 349 SER A CA 1
ATOM 2673 C C . SER A 1 349 ? 4.308 -6.406 26.453 1.00 89.31 349 SER A C 1
ATOM 2675 O O . SER A 1 349 ? 4.179 -5.178 26.474 1.00 89.31 349 SER A O 1
ATOM 2677 N N . VAL A 1 350 ? 3.548 -7.204 25.704 1.00 88.06 350 VAL A N 1
ATOM 2678 C CA . VAL A 1 350 ? 2.475 -6.693 24.852 1.00 88.06 350 VAL A CA 1
ATOM 2679 C C . VAL A 1 350 ? 1.267 -6.310 25.726 1.00 88.06 350 VAL A C 1
ATOM 2681 O O . VAL A 1 350 ? 0.720 -7.166 26.425 1.00 88.06 350 VAL A O 1
ATOM 2684 N N . PRO A 1 351 ? 0.798 -5.047 25.715 1.00 91.50 351 PRO A N 1
ATOM 2685 C CA . PRO A 1 351 ? -0.339 -4.636 26.532 1.00 91.50 351 PRO A CA 1
ATOM 2686 C C . PRO A 1 351 ? -1.633 -5.359 26.143 1.00 91.50 351 PRO A C 1
ATOM 2688 O O . PRO A 1 351 ? -2.031 -5.375 24.981 1.00 91.50 351 PRO A O 1
ATOM 2691 N N . THR A 1 352 ? -2.355 -5.884 27.133 1.00 96.38 352 THR A N 1
ATOM 2692 C CA . THR A 1 352 ? -3.595 -6.655 26.915 1.00 96.38 352 THR A CA 1
ATOM 2693 C C . THR A 1 352 ? -4.877 -5.865 27.187 1.00 96.38 352 THR A C 1
ATOM 2695 O O . THR A 1 352 ? -5.971 -6.325 26.860 1.00 96.38 352 THR A O 1
ATOM 2698 N N . ALA A 1 353 ? -4.772 -4.671 27.779 1.00 96.88 353 ALA A N 1
ATOM 2699 C CA . ALA A 1 353 ? -5.905 -3.991 28.407 1.00 96.88 353 ALA A CA 1
ATOM 2700 C C . ALA A 1 353 ? -7.044 -3.633 27.432 1.00 96.88 353 ALA A C 1
ATOM 2702 O O . ALA A 1 353 ? -8.207 -3.901 27.734 1.00 96.88 353 ALA A O 1
ATOM 2703 N N . CYS A 1 354 ? -6.730 -3.085 26.250 1.00 97.50 354 CYS A N 1
ATOM 2704 C CA . CYS A 1 354 ? -7.754 -2.757 25.249 1.00 97.50 354 CYS A CA 1
ATOM 2705 C C . CYS A 1 354 ? -8.449 -4.020 24.718 1.00 97.50 354 CYS A C 1
ATOM 2707 O O . CYS A 1 354 ? -9.678 -4.076 24.700 1.00 97.50 354 CYS A O 1
ATOM 2709 N N . CYS A 1 355 ? -7.686 -5.059 24.363 1.00 98.19 355 CYS A N 1
ATOM 2710 C CA . CYS A 1 355 ? -8.230 -6.332 23.881 1.00 98.19 355 CYS A CA 1
ATOM 2711 C C . CYS A 1 355 ? -9.135 -6.991 24.929 1.00 98.19 355 CYS A C 1
ATOM 2713 O O . CYS A 1 355 ? -10.268 -7.367 24.626 1.00 98.19 355 CYS A O 1
ATOM 2715 N N . ALA A 1 356 ? -8.685 -7.046 26.185 1.00 98.25 356 ALA A N 1
ATOM 2716 C CA . ALA A 1 356 ? -9.467 -7.598 27.287 1.00 98.25 356 ALA A CA 1
ATOM 2717 C C . ALA A 1 356 ? -10.770 -6.816 27.492 1.00 98.25 356 ALA A C 1
ATOM 2719 O O . ALA A 1 356 ? -11.835 -7.407 27.682 1.00 98.25 356 ALA A O 1
ATOM 2720 N N . ARG A 1 357 ? -10.707 -5.480 27.405 1.00 98.31 357 ARG A N 1
ATOM 2721 C CA . ARG A 1 357 ? -11.879 -4.620 27.574 1.00 98.31 357 ARG A CA 1
ATOM 2722 C C . ARG A 1 357 ? -12.906 -4.794 26.455 1.00 98.31 357 ARG A C 1
ATOM 2724 O O . ARG A 1 357 ? -14.100 -4.806 26.764 1.00 98.31 357 ARG A O 1
ATOM 2731 N N . LEU A 1 358 ? -12.461 -4.936 25.205 1.00 98.50 358 LEU A N 1
ATOM 2732 C CA . LEU A 1 358 ? -13.315 -5.203 24.042 1.00 98.50 358 LEU A CA 1
ATOM 2733 C C . LEU A 1 358 ? -13.987 -6.577 24.137 1.00 98.50 358 LEU A C 1
ATOM 2735 O O . LEU A 1 358 ? -15.195 -6.679 23.943 1.00 98.50 358 LEU A O 1
ATOM 2739 N N . ILE A 1 359 ? -13.239 -7.621 24.505 1.00 98.50 359 ILE A N 1
ATOM 2740 C CA . ILE A 1 359 ? -13.790 -8.972 24.704 1.00 98.50 359 ILE A CA 1
ATOM 2741 C C . ILE A 1 359 ? -14.835 -8.962 25.825 1.00 98.50 359 ILE A C 1
ATOM 2743 O O . ILE A 1 359 ? -15.928 -9.496 25.656 1.00 98.50 359 ILE A O 1
ATOM 2747 N N . ALA A 1 360 ? -14.560 -8.268 26.935 1.00 98.19 360 ALA A N 1
ATOM 2748 C CA . ALA A 1 360 ? -15.533 -8.080 28.012 1.00 98.19 360 ALA A CA 1
ATOM 2749 C C . ALA A 1 360 ? -16.782 -7.286 27.577 1.00 98.19 360 ALA A C 1
ATOM 2751 O O . ALA A 1 360 ? -17.829 -7.403 28.209 1.00 98.19 360 ALA A O 1
ATOM 2752 N N . ALA A 1 361 ? -16.683 -6.476 26.519 1.00 98.19 361 ALA A N 1
ATOM 2753 C CA . ALA A 1 361 ? -17.810 -5.778 25.903 1.00 98.19 361 ALA A CA 1
ATOM 2754 C C . ALA A 1 361 ? -18.541 -6.612 24.832 1.00 98.19 361 ALA A C 1
ATOM 2756 O O . ALA A 1 361 ? -19.516 -6.123 24.274 1.00 98.19 361 ALA A O 1
ATOM 2757 N N . GLY A 1 362 ? -18.110 -7.851 24.563 1.00 98.38 362 GLY A N 1
ATOM 2758 C CA . GLY A 1 362 ? -18.748 -8.756 23.601 1.00 98.38 362 GLY A CA 1
ATOM 2759 C C . GLY A 1 362 ? -18.063 -8.838 22.233 1.00 98.38 362 GLY A C 1
ATOM 2760 O O . GLY A 1 362 ? -18.671 -9.330 21.282 1.00 98.38 362 GLY A O 1
ATOM 2761 N N . ALA A 1 363 ? -16.816 -8.375 22.094 1.00 98.44 363 ALA A N 1
ATOM 2762 C CA . ALA A 1 363 ? -16.073 -8.529 20.842 1.00 98.44 363 ALA A CA 1
ATOM 2763 C C . ALA A 1 363 ? -15.838 -10.011 20.504 1.00 98.44 363 ALA A C 1
ATOM 2765 O O . ALA A 1 363 ? -15.418 -10.807 21.347 1.00 98.44 363 ALA A O 1
ATOM 2766 N N . LYS A 1 364 ? -16.096 -10.383 19.249 1.00 98.56 364 LYS A N 1
ATOM 2767 C CA . LYS A 1 364 ? -15.964 -11.756 18.754 1.00 98.56 364 LYS A CA 1
ATOM 2768 C C . LYS A 1 364 ? -14.523 -12.031 18.339 1.00 98.56 364 LYS A C 1
ATOM 2770 O O . LYS A 1 364 ? -14.085 -11.588 17.284 1.00 98.56 364 LYS A O 1
ATOM 2775 N N . VAL A 1 365 ? -13.822 -12.852 19.119 1.00 98.31 365 VAL A N 1
ATOM 2776 C CA . VAL A 1 365 ? -12.450 -13.310 18.807 1.00 98.31 365 VAL A CA 1
ATOM 2777 C C . VAL A 1 365 ? -12.349 -14.104 17.497 1.00 98.31 365 VAL A C 1
ATOM 2779 O O . VAL A 1 365 ? -11.286 -14.176 16.897 1.00 98.31 365 VAL A O 1
ATOM 2782 N N . CYS A 1 366 ? -13.458 -14.690 17.032 1.00 98.19 366 CYS A N 1
ATOM 2783 C CA . CYS A 1 366 ? -13.534 -15.448 15.782 1.00 98.19 366 CYS A CA 1
ATOM 2784 C C . CYS A 1 366 ? -13.991 -14.618 14.572 1.00 98.19 366 CYS A C 1
ATOM 2786 O O . CYS A 1 366 ? -14.254 -15.195 13.517 1.00 98.19 366 CYS A O 1
ATOM 2788 N N . ALA A 1 367 ? -14.150 -13.297 14.715 1.00 97.81 367 ALA A N 1
ATOM 2789 C CA . ALA A 1 367 ? -14.389 -12.439 13.562 1.00 97.81 367 ALA A CA 1
ATOM 2790 C C . ALA A 1 367 ? -13.184 -12.518 12.615 1.00 97.81 367 ALA A C 1
ATOM 2792 O O . ALA A 1 367 ? -12.041 -12.501 13.071 1.00 97.81 367 ALA A O 1
ATOM 2793 N N . VAL A 1 368 ? -13.460 -12.604 11.315 1.00 97.38 368 VAL A N 1
ATOM 2794 C CA . VAL A 1 368 ? -12.446 -12.640 10.258 1.00 97.38 368 VAL A CA 1
ATOM 2795 C C . VAL A 1 368 ? -12.639 -11.468 9.307 1.00 97.38 368 VAL A C 1
ATOM 2797 O O . VAL A 1 368 ? -13.769 -11.016 9.102 1.00 97.38 368 VAL A O 1
ATOM 2800 N N . ASP A 1 369 ? -11.538 -10.970 8.761 1.00 94.00 369 ASP A N 1
ATOM 2801 C CA . ASP A 1 369 ? -11.544 -9.975 7.690 1.00 94.00 369 ASP A CA 1
ATOM 2802 C C . ASP A 1 369 ? -11.766 -10.627 6.307 1.00 94.00 369 ASP A C 1
ATOM 2804 O O . ASP A 1 369 ? -12.098 -11.812 6.193 1.00 94.00 369 ASP A O 1
ATOM 2808 N N . ALA A 1 370 ? -11.594 -9.849 5.234 1.00 87.62 370 ALA A N 1
ATOM 2809 C CA . ALA A 1 370 ? -11.726 -10.336 3.860 1.00 87.62 370 ALA A CA 1
ATOM 2810 C C . ALA A 1 370 ? -10.656 -11.375 3.461 1.00 87.62 370 ALA A C 1
ATOM 2812 O O . ALA A 1 370 ? -10.875 -12.144 2.524 1.00 87.62 370 ALA A O 1
ATOM 2813 N N . GLU A 1 371 ? -9.521 -11.417 4.164 1.00 87.25 371 GLU A N 1
ATOM 2814 C CA . GLU A 1 371 ? -8.431 -12.379 3.959 1.00 87.25 371 GLU A CA 1
ATOM 2815 C C . GLU A 1 371 ? -8.626 -13.655 4.794 1.00 87.25 371 GLU A C 1
ATOM 2817 O O . GLU A 1 371 ? -7.872 -14.619 4.653 1.00 87.25 371 GLU A O 1
ATOM 2822 N N . GLY A 1 372 ? -9.646 -13.686 5.655 1.00 94.12 372 GLY A N 1
ATOM 2823 C CA . GLY A 1 372 ? -9.892 -14.783 6.581 1.00 94.12 372 GLY A CA 1
ATOM 2824 C C . GLY A 1 372 ? -9.050 -14.713 7.856 1.00 94.12 372 GLY A C 1
ATOM 2825 O O . GLY A 1 372 ? -9.071 -15.678 8.618 1.00 94.12 372 GLY A O 1
ATOM 2826 N N . CYS A 1 373 ? -8.332 -13.612 8.103 1.00 96.69 373 CYS A N 1
ATOM 2827 C CA . CYS A 1 373 ? -7.498 -13.436 9.290 1.00 96.69 373 CYS A CA 1
ATOM 2828 C C . CYS A 1 373 ? -8.329 -12.978 10.492 1.00 96.69 373 CYS A C 1
ATOM 2830 O O . CYS A 1 373 ? -9.188 -12.099 10.382 1.00 96.69 373 CYS A O 1
ATOM 2832 N N . THR A 1 374 ? -8.050 -13.556 11.660 1.00 98.12 374 THR A N 1
ATOM 2833 C CA . THR A 1 374 ? -8.655 -13.153 12.938 1.00 98.12 374 THR A CA 1
ATOM 2834 C C . THR A 1 374 ? -7.826 -12.069 13.627 1.00 98.12 374 THR A C 1
ATOM 2836 O O . THR A 1 374 ? -6.738 -11.707 13.179 1.00 98.12 374 THR A O 1
ATOM 2839 N N . SER A 1 375 ? -8.291 -11.561 14.776 1.00 98.19 375 SER A N 1
ATOM 2840 C CA . SER A 1 375 ? -7.471 -10.678 15.621 1.00 98.19 375 SER A CA 1
ATOM 2841 C C . SER A 1 375 ? -6.139 -11.318 16.042 1.00 98.19 375 SER A C 1
ATOM 2843 O O . SER A 1 375 ? -5.161 -10.596 16.215 1.00 98.19 375 SER A O 1
ATOM 2845 N N . LEU A 1 376 ? -6.077 -12.652 16.167 1.00 97.94 376 LEU A N 1
ATOM 2846 C CA . LEU A 1 376 ? -4.832 -13.380 16.428 1.00 97.94 376 LEU A CA 1
ATOM 2847 C C . LEU A 1 376 ? -3.884 -13.332 15.219 1.00 97.94 376 LEU A C 1
ATOM 2849 O O . LEU A 1 376 ? -2.704 -13.037 15.388 1.00 97.94 376 LEU A O 1
ATOM 2853 N N . GLY A 1 377 ? -4.392 -13.540 14.000 1.00 97.12 377 GLY A N 1
ATOM 2854 C CA . GLY A 1 377 ? -3.589 -13.384 12.784 1.00 97.12 377 GLY A CA 1
ATOM 2855 C C . GLY A 1 377 ? -3.028 -11.973 12.636 1.00 97.12 377 GLY A C 1
ATOM 2856 O O . GLY A 1 377 ? -1.856 -11.801 12.315 1.00 97.12 377 GLY A O 1
ATOM 2857 N N . HIS A 1 378 ? -3.823 -10.951 12.955 1.00 96.62 378 HIS A N 1
ATOM 2858 C CA . HIS A 1 378 ? -3.367 -9.557 12.958 1.00 96.62 378 HIS A CA 1
ATOM 2859 C C . HIS A 1 378 ? -2.269 -9.275 13.996 1.00 96.62 378 HIS A C 1
ATOM 2861 O O . HIS A 1 378 ? -1.345 -8.517 13.699 1.00 96.62 378 HIS A O 1
ATOM 2867 N N . LEU A 1 379 ? -2.315 -9.913 15.173 1.00 96.44 379 LEU A N 1
ATOM 2868 C CA . LEU A 1 379 ? -1.220 -9.871 16.152 1.00 96.44 379 LEU A CA 1
ATOM 2869 C C . LEU A 1 379 ? 0.066 -10.477 15.569 1.00 96.44 379 LEU A C 1
ATOM 2871 O O . LEU A 1 379 ? 1.104 -9.820 15.566 1.00 96.44 379 LEU A O 1
ATOM 2875 N N . TRP A 1 380 ? 0.001 -11.704 15.046 1.00 96.00 380 TRP A N 1
ATOM 2876 C CA . TRP A 1 380 ? 1.173 -12.393 14.494 1.00 96.00 380 TRP A CA 1
ATOM 2877 C C . TRP A 1 380 ? 1.768 -11.676 13.290 1.00 96.00 380 TRP A C 1
ATOM 2879 O O . TRP A 1 380 ? 2.985 -11.532 13.200 1.00 96.00 380 TRP A O 1
ATOM 2889 N N . ARG A 1 381 ? 0.915 -11.155 12.402 1.00 93.25 381 ARG A N 1
ATOM 2890 C CA . ARG A 1 381 ? 1.336 -10.299 11.290 1.00 93.25 381 ARG A CA 1
ATOM 2891 C C . ARG A 1 381 ? 2.161 -9.125 11.802 1.00 93.25 381 ARG A C 1
ATOM 2893 O O . ARG A 1 381 ? 3.224 -8.853 11.256 1.00 93.25 381 ARG A O 1
ATOM 2900 N N . LYS A 1 382 ? 1.695 -8.458 12.865 1.00 93.62 382 LYS A N 1
ATOM 2901 C CA . LYS A 1 382 ? 2.374 -7.277 13.391 1.00 93.62 382 LYS A CA 1
ATOM 2902 C C . LYS A 1 382 ? 3.673 -7.599 14.125 1.00 93.62 382 LYS A C 1
ATOM 2904 O O . LYS A 1 382 ? 4.634 -6.852 13.978 1.00 93.62 382 LYS A O 1
ATOM 2909 N N . LEU A 1 383 ? 3.718 -8.694 14.883 1.00 92.06 383 LEU A N 1
ATOM 2910 C CA . LEU A 1 383 ? 4.953 -9.173 15.512 1.00 92.06 383 LEU A CA 1
ATOM 2911 C C . LEU A 1 383 ? 6.011 -9.487 14.455 1.00 92.06 383 LEU A C 1
ATOM 2913 O O . LEU A 1 383 ? 7.125 -8.986 14.547 1.00 92.06 383 LEU A O 1
ATOM 2917 N N . ARG A 1 384 ? 5.624 -10.195 13.391 1.00 89.69 384 ARG A N 1
ATOM 2918 C CA . ARG A 1 384 ? 6.518 -10.483 12.273 1.00 89.69 384 ARG A CA 1
ATOM 2919 C C . ARG A 1 384 ? 7.004 -9.222 11.562 1.00 89.69 384 ARG A C 1
ATOM 2921 O O . ARG A 1 384 ? 8.174 -9.134 11.230 1.00 89.69 384 ARG A O 1
ATOM 2928 N N . GLU A 1 385 ? 6.137 -8.232 11.339 1.00 85.94 385 GLU A N 1
ATOM 2929 C CA . GLU A 1 385 ? 6.565 -6.942 10.772 1.00 85.94 385 GLU A CA 1
ATOM 2930 C C . GLU A 1 385 ? 7.632 -6.253 11.632 1.00 85.94 385 GLU A C 1
ATOM 2932 O O . GLU A 1 385 ? 8.538 -5.627 11.088 1.00 85.94 385 GLU A O 1
ATOM 2937 N N . ILE A 1 386 ? 7.527 -6.354 12.961 1.00 88.06 386 ILE A N 1
ATOM 2938 C CA . ILE A 1 386 ? 8.522 -5.805 13.888 1.00 88.06 386 ILE A CA 1
ATOM 2939 C C . ILE A 1 386 ? 9.820 -6.608 13.816 1.00 88.06 386 ILE A C 1
ATOM 2941 O O . ILE A 1 386 ? 10.882 -6.003 13.723 1.00 88.06 386 ILE A O 1
ATOM 2945 N N . GLU A 1 387 ? 9.745 -7.938 13.809 1.00 86.56 387 GLU A N 1
ATOM 2946 C CA . GLU A 1 387 ? 10.908 -8.820 13.647 1.00 86.56 387 GLU A CA 1
ATOM 2947 C C . GLU A 1 387 ? 11.636 -8.559 12.322 1.00 86.56 387 GLU A C 1
ATOM 2949 O O . GLU A 1 387 ? 12.848 -8.349 12.306 1.00 86.56 387 GLU A O 1
ATOM 2954 N N . ASP A 1 388 ? 10.893 -8.487 11.214 1.00 81.62 388 ASP A N 1
ATOM 2955 C CA . ASP A 1 388 ? 11.431 -8.162 9.894 1.00 81.62 388 ASP A CA 1
ATOM 2956 C C . ASP A 1 388 ? 12.100 -6.777 9.917 1.00 81.62 388 ASP A C 1
ATOM 2958 O O . ASP A 1 388 ? 13.203 -6.616 9.392 1.00 81.62 388 ASP A O 1
ATOM 2962 N N . PHE A 1 389 ? 11.475 -5.782 10.558 1.00 82.81 389 PHE A N 1
ATOM 2963 C CA . PHE A 1 389 ? 12.041 -4.442 10.712 1.00 82.81 389 PHE A CA 1
ATOM 2964 C C . PHE A 1 389 ? 13.333 -4.452 11.541 1.00 82.81 389 PHE A C 1
ATOM 2966 O O . PHE A 1 389 ? 14.358 -3.963 11.073 1.00 82.81 389 PHE A O 1
ATOM 2973 N N . GLU A 1 390 ? 13.330 -5.034 12.742 1.00 83.38 390 GLU A N 1
ATOM 2974 C CA . GLU A 1 390 ? 14.508 -5.111 13.617 1.00 83.38 390 GLU A CA 1
ATOM 2975 C C . GLU A 1 390 ? 15.658 -5.890 12.971 1.00 83.38 390 GLU A C 1
ATOM 2977 O O . GLU A 1 390 ? 16.817 -5.462 13.034 1.00 83.38 390 GLU A O 1
ATOM 2982 N N . GLY A 1 391 ? 15.330 -6.977 12.271 1.00 79.94 391 GLY A N 1
ATOM 2983 C CA . GLY A 1 391 ? 16.278 -7.781 11.513 1.00 79.94 391 GLY A CA 1
ATOM 2984 C C . GLY A 1 391 ? 16.953 -7.010 10.377 1.00 79.94 391 GLY A C 1
ATOM 2985 O O . GLY A 1 391 ? 18.098 -7.312 10.041 1.00 79.94 391 GLY A O 1
ATOM 2986 N N . CYS A 1 392 ? 16.307 -5.986 9.810 1.00 68.81 392 CYS A N 1
ATOM 2987 C CA . CYS A 1 392 ? 16.916 -5.144 8.773 1.00 68.81 392 CYS A CA 1
ATOM 2988 C C . CYS A 1 392 ? 17.975 -4.179 9.312 1.00 68.81 392 CYS A C 1
ATOM 2990 O O . CYS A 1 392 ? 18.873 -3.785 8.574 1.00 68.81 392 CYS A O 1
ATOM 2992 N N . PHE A 1 393 ? 17.933 -3.867 10.606 1.00 76.44 393 PHE A N 1
ATOM 2993 C CA . PHE A 1 393 ? 18.952 -3.064 11.284 1.00 76.44 393 PHE A CA 1
ATOM 2994 C C . PHE A 1 393 ? 19.984 -3.925 12.029 1.00 76.44 393 PHE A C 1
ATOM 2996 O O . PHE A 1 393 ? 20.806 -3.391 12.776 1.00 76.44 393 PHE A O 1
ATOM 3003 N N . GLY A 1 394 ? 19.935 -5.254 11.864 1.00 78.50 394 GLY A N 1
ATOM 3004 C CA . GLY A 1 394 ? 20.796 -6.189 12.591 1.00 78.50 394 GLY A CA 1
ATOM 3005 C C . GLY A 1 394 ? 20.616 -6.101 14.107 1.00 78.50 394 GLY A C 1
ATOM 3006 O O . GLY A 1 394 ? 21.566 -6.328 14.858 1.00 78.50 394 GLY A O 1
ATOM 3007 N N . LEU A 1 395 ? 19.430 -5.697 14.570 1.00 80.50 395 LEU A N 1
ATOM 3008 C CA . LEU A 1 395 ? 19.148 -5.635 15.995 1.00 80.50 395 LEU A CA 1
ATOM 3009 C C . LEU A 1 395 ? 18.911 -7.048 16.508 1.00 80.50 395 LEU A C 1
ATOM 3011 O O . LEU A 1 395 ? 18.250 -7.853 15.859 1.00 80.50 395 LEU A O 1
ATOM 3015 N N . GLU A 1 396 ? 19.462 -7.343 17.683 1.00 81.19 396 GLU A N 1
ATOM 3016 C CA . GLU A 1 396 ? 19.210 -8.609 18.359 1.00 81.19 396 GLU A CA 1
ATOM 3017 C C . GLU A 1 396 ? 17.706 -8.740 18.616 1.00 81.19 396 GLU A C 1
ATOM 3019 O O . GLU A 1 396 ? 17.126 -7.934 19.353 1.00 81.19 396 GLU A O 1
ATOM 3024 N N . MET A 1 397 ? 17.093 -9.737 17.974 1.00 75.38 397 MET A N 1
ATOM 3025 C CA . MET A 1 397 ? 15.666 -10.014 18.085 1.00 75.38 397 MET A CA 1
ATOM 3026 C C . MET A 1 397 ? 15.347 -10.343 19.540 1.00 75.38 397 MET A C 1
ATOM 3028 O O . MET A 1 397 ? 15.756 -11.371 20.083 1.00 75.38 397 MET A O 1
ATOM 3032 N N . GLY A 1 398 ? 14.651 -9.429 20.207 1.00 77.12 398 GLY A N 1
ATOM 3033 C CA . GLY A 1 398 ? 14.145 -9.692 21.538 1.00 77.12 398 GLY A CA 1
ATOM 3034 C C . GLY A 1 398 ? 12.889 -10.540 21.440 1.00 77.12 398 GLY A C 1
ATOM 3035 O O . GLY A 1 398 ? 11.940 -10.115 20.796 1.00 77.12 398 GLY A O 1
ATOM 3036 N N . GLU A 1 399 ? 12.837 -11.681 22.130 1.00 85.69 399 GLU A N 1
ATOM 3037 C CA . GLU A 1 399 ? 11.568 -12.394 22.303 1.00 85.69 399 GLU A CA 1
ATOM 3038 C C . GLU A 1 399 ? 10.550 -11.452 22.966 1.00 85.69 399 GLU A C 1
ATOM 3040 O O . GLU A 1 399 ? 10.754 -10.968 24.090 1.00 85.69 399 GLU A O 1
ATOM 3045 N N . TYR A 1 400 ? 9.480 -11.149 22.234 1.00 88.62 400 TYR A N 1
ATOM 3046 C CA . TYR A 1 400 ? 8.337 -10.405 22.735 1.00 88.62 400 TYR A CA 1
ATOM 3047 C C . TYR A 1 400 ? 7.437 -11.350 23.518 1.00 88.62 400 TYR A C 1
ATOM 3049 O O . TYR A 1 400 ? 7.061 -12.412 23.029 1.00 88.62 400 TYR A O 1
ATOM 3057 N N . ASP A 1 401 ? 7.056 -10.961 24.733 1.00 92.50 401 ASP A N 1
ATOM 3058 C CA . ASP A 1 401 ? 6.103 -11.752 25.506 1.00 92.50 401 ASP A CA 1
ATOM 3059 C C . ASP A 1 401 ? 4.680 -11.401 25.058 1.00 92.50 401 ASP A C 1
ATOM 3061 O O . ASP A 1 401 ? 4.026 -10.501 25.597 1.00 92.50 401 ASP A O 1
ATOM 3065 N N . SER A 1 402 ? 4.232 -12.090 24.007 1.00 94.50 402 SER A N 1
ATOM 3066 C CA . SER A 1 402 ? 2.871 -12.038 23.462 1.00 94.50 402 SER A CA 1
ATOM 3067 C C . SER A 1 402 ? 1.942 -13.083 24.082 1.00 94.50 402 SER A C 1
ATOM 3069 O O . SER A 1 402 ? 0.743 -13.083 23.798 1.00 94.50 402 SER A O 1
ATOM 3071 N N . SER A 1 403 ? 2.460 -13.970 24.936 1.00 96.06 403 SER A N 1
ATOM 3072 C CA . SER A 1 403 ? 1.803 -15.229 25.295 1.00 96.06 403 SER A CA 1
ATOM 3073 C C . SER A 1 403 ? 0.439 -15.043 25.972 1.00 96.06 403 SER A C 1
ATOM 3075 O O . SER A 1 403 ? -0.501 -15.803 25.723 1.00 96.06 403 SER A O 1
ATOM 3077 N N . ASP A 1 404 ? 0.288 -14.010 26.800 1.00 96.44 404 ASP A N 1
ATOM 3078 C CA . ASP A 1 404 ? -0.988 -13.684 27.440 1.00 96.44 404 ASP A CA 1
ATOM 3079 C C . ASP A 1 404 ? -1.993 -13.054 26.469 1.00 96.44 404 ASP A C 1
ATOM 3081 O O . ASP A 1 404 ? -3.192 -13.334 26.564 1.00 96.44 404 ASP A O 1
ATOM 3085 N N . LEU A 1 405 ? -1.525 -12.253 25.507 1.00 96.69 405 LEU A N 1
ATOM 3086 C CA . LEU A 1 405 ? -2.398 -11.690 24.481 1.00 96.69 405 LEU A CA 1
ATOM 3087 C C . LEU A 1 405 ? -2.850 -12.764 23.481 1.00 96.69 405 LEU A C 1
ATOM 3089 O O . LEU A 1 405 ? -4.019 -12.793 23.111 1.00 96.69 405 LEU A O 1
ATOM 3093 N N . GLU A 1 406 ? -1.972 -13.687 23.095 1.00 97.62 406 GLU A N 1
ATOM 3094 C CA . GLU A 1 406 ? -2.318 -14.808 22.215 1.00 97.62 406 GLU A CA 1
ATOM 3095 C C . GLU A 1 406 ? -3.397 -15.701 22.824 1.00 97.62 406 GLU A C 1
ATOM 3097 O O . GLU A 1 406 ? -4.397 -15.997 22.171 1.00 97.62 406 GLU A O 1
ATOM 3102 N N . LYS A 1 407 ? -3.254 -16.072 24.105 1.00 98.06 407 LYS A N 1
ATOM 3103 C CA . LYS A 1 407 ? -4.289 -16.828 24.834 1.00 98.06 407 LYS A CA 1
ATOM 3104 C C . LYS A 1 407 ? -5.626 -16.093 24.845 1.00 98.06 407 LYS A C 1
ATOM 3106 O O . LYS A 1 407 ? -6.672 -16.730 24.773 1.00 98.06 407 LYS A O 1
ATOM 3111 N N . LEU A 1 408 ? -5.586 -14.768 24.972 1.00 97.94 408 LEU A N 1
ATOM 3112 C CA . LEU A 1 408 ? -6.772 -13.922 25.021 1.00 97.94 408 LEU A CA 1
ATOM 3113 C C . LEU A 1 408 ? -7.468 -13.815 23.653 1.00 97.94 408 LEU A C 1
ATOM 3115 O O . LEU A 1 408 ? -8.696 -13.769 23.603 1.00 97.94 408 LEU A O 1
ATOM 3119 N N . LEU A 1 409 ? -6.701 -13.769 22.561 1.00 98.12 409 LEU A N 1
ATOM 3120 C CA . LEU A 1 409 ? -7.208 -13.629 21.191 1.00 98.12 409 LEU A CA 1
ATOM 3121 C C . LEU A 1 409 ? -7.516 -14.968 20.504 1.00 98.12 409 LEU A C 1
ATOM 3123 O O . LEU A 1 409 ? -8.138 -14.965 19.444 1.00 98.12 409 LEU A O 1
ATOM 3127 N N . MET A 1 410 ? -7.108 -16.096 21.090 1.00 98.44 410 MET A N 1
ATOM 3128 C CA . MET A 1 410 ? -7.306 -17.433 20.533 1.00 98.44 410 MET A CA 1
ATOM 3129 C C . MET A 1 410 ? -8.793 -17.731 20.269 1.00 98.44 410 MET A C 1
ATOM 3131 O O . MET A 1 410 ? -9.589 -17.791 21.216 1.00 98.44 410 MET A O 1
ATOM 3135 N N . PRO A 1 411 ? -9.201 -17.985 19.009 1.00 98.00 411 PRO A N 1
ATOM 3136 C CA . PRO A 1 411 ? -10.560 -18.419 18.729 1.00 98.00 411 PRO A CA 1
ATOM 3137 C C . PRO A 1 411 ? -10.843 -19.786 19.381 1.00 98.00 411 PRO A C 1
ATOM 3139 O O . PRO A 1 411 ? -9.949 -20.628 19.469 1.00 98.00 411 PRO A O 1
ATOM 3142 N N . PRO A 1 412 ? -12.094 -20.097 19.775 1.00 97.56 412 PRO A N 1
ATOM 3143 C CA . PRO A 1 412 ? -12.425 -21.380 20.410 1.00 97.56 412 PRO A CA 1
ATOM 3144 C C . PRO A 1 412 ? -12.106 -22.624 19.565 1.00 97.56 412 PRO A C 1
ATOM 3146 O O . PRO A 1 412 ? -11.993 -23.719 20.105 1.00 97.56 412 PRO A O 1
ATOM 3149 N N . SER A 1 413 ? -12.012 -22.467 18.240 1.00 97.50 413 SER A N 1
ATOM 3150 C CA . SER A 1 413 ? -11.672 -23.539 17.291 1.00 97.50 413 SER A CA 1
ATOM 3151 C C . SER A 1 413 ? -10.178 -23.595 16.947 1.00 97.50 413 SER A C 1
ATOM 3153 O O . SER A 1 413 ? -9.796 -24.373 16.080 1.00 97.50 413 SER A O 1
ATOM 3155 N N . GLY A 1 414 ? -9.349 -22.793 17.620 1.00 97.75 414 GLY A N 1
ATOM 3156 C CA . GLY A 1 414 ? -7.957 -22.562 17.251 1.00 97.75 414 GLY A CA 1
ATOM 3157 C C . GLY A 1 414 ? -7.794 -21.480 16.174 1.00 97.75 414 GLY A C 1
ATOM 3158 O O . GLY A 1 414 ? -8.787 -20.866 15.764 1.00 97.75 414 GLY A O 1
ATOM 3159 N N . PRO A 1 415 ? -6.549 -21.226 15.739 1.00 97.88 415 PRO A N 1
ATOM 3160 C CA . PRO A 1 415 ? -6.244 -20.286 14.664 1.00 97.88 415 PRO A CA 1
ATOM 3161 C C . PRO A 1 415 ? -6.906 -20.710 13.349 1.00 97.88 415 PRO A C 1
ATOM 3163 O O . PRO A 1 415 ? -7.150 -21.892 13.106 1.00 97.88 415 PRO A O 1
ATOM 3166 N N . THR A 1 416 ? -7.202 -19.747 12.482 1.00 97.19 416 THR A N 1
ATOM 3167 C CA . THR A 1 416 ? -7.665 -20.052 11.122 1.00 97.19 416 THR A CA 1
ATOM 3168 C C . THR A 1 416 ? -6.495 -20.454 10.225 1.00 97.19 416 THR A C 1
ATOM 3170 O O . THR A 1 416 ? -5.338 -20.165 10.519 1.00 97.19 416 THR A O 1
ATOM 3173 N N . THR A 1 417 ? -6.788 -21.054 9.068 1.00 95.69 417 THR A N 1
ATOM 3174 C CA . THR A 1 417 ? -5.760 -21.352 8.056 1.00 95.69 417 THR A CA 1
ATOM 3175 C C . THR A 1 417 ? -5.010 -20.097 7.595 1.00 95.69 417 THR A C 1
ATOM 3177 O O . THR A 1 417 ? -3.824 -20.183 7.292 1.00 95.69 417 THR A O 1
ATOM 3180 N N . ALA A 1 418 ? -5.675 -18.937 7.546 1.00 93.12 418 ALA A N 1
ATOM 3181 C CA . ALA A 1 418 ? -5.029 -17.674 7.194 1.00 93.12 418 ALA A CA 1
ATOM 3182 C C . ALA A 1 418 ? -4.065 -17.210 8.300 1.00 93.12 418 ALA A C 1
ATOM 3184 O O . ALA A 1 418 ? -2.948 -16.796 8.000 1.00 93.12 418 ALA A O 1
ATOM 3185 N N . ASP A 1 419 ? -4.449 -17.370 9.572 1.00 96.94 419 ASP A N 1
ATOM 3186 C CA . ASP A 1 419 ? -3.575 -17.064 10.710 1.00 96.94 419 ASP A CA 1
ATOM 3187 C C . ASP A 1 419 ? -2.330 -17.979 10.715 1.00 96.94 419 ASP A C 1
ATOM 3189 O O . ASP A 1 419 ? -1.205 -17.508 10.870 1.00 96.94 419 ASP A O 1
ATOM 3193 N N . GLU A 1 420 ? -2.503 -19.286 10.480 1.00 95.19 420 GLU A N 1
ATOM 3194 C CA . GLU A 1 420 ? -1.403 -20.267 10.449 1.00 95.19 420 GLU A CA 1
ATOM 3195 C C . GLU A 1 420 ? -0.381 -19.999 9.337 1.00 95.19 420 GLU A C 1
ATOM 3197 O O . GLU A 1 420 ? 0.811 -20.268 9.507 1.00 95.19 420 GLU A O 1
ATOM 3202 N N . GLN A 1 421 ? -0.822 -19.469 8.193 1.00 88.94 421 GLN A N 1
ATOM 3203 C CA . GLN A 1 421 ? 0.072 -19.097 7.092 1.00 88.94 421 GLN A CA 1
ATOM 3204 C C . GLN A 1 421 ? 1.023 -17.956 7.468 1.00 88.94 421 GLN A C 1
ATOM 3206 O O . GLN A 1 421 ? 2.084 -17.831 6.857 1.00 88.94 421 GLN A O 1
ATOM 3211 N N . LEU A 1 422 ? 0.680 -17.141 8.471 1.00 89.00 422 LEU A N 1
ATOM 3212 C CA . LEU A 1 422 ? 1.532 -16.046 8.931 1.00 89.00 422 LEU A CA 1
ATOM 3213 C C . LEU A 1 422 ? 2.704 -16.547 9.781 1.00 89.00 422 LEU A C 1
ATOM 3215 O O . LEU A 1 422 ? 3.802 -16.018 9.622 1.00 89.00 422 LEU A O 1
ATOM 3219 N N . ILE A 1 423 ? 2.488 -17.578 10.611 1.00 87.19 423 ILE A N 1
ATOM 3220 C CA . ILE A 1 423 ? 3.546 -18.223 11.412 1.00 87.19 423 ILE A CA 1
ATOM 3221 C C . ILE A 1 423 ? 4.417 -19.121 10.538 1.00 87.19 423 ILE A C 1
ATOM 3223 O O . ILE A 1 423 ? 5.638 -19.069 10.602 1.00 87.19 423 ILE A O 1
ATOM 3227 N N . ASN A 1 424 ? 3.785 -19.979 9.733 1.00 79.62 424 ASN A N 1
ATOM 3228 C CA . ASN A 1 424 ? 4.492 -21.027 8.995 1.00 79.62 424 ASN A CA 1
ATOM 3229 C C . ASN A 1 424 ? 5.173 -20.521 7.725 1.00 79.62 424 ASN A C 1
ATOM 3231 O O . ASN A 1 424 ? 5.768 -21.313 6.995 1.00 79.62 424 ASN A O 1
ATOM 3235 N N . ALA A 1 425 ? 5.049 -19.232 7.412 1.00 72.94 425 ALA A N 1
ATOM 3236 C CA . ALA A 1 425 ? 5.825 -18.644 6.343 1.00 72.94 425 ALA A CA 1
ATOM 3237 C C . ALA A 1 425 ? 7.304 -18.767 6.740 1.00 72.94 425 ALA A C 1
ATOM 3239 O O . ALA A 1 425 ? 7.705 -18.099 7.692 1.00 72.94 425 ALA A O 1
ATOM 3240 N N . PRO A 1 426 ? 8.086 -19.623 6.056 1.00 62.12 426 PRO A N 1
ATOM 3241 C CA . PRO A 1 426 ? 9.434 -19.965 6.484 1.00 62.12 426 PRO A CA 1
ATOM 3242 C C . PRO A 1 426 ? 10.222 -18.682 6.730 1.00 62.12 426 PRO A C 1
ATOM 3244 O O . PRO A 1 426 ? 10.280 -17.809 5.855 1.00 62.12 426 PRO A O 1
ATOM 3247 N N . SER A 1 427 ? 10.789 -18.537 7.932 1.00 60.72 427 SER A N 1
ATOM 3248 C CA . SER A 1 427 ? 11.864 -17.575 8.098 1.00 60.72 427 SER A CA 1
ATOM 3249 C C . SER A 1 427 ? 13.006 -18.135 7.254 1.00 60.72 427 SER A C 1
ATOM 3251 O O . SER A 1 427 ? 13.556 -19.198 7.526 1.00 60.72 427 SER A O 1
ATOM 3253 N N . ASP A 1 428 ? 13.311 -17.478 6.135 1.00 55.16 428 ASP A N 1
ATOM 3254 C CA . ASP A 1 428 ? 14.337 -17.951 5.192 1.00 55.16 428 ASP A CA 1
ATOM 3255 C C . ASP A 1 428 ? 15.758 -17.990 5.802 1.00 55.16 428 ASP A C 1
ATOM 3257 O O . ASP A 1 428 ? 16.731 -18.207 5.082 1.00 55.16 428 ASP A O 1
ATOM 3261 N N . GLU A 1 429 ? 15.899 -17.781 7.113 1.00 57.03 429 GLU A N 1
ATOM 3262 C CA . GLU A 1 429 ? 17.150 -17.941 7.848 1.00 57.03 429 GLU A CA 1
ATOM 3263 C C . GLU A 1 429 ? 17.654 -19.388 7.807 1.00 57.03 429 GLU A C 1
ATOM 3265 O O . GLU A 1 429 ? 18.859 -19.590 7.704 1.00 57.03 429 GLU A O 1
ATOM 3270 N N . GLU A 1 430 ? 16.773 -20.395 7.724 1.00 53.06 430 GLU A N 1
ATOM 3271 C CA . GLU A 1 430 ? 17.202 -21.791 7.506 1.00 53.06 430 GLU A CA 1
ATOM 3272 C C . GLU A 1 430 ? 17.797 -22.046 6.104 1.00 53.06 430 GLU A C 1
ATOM 3274 O O . GLU A 1 430 ? 18.376 -23.101 5.856 1.00 53.06 430 GLU A O 1
ATOM 3279 N N . ASN A 1 431 ? 17.690 -21.085 5.177 1.00 48.69 431 ASN A N 1
ATOM 3280 C CA . ASN A 1 431 ? 18.319 -21.139 3.853 1.00 48.69 431 ASN A CA 1
ATOM 3281 C C . ASN A 1 431 ? 19.565 -20.250 3.741 1.00 48.69 431 ASN A C 1
ATOM 3283 O O . ASN A 1 431 ? 20.112 -20.100 2.639 1.00 48.69 431 ASN A O 1
ATOM 3287 N N . VAL A 1 432 ? 20.038 -19.677 4.854 1.00 52.84 432 VAL A N 1
ATOM 3288 C CA . VAL A 1 432 ? 21.415 -19.191 4.948 1.00 52.84 432 VAL A CA 1
ATOM 3289 C C . VAL A 1 432 ? 22.287 -20.438 4.966 1.00 52.84 432 VAL A C 1
ATOM 3291 O O . VAL A 1 432 ? 22.604 -20.992 6.011 1.00 52.84 432 VAL A O 1
ATOM 3294 N N . LEU A 1 433 ? 22.571 -20.928 3.757 1.00 48.22 433 LEU A N 1
ATOM 3295 C CA . LEU A 1 433 ? 23.558 -21.958 3.490 1.00 48.22 433 LEU A CA 1
ATOM 3296 C C . LEU A 1 433 ? 24.769 -21.675 4.362 1.00 48.22 433 LEU A C 1
ATOM 3298 O O . LEU A 1 433 ? 25.358 -20.600 4.250 1.00 48.22 433 LEU A O 1
ATOM 3302 N N . ASP A 1 434 ? 25.064 -22.657 5.203 1.00 50.31 434 ASP A N 1
ATOM 3303 C CA . ASP A 1 434 ? 26.258 -22.823 6.008 1.00 50.31 434 ASP A CA 1
ATOM 3304 C C . ASP A 1 434 ? 27.487 -22.516 5.136 1.00 50.31 434 ASP A C 1
ATOM 3306 O O . ASP A 1 434 ? 28.069 -23.385 4.493 1.00 50.31 434 ASP A O 1
ATOM 3310 N N . TRP A 1 435 ? 27.849 -21.235 5.034 1.00 51.78 435 TRP A N 1
ATOM 3311 C CA . TRP A 1 435 ? 29.114 -20.762 4.471 1.00 51.78 435 TRP A CA 1
ATOM 3312 C C . TRP A 1 435 ? 30.197 -20.929 5.547 1.00 51.78 435 TRP A C 1
ATOM 3314 O O . TRP A 1 435 ? 31.045 -20.060 5.750 1.00 51.78 435 TRP A O 1
ATOM 3324 N N . GLU A 1 436 ? 30.134 -22.051 6.272 1.00 50.31 436 GLU A N 1
ATOM 3325 C CA . GLU A 1 436 ? 31.232 -22.569 7.063 1.00 50.31 436 GLU A CA 1
ATOM 3326 C C . GLU A 1 436 ? 32.411 -22.747 6.111 1.00 50.31 436 GLU A C 1
ATOM 3328 O O . GLU A 1 436 ? 32.412 -23.610 5.237 1.00 50.31 436 GLU A O 1
ATOM 3333 N N . GLY A 1 437 ? 33.388 -21.858 6.271 1.00 50.28 437 GLY A N 1
ATOM 3334 C CA . GLY A 1 437 ? 34.779 -22.123 5.955 1.00 50.28 437 GLY A CA 1
ATOM 3335 C C . GLY A 1 437 ? 35.020 -22.655 4.551 1.00 50.28 437 GLY A C 1
ATOM 3336 O O . GLY A 1 437 ? 35.346 -23.825 4.370 1.00 50.28 437 GLY A O 1
ATOM 3337 N N . GLY A 1 438 ? 35.031 -21.753 3.569 1.00 48.75 438 GLY A N 1
ATOM 3338 C CA . GLY A 1 438 ? 36.133 -21.836 2.619 1.00 48.75 438 GLY A CA 1
ATOM 3339 C C . GLY A 1 438 ? 37.401 -21.675 3.447 1.00 48.75 438 GLY A C 1
ATOM 3340 O O . GLY A 1 438 ? 37.726 -20.551 3.818 1.00 48.75 438 GLY A O 1
ATOM 3341 N N . GLU A 1 439 ? 38.002 -22.799 3.845 1.00 55.22 439 GLU A N 1
ATOM 3342 C CA . GLU A 1 439 ? 39.338 -22.857 4.424 1.00 55.22 439 GLU A CA 1
ATOM 3343 C C . GLU A 1 439 ? 40.207 -21.947 3.555 1.00 55.22 439 GLU A C 1
ATOM 3345 O O . GLU A 1 439 ? 40.373 -22.193 2.358 1.00 55.22 439 GLU A O 1
ATOM 3350 N N . GLU A 1 440 ? 40.642 -20.820 4.121 1.00 58.19 440 GLU A N 1
ATOM 3351 C CA . GLU A 1 440 ? 41.705 -20.023 3.533 1.00 58.19 440 GLU A CA 1
ATOM 3352 C C . GLU A 1 440 ? 42.904 -20.972 3.497 1.00 58.19 440 GLU A C 1
ATOM 3354 O O . GLU A 1 440 ? 43.547 -21.202 4.517 1.00 58.19 440 GLU A O 1
ATOM 3359 N N . GLU A 1 441 ? 43.112 -21.642 2.359 1.00 60.75 441 GLU A N 1
ATOM 3360 C CA . GLU A 1 441 ? 44.349 -22.359 2.090 1.00 60.75 441 GLU A CA 1
ATOM 3361 C C . GLU A 1 441 ? 45.452 -21.313 2.232 1.00 60.75 441 GLU A C 1
ATOM 3363 O O . GLU A 1 441 ? 45.583 -20.420 1.391 1.00 60.75 441 GLU A O 1
ATOM 3368 N N . ASP A 1 442 ? 46.167 -21.391 3.357 1.00 60.34 442 ASP A N 1
ATOM 3369 C CA . ASP A 1 442 ? 47.401 -20.676 3.629 1.00 60.34 442 ASP A CA 1
ATOM 3370 C C . ASP A 1 442 ? 48.292 -20.816 2.386 1.00 60.34 442 ASP A C 1
ATOM 3372 O O . ASP A 1 442 ? 48.893 -21.863 2.137 1.00 60.34 442 ASP A O 1
ATOM 3376 N N . LEU A 1 443 ? 48.325 -19.770 1.557 1.00 63.25 443 LEU A N 1
ATOM 3377 C CA . LEU A 1 443 ? 49.302 -19.635 0.489 1.00 63.25 443 LEU A CA 1
ATOM 3378 C C . LEU A 1 443 ? 50.651 -19.455 1.182 1.00 63.25 443 LEU A C 1
ATOM 3380 O O . LEU A 1 443 ? 51.018 -18.349 1.569 1.00 63.25 443 LEU A O 1
ATOM 3384 N N . GLU A 1 444 ? 51.345 -20.570 1.403 1.00 66.31 444 GLU A N 1
ATOM 3385 C CA . GLU A 1 444 ? 52.748 -20.574 1.792 1.00 66.31 444 GLU A CA 1
ATOM 3386 C C . GLU A 1 444 ? 53.531 -19.810 0.712 1.00 66.31 444 GLU A C 1
ATOM 3388 O O . GLU A 1 444 ? 53.643 -20.251 -0.434 1.00 66.31 444 GLU A O 1
ATOM 3393 N N . ASP A 1 445 ? 54.014 -18.621 1.082 1.00 62.31 445 ASP A N 1
ATOM 3394 C CA . ASP A 1 445 ? 54.980 -17.835 0.322 1.00 62.31 445 ASP A CA 1
ATOM 3395 C C . ASP A 1 445 ? 56.266 -18.665 0.163 1.00 62.31 445 ASP A C 1
ATOM 3397 O O . ASP A 1 445 ? 57.087 -18.775 1.077 1.00 62.31 445 ASP A O 1
ATOM 3401 N N . ASP A 1 446 ? 56.413 -19.289 -1.005 1.00 68.56 446 ASP A N 1
ATOM 3402 C CA . ASP A 1 446 ? 57.612 -20.013 -1.420 1.00 68.56 446 ASP A CA 1
ATOM 3403 C C . ASP A 1 446 ? 58.680 -18.982 -1.846 1.00 68.56 446 ASP A C 1
ATOM 3405 O O . ASP A 1 446 ? 58.807 -18.603 -3.015 1.00 68.56 446 ASP A O 1
ATOM 3409 N N . ASP A 1 447 ? 59.416 -18.464 -0.858 1.00 66.75 447 ASP A N 1
ATOM 3410 C CA . ASP A 1 447 ? 60.645 -17.688 -1.047 1.00 66.75 447 ASP A CA 1
ATOM 3411 C C . ASP A 1 447 ? 61.755 -18.611 -1.605 1.00 66.75 447 ASP A C 1
ATOM 3413 O O . ASP A 1 447 ? 62.615 -19.106 -0.872 1.00 66.75 447 ASP A O 1
ATOM 3417 N N . GLU A 1 448 ? 61.762 -18.856 -2.921 1.00 68.00 448 GLU A N 1
ATOM 3418 C CA . GLU A 1 448 ? 62.925 -19.439 -3.604 1.00 68.00 448 GLU A CA 1
ATOM 3419 C C . GLU A 1 448 ? 64.002 -18.368 -3.851 1.00 68.00 448 GLU A C 1
ATOM 3421 O O . GLU A 1 448 ? 63.980 -17.601 -4.821 1.00 68.00 448 GLU A O 1
ATOM 3426 N N . ASP A 1 449 ? 64.989 -18.372 -2.953 1.00 68.06 449 ASP A N 1
ATOM 3427 C CA . ASP A 1 449 ? 66.328 -17.820 -3.135 1.00 68.06 449 ASP A CA 1
ATOM 3428 C C . ASP A 1 449 ? 66.894 -18.139 -4.534 1.00 68.06 449 ASP A C 1
ATOM 3430 O O . ASP A 1 449 ? 66.980 -19.295 -4.955 1.00 68.06 449 ASP A O 1
ATOM 3434 N N . SER A 1 450 ? 67.365 -17.112 -5.246 1.00 66.81 450 SER A N 1
ATOM 3435 C CA . SER A 1 450 ? 68.217 -17.268 -6.430 1.00 66.81 4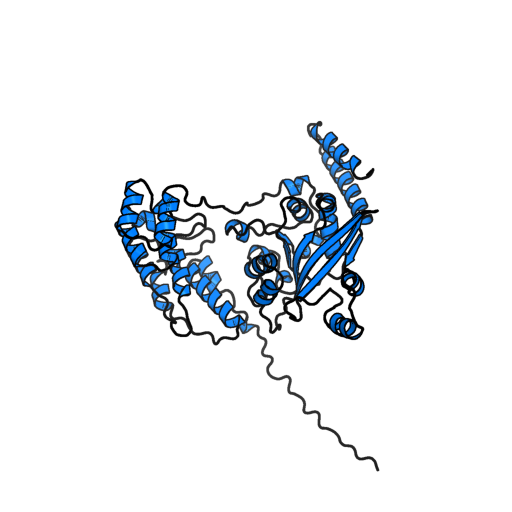50 SER A CA 1
ATOM 3436 C C . SER A 1 450 ? 69.435 -16.347 -6.330 1.00 66.81 450 SER A C 1
ATOM 3438 O O . SER A 1 450 ? 69.305 -15.123 -6.413 1.00 66.81 450 SER A O 1
ATOM 3440 N N . ASP A 1 451 ? 70.590 -16.992 -6.142 1.00 60.31 451 ASP A N 1
ATOM 3441 C CA . ASP A 1 451 ? 71.970 -16.473 -6.174 1.00 60.31 451 ASP A CA 1
ATOM 3442 C C . ASP A 1 451 ? 72.358 -15.726 -7.467 1.00 60.31 451 ASP A C 1
ATOM 3444 O O . ASP A 1 451 ? 71.905 -16.123 -8.572 1.00 60.31 451 ASP A O 1
#

Secondary structure (DSSP, 8-state):
-HHHHHHHHHHHHHTSS----HHHHHHHHHHHHHHHHHHHHHEEEEEPPHHHHHTTS--SSHHHHHHHHTTB-SS-EEPTT--TTEEEEEEEEEETTEEEEEEEEEEEE-TT--S-HHHHHHHH-HHHHHHHHHHB-TT--B--HHHHTT-GGGGSEEEEEEEEE--TTTTSHHHHHHHHHHHHHSSTTTTTEEEEEE---TTTHHHHHHHT-EE-HHHHHTT----EEE-GGGGGSPPPPHHHHHHSPP----------HHHHHHHHHHHTT--HHHHHHHHHTT--HHHHTHHHHHHHTT-HHHHHHHHHHSS-HHHHTT---TTS--HHHHHHHHHHTT-BTTB-BPP-HHHHHHHHTT--TT---TTS--HHHHHHHHHHHHHHHHHHTT---PPPB-HHHHHHH--TT---HHHHHHHSS--GGGGS-------------------

Radius of gyration: 27.99 Å; chains: 1; bounding box: 99×47×71 Å

Foldseek 3Di:
DVLVVVVVVLVVVVVPDDDPDPVVVVVSVVVVVVSLVVLLVQKDKEWDALVRVCVVPPDPDPVVVVVQVVQADLAAGNAQVVFPFKHWIKMWMDGPVDIWIWIKIKGFLDQPGLFFQLVSQVRHDPQSNLVQVVQAFRSSAGDQPVLPVVDPLLGGAIEMETEDQTDLVCLPQSNLLSNVLCNCPVYPNPPRHFKYKYPDDPSNQLNCVQNPWDFSVVCLQVQVFTMTMDGNCSSVDHGHDSVVSVVPDTSHRCPFPAQDDLLCVLLVCLVVVHDLVVNVVSVVVPHDCQSSVSLLSCLLQVPLVSNVSSCVPHPQLQVSQARAGSSQDGSLLSNLLSQCVVDDPVALERDCRSNVVSVVSNHALCRAGPLNFGSLLSNLLNLVSVVSVCVSVVHDDDDRPCPVVNVSSAHPVGGDPSSVCSVPVDPCPVVPPPPPDPPPPPPPPPPDDDD